Protein AF-A0A956LGZ6-F1 (afdb_monomer_lite)

Sequence (394 aa):
MISTSSHGGLLFPLDMFRPTMLAAALAENLLSKARNIIDATLVLARDPASPVVLARIEGSVIGDDPAAFWKEYADLAMFASQVLPRQVFLYYATGGLDRHEGFIVAQRGQPIAADDSEQDNLPPSSPDKVWPVERLCEQMQITLDDLADGFPEGYRVELSLMEPSGDDQSMLMALAGQGPEDEGADAEEPESHADTDRRRGGRRRRRPPAAGDSAPSGATAQPSKPKKITIEQDTKRRAAEKAAEAAELEQRASEVTKNLPYELDELGVVVAVKAELSETNILRNYLVSALEDRLPDGLPRSLQDPLRGKAIDFAVKVDFLSEVFLDNRPLSRPEFDARATTRALAGVEVQQLEVLAPRLRVGTLFRLERANVFISRRASQPIPEDFVLTLLRA

Secondary structure (DSSP, 8-state):
-----EEEEEEEE--S--HHHHHHHHHHHHHHTT---TT-EEEEEE-SSSSEEEEEEESTTSTT-HHHHHHHTTTHHHHHHHHSSS-EEEEEEE-SSS-EEEEEEEETTEEEEEEEEEGGGS-TT--GGGSHHHHHHHHHT--HHHHHHT-TTSEEEEEESSS--S-HHHHHHHHHT-PPP----------------------------------------PPPPPP---HHHHHHHHHHHHHHHHHHHHHHHHHHTTT--EEE-SSEEEEE-SS-TT-HHHHGGG-BSSB-S-PPTTS-GGGTTTTBTSEEEEEEEES-GGGSEETTEEPPHHHHHHH-EEEEETTEEEEEEEEEETTTEEEEEEEETTEEEEESS-TTS---HHHHHHHHT-

Foldseek 3Di:
DFPQFKAWFKKDFQDDFQQLQLLQLLLVLCVVVVFDQVVKKWKWWQAPVARMITIDIDDPRCPPGVLVSLVVVVLSQLSSQLRDQDKMKIWIFGIDPFTKIKIWIYHNSDTDDIDIDTPVRDDPPDPPCPGHVCVVCVVRVHDPVCVSVRNPVTQMDMARSVDSDDDSLQNSCSNLVHHPDPPDDDDDDDDDDDDDDDYDDDDDDDDDDDDDDDDDDDDDDDPDDPPPCDPVNVVVVVVVVVVVVVVVVVVVLVVQLAQWDWDADPQAIETAGADELVVLVSQQLQFAQAQDDDHRGSDDPVRNVVRGGGHRKYKYWYQDQQQWDDPSGRDDPVNQVVAWDWDDQVNDTWTKDFTARRPRGTFIWIADDNIIMTMSHHPPDDDNRVVVVVNNVD

Structure (mmCIF, N/CA/C/O backbone):
data_AF-A0A956LGZ6-F1
#
_entry.id   AF-A0A956LGZ6-F1
#
loop_
_atom_site.group_PDB
_atom_site.id
_atom_site.type_symbol
_atom_site.label_atom_id
_atom_site.label_alt_id
_atom_site.label_comp_id
_atom_site.label_asym_id
_atom_site.label_entity_id
_atom_site.label_seq_id
_atom_site.pdbx_PDB_ins_code
_atom_site.Cartn_x
_atom_site.Cartn_y
_atom_site.Cartn_z
_atom_site.occupancy
_atom_site.B_iso_or_equiv
_atom_site.auth_seq_id
_atom_site.auth_comp_id
_atom_site.auth_asym_id
_atom_site.auth_atom_id
_atom_site.pdbx_PDB_model_num
ATOM 1 N N . MET A 1 1 ? 12.544 -19.923 -31.646 1.00 34.41 1 MET A N 1
ATOM 2 C CA . MET A 1 1 ? 12.948 -18.616 -32.208 1.00 34.41 1 MET A CA 1
ATOM 3 C C . MET A 1 1 ? 13.554 -17.854 -31.053 1.00 34.41 1 MET A C 1
ATOM 5 O O . MET A 1 1 ? 12.932 -17.848 -30.003 1.00 34.41 1 MET A O 1
ATOM 9 N N . ILE A 1 2 ? 14.772 -17.334 -31.185 1.00 35.88 2 ILE A N 1
ATOM 10 C CA . ILE A 1 2 ? 15.384 -16.556 -30.104 1.00 35.88 2 ILE A CA 1
ATOM 11 C C . ILE A 1 2 ? 14.686 -15.197 -30.126 1.00 35.88 2 ILE A C 1
ATOM 13 O O . ILE A 1 2 ? 14.848 -14.455 -31.094 1.00 35.88 2 ILE A O 1
ATOM 17 N N . SER A 1 3 ? 13.837 -14.930 -29.134 1.00 40.34 3 SER A N 1
ATOM 18 C CA . SER A 1 3 ? 13.246 -13.606 -28.954 1.00 40.34 3 SER A CA 1
ATOM 19 C C . SER A 1 3 ? 14.382 -12.595 -28.792 1.00 40.34 3 SER A C 1
ATOM 21 O O . SER A 1 3 ? 15.255 -12.779 -27.948 1.00 40.34 3 SER A O 1
ATOM 23 N N . THR A 1 4 ? 14.401 -11.551 -29.618 1.00 56.06 4 THR A N 1
ATOM 24 C CA . THR A 1 4 ? 15.327 -10.410 -29.503 1.00 56.06 4 THR A CA 1
ATOM 25 C C . THR A 1 4 ? 14.793 -9.354 -28.531 1.00 56.06 4 THR A C 1
ATOM 27 O O . THR A 1 4 ? 15.105 -8.174 -28.668 1.00 56.06 4 THR A O 1
ATOM 30 N N . SER A 1 5 ? 13.913 -9.737 -27.603 1.00 80.00 5 SER A N 1
ATOM 31 C CA . SER A 1 5 ? 13.295 -8.812 -26.659 1.00 80.00 5 SER A CA 1
ATOM 32 C C . SER A 1 5 ? 14.314 -8.369 -25.609 1.00 80.00 5 SER A C 1
ATOM 34 O O . SER A 1 5 ? 14.841 -9.196 -24.865 1.00 80.00 5 SER A O 1
ATOM 36 N N . SER A 1 6 ? 14.576 -7.062 -25.553 1.00 90.62 6 SER A N 1
ATOM 37 C CA . SER A 1 6 ? 15.223 -6.404 -24.416 1.00 90.62 6 SER A CA 1
ATOM 38 C C . SER A 1 6 ? 14.146 -5.718 -23.585 1.00 90.62 6 SER A C 1
ATOM 40 O O . SER A 1 6 ? 13.384 -4.897 -24.100 1.00 90.62 6 SER A O 1
ATOM 42 N N . HIS A 1 7 ? 14.044 -6.083 -22.312 1.00 94.12 7 HIS A N 1
ATOM 43 C CA . HIS A 1 7 ? 13.053 -5.527 -21.403 1.00 94.12 7 HIS A CA 1
ATOM 44 C C . HIS A 1 7 ? 13.564 -5.502 -19.963 1.00 94.12 7 HIS A C 1
ATOM 46 O O . HIS A 1 7 ? 14.467 -6.234 -19.568 1.00 94.12 7 HIS A O 1
ATOM 52 N N . GLY A 1 8 ? 12.963 -4.637 -19.158 1.00 95.94 8 GLY A N 1
ATOM 53 C CA . GLY A 1 8 ? 13.256 -4.523 -17.739 1.00 95.94 8 GLY A CA 1
ATOM 54 C C . GLY A 1 8 ? 12.215 -3.660 -17.049 1.00 95.94 8 GLY A C 1
ATOM 55 O O . GLY A 1 8 ? 11.362 -3.045 -17.699 1.00 95.94 8 GLY A O 1
ATOM 56 N N . GLY A 1 9 ? 12.270 -3.637 -15.727 1.00 97.38 9 GLY A N 1
ATOM 57 C CA . GLY A 1 9 ? 11.302 -2.914 -14.917 1.00 97.38 9 GLY A CA 1
ATOM 58 C C . GLY A 1 9 ? 11.424 -3.234 -13.440 1.00 97.38 9 GLY A C 1
ATOM 59 O O . GLY A 1 9 ? 12.342 -3.931 -13.001 1.00 97.38 9 GLY A O 1
ATOM 60 N N . LEU A 1 10 ? 10.456 -2.738 -12.675 1.00 97.94 10 LEU A N 1
ATOM 61 C CA . LEU A 1 10 ? 10.255 -3.105 -11.278 1.00 97.94 10 LEU A CA 1
ATOM 62 C C . LEU A 1 10 ? 9.003 -3.970 -11.163 1.00 97.94 10 LEU A C 1
ATOM 64 O O . LEU A 1 10 ? 7.938 -3.573 -11.620 1.00 97.94 10 LEU A O 1
ATOM 68 N N . LEU A 1 11 ? 9.114 -5.108 -10.496 1.00 97.06 11 LEU A N 1
ATOM 69 C CA . LEU A 1 11 ? 7.999 -5.953 -10.099 1.00 97.06 11 LEU A CA 1
ATOM 70 C C . LEU A 1 11 ? 7.780 -5.831 -8.596 1.00 97.06 11 LEU A C 1
ATOM 72 O O . LEU A 1 11 ? 8.727 -5.853 -7.808 1.00 97.06 11 LEU A O 1
ATOM 76 N N . PHE A 1 12 ? 6.530 -5.714 -8.175 1.00 95.31 12 PHE A N 1
ATOM 77 C CA . PHE A 1 12 ? 6.171 -5.731 -6.762 1.00 95.31 12 PHE A CA 1
ATOM 78 C C . PHE A 1 12 ? 4.719 -6.182 -6.576 1.00 95.31 12 PHE A C 1
ATOM 80 O O . PHE A 1 12 ? 3.898 -6.020 -7.478 1.00 95.31 12 PHE A O 1
ATOM 87 N N . PRO A 1 13 ? 4.367 -6.750 -5.411 1.00 91.25 13 PRO A N 1
ATOM 88 C CA . PRO A 1 13 ? 2.980 -7.083 -5.118 1.00 91.25 13 PRO A CA 1
ATOM 89 C C . PRO A 1 13 ? 2.106 -5.824 -5.065 1.00 91.25 13 PRO A C 1
ATOM 91 O O . PRO A 1 13 ? 2.503 -4.832 -4.450 1.00 91.25 13 PRO A O 1
ATOM 94 N N . LEU A 1 14 ? 0.898 -5.895 -5.623 1.00 89.12 14 LEU A N 1
ATOM 95 C CA . LEU A 1 14 ? -0.148 -4.905 -5.401 1.00 89.12 14 LEU A CA 1
ATOM 96 C C . LEU A 1 14 ? -0.485 -4.866 -3.906 1.00 89.12 14 LEU A C 1
ATOM 98 O O . LEU A 1 14 ? -0.852 -5.874 -3.301 1.00 89.12 14 LEU A O 1
ATOM 102 N N . ASP A 1 15 ? -0.328 -3.692 -3.315 1.00 84.62 15 ASP A N 1
ATOM 103 C CA . ASP A 1 15 ? -0.546 -3.388 -1.901 1.00 84.62 15 ASP A CA 1
ATOM 104 C C . ASP A 1 15 ? -0.743 -1.856 -1.805 1.00 84.62 15 ASP A C 1
ATOM 106 O O . ASP A 1 15 ? -0.731 -1.174 -2.831 1.00 84.62 15 ASP A O 1
ATOM 110 N N . MET A 1 16 ? -0.938 -1.282 -0.619 1.00 80.00 16 MET A N 1
ATOM 111 C CA . MET A 1 16 ? -1.087 0.173 -0.485 1.00 80.00 16 MET A CA 1
ATOM 112 C C . MET A 1 16 ? 0.237 0.896 -0.702 1.00 80.00 16 MET A C 1
ATOM 114 O O . MET A 1 16 ? 1.159 0.808 0.114 1.00 80.00 16 MET A O 1
ATOM 118 N N . PHE A 1 17 ? 0.301 1.667 -1.781 1.00 88.44 17 PHE A N 1
ATOM 119 C CA . PHE A 1 17 ? 1.354 2.638 -2.054 1.00 88.44 17 PHE A CA 1
ATOM 120 C C . PHE A 1 17 ? 0.755 3.870 -2.720 1.00 88.44 17 PHE A C 1
ATOM 122 O O . PHE A 1 17 ? -0.356 3.814 -3.222 1.00 88.44 17 PHE A O 1
ATOM 129 N N . ARG A 1 18 ? 1.483 4.983 -2.736 1.00 89.00 18 ARG A N 1
ATOM 130 C CA . ARG A 1 18 ? 1.072 6.177 -3.480 1.00 89.00 18 ARG A CA 1
ATOM 131 C C . ARG A 1 18 ? 1.771 6.166 -4.845 1.00 89.00 18 ARG A C 1
ATOM 133 O O . ARG A 1 18 ? 2.994 6.353 -4.859 1.00 89.00 18 ARG A O 1
ATOM 140 N N . PRO A 1 19 ? 1.075 5.895 -5.971 1.00 94.44 19 PRO A N 1
ATOM 141 C CA . PRO A 1 19 ? 1.678 5.941 -7.304 1.00 94.44 19 PRO A CA 1
ATOM 142 C C . PRO A 1 19 ? 2.445 7.238 -7.583 1.00 94.44 19 PRO A C 1
ATOM 144 O O . PRO A 1 19 ? 3.544 7.186 -8.137 1.00 94.44 19 PRO A O 1
ATOM 147 N N . THR A 1 20 ? 1.935 8.383 -7.118 1.00 93.94 20 THR A N 1
ATOM 148 C CA . THR A 1 20 ? 2.624 9.678 -7.228 1.00 93.94 20 THR A CA 1
ATOM 149 C C . THR A 1 20 ? 3.949 9.709 -6.464 1.00 93.94 20 THR A C 1
ATOM 151 O O . THR A 1 20 ? 4.949 10.181 -7.004 1.00 93.94 20 THR A O 1
ATOM 154 N N . MET A 1 21 ? 4.015 9.152 -5.247 1.00 92.56 21 MET A N 1
ATOM 155 C CA . MET A 1 21 ? 5.268 9.069 -4.481 1.00 92.56 21 MET A CA 1
ATOM 156 C C . MET A 1 21 ? 6.284 8.136 -5.139 1.00 92.56 21 MET A C 1
ATOM 158 O O . MET A 1 21 ? 7.478 8.429 -5.119 1.00 92.56 21 MET A O 1
ATOM 162 N N . LEU A 1 22 ? 5.833 7.022 -5.728 1.00 96.00 22 LEU A N 1
ATOM 163 C CA . LEU A 1 22 ? 6.710 6.142 -6.501 1.00 96.00 22 LEU A CA 1
ATOM 164 C C . LEU A 1 22 ? 7.296 6.885 -7.706 1.00 96.00 22 LEU A C 1
ATOM 166 O O . LEU A 1 22 ? 8.511 6.866 -7.896 1.00 96.00 22 LEU A O 1
ATOM 170 N N . ALA A 1 23 ? 6.456 7.579 -8.476 1.00 95.88 23 ALA A N 1
ATOM 171 C CA . ALA A 1 23 ? 6.899 8.391 -9.605 1.00 95.88 23 ALA A CA 1
ATOM 172 C C . ALA A 1 23 ? 7.889 9.482 -9.171 1.00 95.88 23 ALA A C 1
ATOM 174 O O . ALA A 1 23 ? 8.955 9.606 -9.771 1.00 95.88 23 ALA A O 1
ATOM 175 N N . ALA A 1 24 ? 7.602 10.202 -8.084 1.00 91.81 24 ALA A N 1
ATOM 176 C CA . ALA A 1 24 ? 8.492 11.222 -7.537 1.00 91.81 24 ALA A CA 1
ATOM 177 C C . ALA A 1 24 ? 9.852 10.647 -7.105 1.00 91.81 24 ALA A C 1
ATOM 179 O O . ALA A 1 24 ? 10.889 11.198 -7.470 1.00 91.81 24 ALA A O 1
ATOM 180 N N . ALA A 1 25 ? 9.869 9.511 -6.398 1.00 92.31 25 ALA A N 1
ATOM 181 C CA . ALA A 1 25 ? 11.106 8.866 -5.954 1.00 92.31 25 ALA A CA 1
ATOM 182 C C . ALA A 1 25 ? 11.987 8.409 -7.132 1.00 92.31 25 ALA A C 1
ATOM 184 O O . ALA A 1 25 ? 13.212 8.556 -7.097 1.00 92.31 25 ALA A O 1
ATOM 185 N N . LEU A 1 26 ? 11.374 7.873 -8.194 1.00 95.75 26 LEU A N 1
ATOM 186 C CA . LEU A 1 26 ? 12.087 7.477 -9.411 1.00 95.75 26 LEU A CA 1
ATOM 187 C C . LEU A 1 26 ? 12.596 8.701 -10.187 1.00 95.75 26 LEU A C 1
ATOM 189 O O . LEU A 1 26 ? 13.755 8.725 -10.607 1.00 95.75 26 LEU A O 1
ATOM 193 N N . ALA A 1 27 ? 11.764 9.735 -10.332 1.00 93.19 27 ALA A N 1
ATOM 194 C CA . ALA A 1 27 ? 12.126 10.984 -10.995 1.00 93.19 27 ALA A CA 1
ATOM 195 C C . ALA A 1 27 ? 13.302 11.682 -10.301 1.00 93.19 27 ALA A C 1
ATOM 197 O O . ALA A 1 27 ? 14.254 12.093 -10.964 1.00 93.19 27 ALA A O 1
ATOM 198 N N . GLU A 1 28 ? 13.279 11.766 -8.970 1.00 90.00 28 GLU A N 1
ATOM 199 C CA . GLU A 1 28 ? 14.352 12.369 -8.182 1.00 90.00 28 GLU A CA 1
ATOM 200 C C . GLU A 1 28 ? 15.687 11.646 -8.408 1.00 90.00 28 GLU A C 1
ATOM 202 O O . GLU A 1 28 ? 16.710 12.295 -8.657 1.00 90.00 28 GLU A O 1
ATOM 207 N N . ASN A 1 29 ? 15.687 10.306 -8.400 1.00 91.38 29 ASN A N 1
ATOM 208 C CA . ASN A 1 29 ? 16.898 9.534 -8.675 1.00 91.38 29 ASN A CA 1
ATOM 209 C C . ASN A 1 29 ? 17.440 9.825 -10.083 1.00 91.38 29 ASN A C 1
ATOM 211 O O . ASN A 1 29 ? 18.627 10.131 -10.232 1.00 91.38 29 ASN A O 1
ATOM 215 N N . LEU A 1 30 ? 16.581 9.802 -11.104 1.00 92.06 30 LEU A N 1
ATOM 216 C CA . LEU A 1 30 ? 16.987 10.039 -12.492 1.00 92.06 30 LEU A CA 1
ATOM 217 C C . LEU A 1 30 ? 17.505 11.467 -12.712 1.00 92.06 30 LEU A C 1
ATOM 219 O O . LEU A 1 30 ? 18.555 11.657 -13.337 1.00 92.06 30 LEU A O 1
ATOM 223 N N . LEU A 1 31 ? 16.839 12.469 -12.137 1.00 90.19 31 LEU A N 1
ATOM 224 C CA . LEU A 1 31 ? 17.292 13.861 -12.163 1.00 90.19 31 LEU A CA 1
ATOM 225 C C . LEU A 1 31 ? 18.640 14.031 -11.458 1.00 90.19 31 LEU A C 1
ATOM 227 O O . LEU A 1 31 ? 19.511 14.744 -11.961 1.00 90.19 31 LEU A O 1
ATOM 231 N N . SER A 1 32 ? 18.857 13.340 -10.333 1.00 87.12 32 SER A N 1
ATOM 232 C CA . SER A 1 32 ? 20.133 13.387 -9.605 1.00 87.12 32 SER A CA 1
ATOM 233 C C . SER A 1 32 ? 21.314 12.870 -10.438 1.00 87.12 32 SER A C 1
ATOM 235 O O . SER A 1 32 ? 22.455 13.285 -10.224 1.00 87.12 32 SER A O 1
ATOM 237 N N . LYS A 1 33 ? 21.029 12.025 -11.435 1.00 87.25 33 LYS A N 1
ATOM 238 C CA . LYS A 1 33 ? 21.984 11.486 -12.411 1.00 87.25 33 LYS A CA 1
ATOM 239 C C . LYS A 1 33 ? 22.017 12.272 -13.726 1.00 87.25 33 LYS A C 1
ATOM 241 O O . LYS A 1 33 ? 22.579 11.804 -14.713 1.00 87.25 33 LYS A O 1
ATOM 246 N N . ALA A 1 34 ? 21.445 13.478 -13.734 1.00 80.12 34 ALA A N 1
ATOM 247 C CA . ALA A 1 34 ? 21.388 14.388 -14.876 1.00 80.12 34 ALA A CA 1
ATOM 248 C C . ALA A 1 34 ? 20.733 13.778 -16.130 1.00 80.12 34 ALA A C 1
ATOM 250 O O . ALA A 1 34 ? 21.114 14.103 -17.259 1.00 80.12 34 ALA A O 1
ATOM 251 N N . ARG A 1 35 ? 19.747 12.892 -15.946 1.00 84.00 35 ARG A N 1
ATOM 252 C CA . ARG A 1 35 ? 18.966 12.345 -17.056 1.00 84.00 35 ARG A CA 1
ATOM 253 C C . ARG A 1 35 ? 17.865 13.310 -17.480 1.00 84.00 35 ARG A C 1
ATOM 255 O O . ARG A 1 35 ? 17.265 14.002 -16.662 1.00 84.00 35 ARG A O 1
ATOM 262 N N . ASN A 1 36 ? 17.625 13.356 -18.788 1.00 88.56 36 ASN A N 1
ATOM 263 C CA . ASN A 1 36 ? 16.510 14.097 -19.351 1.00 88.56 36 ASN A CA 1
ATOM 264 C C . ASN A 1 36 ? 15.237 13.260 -19.194 1.00 88.56 36 ASN A C 1
ATOM 266 O O . ASN A 1 36 ? 15.120 12.228 -19.843 1.00 88.56 36 ASN A O 1
ATOM 270 N N . ILE A 1 37 ? 14.320 13.702 -18.334 1.00 91.88 37 ILE A N 1
ATOM 271 C CA . ILE A 1 37 ? 13.048 13.016 -18.059 1.00 91.88 37 ILE A CA 1
ATOM 272 C C . ILE A 1 37 ? 11.830 13.787 -18.591 1.00 91.88 37 ILE A C 1
ATOM 274 O O . ILE A 1 37 ? 10.710 13.517 -18.175 1.00 91.88 37 ILE A O 1
ATOM 278 N N . ILE A 1 38 ? 12.038 14.769 -19.479 1.00 92.56 38 ILE A N 1
ATOM 279 C CA . ILE A 1 38 ? 10.977 15.679 -19.955 1.00 92.56 38 ILE A CA 1
ATOM 280 C C . ILE A 1 38 ? 9.794 14.922 -20.573 1.00 92.56 38 ILE A C 1
ATOM 282 O O . ILE A 1 38 ? 8.652 15.331 -20.394 1.00 92.56 38 ILE A O 1
ATOM 286 N N . ASP A 1 39 ? 10.065 13.839 -21.298 1.00 92.62 39 ASP A N 1
ATOM 287 C CA . ASP A 1 39 ? 9.067 12.972 -21.927 1.00 92.62 39 ASP A CA 1
ATOM 288 C C . ASP A 1 39 ? 8.894 11.632 -21.194 1.00 92.62 39 ASP A C 1
ATOM 290 O O . ASP A 1 39 ? 8.257 10.722 -21.721 1.00 92.62 39 ASP A O 1
ATOM 294 N N . ALA A 1 40 ? 9.474 11.486 -19.998 1.00 95.38 40 ALA A N 1
ATOM 295 C CA . ALA A 1 40 ? 9.476 10.217 -19.293 1.00 95.38 40 ALA A CA 1
ATOM 296 C C . ALA A 1 40 ? 8.166 9.991 -18.526 1.00 95.38 40 ALA A C 1
ATOM 298 O O . ALA A 1 40 ? 7.729 10.829 -17.732 1.00 95.38 40 ALA A O 1
ATOM 299 N N . THR A 1 41 ? 7.575 8.819 -18.735 1.00 97.12 41 THR A N 1
ATOM 300 C CA . THR A 1 41 ? 6.307 8.395 -18.138 1.00 97.12 41 THR A CA 1
ATOM 301 C C . THR A 1 41 ? 6.521 7.107 -17.357 1.00 97.12 41 THR A C 1
ATOM 303 O O . THR A 1 41 ? 7.073 6.145 -17.883 1.00 97.12 41 THR A O 1
ATOM 306 N N . LEU A 1 42 ? 6.086 7.072 -16.100 1.00 97.81 42 LEU A N 1
ATOM 307 C CA . LEU A 1 42 ? 5.953 5.842 -15.333 1.00 97.81 42 LEU A CA 1
ATOM 308 C C . LEU A 1 42 ? 4.650 5.154 -15.730 1.00 97.81 42 LEU A C 1
ATOM 310 O O . LEU A 1 42 ? 3.566 5.691 -15.514 1.00 97.81 42 LEU A O 1
ATOM 314 N N . VAL A 1 43 ? 4.768 3.949 -16.263 1.00 97.31 43 VAL A N 1
ATOM 315 C CA . VAL A 1 43 ? 3.654 3.066 -16.588 1.00 97.31 43 VAL A CA 1
ATOM 316 C C . VAL A 1 43 ? 3.596 1.975 -15.538 1.00 97.31 43 VAL A C 1
ATOM 318 O O . VAL A 1 43 ? 4.557 1.226 -15.361 1.00 97.31 43 VAL A O 1
ATOM 321 N N . LEU A 1 44 ? 2.472 1.884 -14.838 1.00 97.62 44 LEU A N 1
ATOM 322 C CA . LEU A 1 44 ? 2.179 0.788 -13.925 1.00 97.62 44 LEU A CA 1
ATOM 323 C C . LEU A 1 44 ? 1.137 -0.102 -14.593 1.00 97.62 44 LEU A C 1
ATOM 325 O O . LEU A 1 44 ? 0.060 0.377 -14.938 1.00 97.62 44 LEU A O 1
ATOM 329 N N . ALA A 1 45 ? 1.449 -1.380 -14.756 1.00 96.69 45 ALA A N 1
ATOM 330 C CA . ALA A 1 45 ? 0.533 -2.386 -15.269 1.00 96.69 45 ALA A CA 1
ATOM 331 C C . ALA A 1 45 ? 0.411 -3.515 -14.248 1.00 96.69 45 ALA A C 1
ATOM 333 O O . ALA A 1 45 ? 1.417 -3.981 -13.715 1.00 96.69 45 ALA A O 1
ATOM 334 N N . ARG A 1 46 ? -0.806 -3.961 -13.951 1.00 93.94 46 ARG A N 1
ATOM 335 C CA . ARG A 1 46 ? -1.043 -5.112 -13.080 1.00 93.94 46 ARG A CA 1
ATOM 336 C C . ARG A 1 46 ? -1.472 -6.309 -13.910 1.00 93.94 46 ARG A C 1
ATOM 338 O O . ARG A 1 46 ? -2.430 -6.207 -14.670 1.00 93.94 46 ARG A O 1
ATOM 345 N N . ASP A 1 47 ? -0.817 -7.439 -13.688 1.00 88.69 47 ASP A N 1
ATOM 346 C CA . ASP A 1 47 ? -1.232 -8.720 -14.246 1.00 88.69 47 ASP A CA 1
ATOM 347 C C . ASP A 1 47 ? -2.682 -9.063 -13.816 1.00 88.69 47 ASP A C 1
ATOM 349 O O . ASP A 1 47 ? -3.043 -8.888 -12.645 1.00 88.69 47 ASP A O 1
ATOM 353 N N . PRO A 1 48 ? -3.558 -9.512 -14.732 1.00 83.38 48 PRO A N 1
ATOM 354 C CA . PRO A 1 48 ? -4.953 -9.800 -14.398 1.00 83.38 48 PRO A CA 1
ATOM 355 C C . PRO A 1 48 ? -5.116 -11.059 -13.531 1.00 83.38 48 PRO A C 1
ATOM 357 O O . PRO A 1 48 ? -6.077 -11.154 -12.762 1.00 83.38 48 PRO A O 1
ATOM 360 N N . ALA A 1 49 ? -4.192 -12.020 -13.630 1.00 82.88 49 ALA A N 1
ATOM 361 C CA . ALA A 1 49 ? -4.275 -13.311 -12.947 1.00 82.88 49 ALA A CA 1
ATOM 362 C C . ALA A 1 49 ? -3.589 -13.321 -11.568 1.00 82.88 49 ALA A C 1
ATOM 364 O O . ALA A 1 49 ? -3.901 -14.165 -10.725 1.00 82.88 49 ALA A O 1
ATOM 365 N N . SER A 1 50 ? -2.693 -12.372 -11.307 1.00 83.88 50 SER A N 1
ATOM 366 C CA . SER A 1 50 ? -1.884 -12.285 -10.095 1.00 83.88 50 SER A CA 1
ATOM 367 C C . SER A 1 50 ? -1.924 -10.875 -9.483 1.00 83.88 50 SER A C 1
ATOM 369 O O . SER A 1 50 ? -2.231 -9.878 -10.137 1.00 83.88 50 SER A O 1
ATOM 371 N N . PRO A 1 51 ? -1.655 -10.723 -8.178 1.00 87.38 51 PRO A N 1
ATOM 372 C CA . PRO A 1 51 ? -1.547 -9.410 -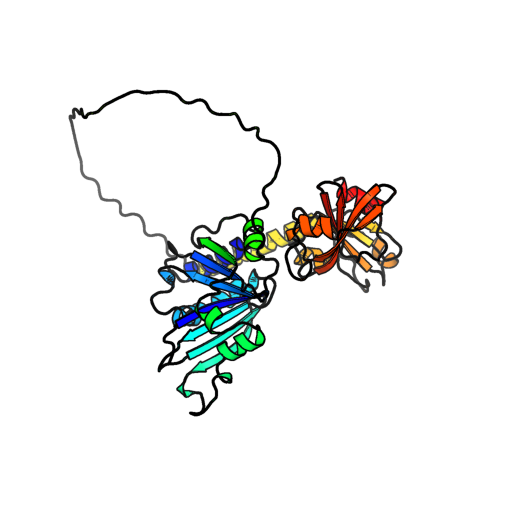7.553 1.00 87.38 51 PRO A CA 1
ATOM 373 C C . PRO A 1 51 ? -0.146 -8.819 -7.784 1.00 87.38 51 PRO A C 1
ATOM 375 O O . PRO A 1 51 ? 0.461 -8.328 -6.838 1.00 87.38 51 PRO A O 1
ATOM 378 N N . VAL A 1 52 ? 0.407 -8.910 -8.996 1.00 92.38 52 VAL A N 1
ATOM 379 C CA . VAL A 1 52 ? 1.743 -8.397 -9.336 1.00 92.38 52 VAL A CA 1
ATOM 380 C C . VAL A 1 52 ? 1.600 -7.150 -10.198 1.00 92.38 52 VAL A C 1
ATOM 382 O O . VAL A 1 52 ? 0.878 -7.144 -11.192 1.00 92.38 52 VAL A O 1
ATOM 385 N N . VAL A 1 53 ? 2.296 -6.088 -9.803 1.00 96.06 53 VAL A N 1
ATOM 386 C CA . VAL A 1 53 ? 2.414 -4.841 -10.557 1.00 96.06 53 VAL A CA 1
ATOM 387 C C . VAL A 1 53 ? 3.800 -4.779 -11.177 1.00 96.06 53 VAL A C 1
ATOM 389 O O . VAL A 1 53 ? 4.807 -4.983 -10.499 1.00 96.06 53 VAL A O 1
ATOM 392 N N . LEU A 1 54 ? 3.830 -4.466 -12.464 1.00 97.56 54 LEU A N 1
ATOM 393 C CA . LEU A 1 54 ? 5.004 -4.107 -13.231 1.00 97.56 54 LEU A CA 1
ATOM 394 C C . LEU A 1 54 ? 5.032 -2.591 -13.410 1.00 97.56 54 LEU A C 1
ATOM 396 O O . LEU A 1 54 ? 4.120 -2.009 -13.991 1.00 97.56 54 LEU A O 1
ATOM 400 N N . ALA A 1 55 ? 6.099 -1.959 -12.940 1.00 97.75 55 ALA A N 1
ATOM 401 C CA . ALA A 1 55 ? 6.411 -0.577 -13.249 1.00 97.75 55 ALA A CA 1
ATOM 402 C C . ALA A 1 55 ? 7.496 -0.506 -14.325 1.00 97.75 55 ALA A C 1
ATOM 404 O O . ALA A 1 55 ? 8.584 -1.069 -14.169 1.00 97.75 55 ALA A O 1
ATOM 405 N N . ARG A 1 56 ? 7.208 0.231 -15.394 1.00 96.25 56 ARG A N 1
ATOM 406 C CA . ARG A 1 56 ? 8.137 0.560 -16.474 1.00 96.25 56 ARG A CA 1
ATOM 407 C C . ARG A 1 56 ? 8.222 2.062 -16.643 1.00 96.25 56 ARG A C 1
ATOM 409 O O . ARG A 1 56 ? 7.289 2.788 -16.330 1.00 96.25 56 ARG A O 1
ATOM 416 N N . ILE A 1 57 ? 9.354 2.519 -17.146 1.00 96.62 57 ILE A N 1
ATOM 417 C CA . ILE A 1 57 ? 9.527 3.906 -17.549 1.00 96.62 57 ILE A CA 1
ATOM 418 C C . ILE A 1 57 ? 9.550 3.895 -19.072 1.00 96.62 57 ILE A C 1
ATOM 420 O O . ILE A 1 57 ? 10.313 3.142 -19.669 1.00 96.62 57 ILE A O 1
ATOM 424 N N . GLU A 1 58 ? 8.686 4.690 -19.682 1.00 94.75 58 GLU A N 1
ATOM 425 C CA . GLU A 1 58 ? 8.639 4.937 -21.120 1.00 94.75 58 GLU A CA 1
ATOM 426 C C . GLU A 1 58 ? 9.169 6.350 -21.402 1.00 94.75 58 GLU A C 1
ATOM 428 O O . GLU A 1 58 ? 9.066 7.234 -20.553 1.00 94.75 58 GLU A O 1
ATOM 433 N N . GLY A 1 59 ? 9.751 6.568 -22.583 1.00 93.12 59 GLY A N 1
ATOM 434 C CA . GLY A 1 59 ? 10.299 7.862 -23.011 1.00 93.12 59 GLY A CA 1
ATOM 435 C C . GLY A 1 59 ? 11.787 7.810 -23.363 1.00 93.12 59 GLY A C 1
ATOM 436 O O . GLY A 1 59 ? 12.456 6.786 -23.202 1.00 93.12 59 GLY A O 1
ATOM 437 N N . SER A 1 60 ? 12.324 8.934 -23.843 1.00 92.56 60 SER A N 1
ATOM 438 C CA . SER A 1 60 ? 13.693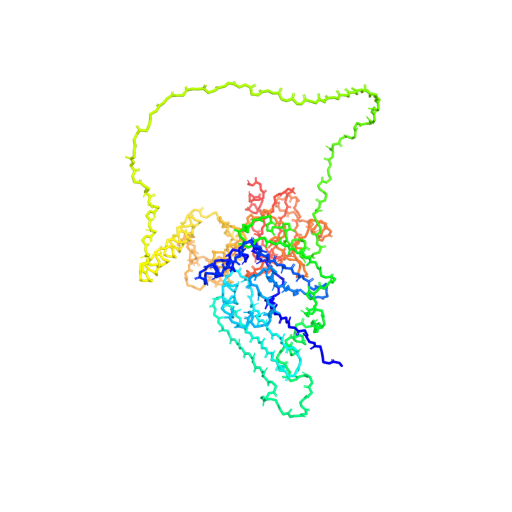 9.020 -24.376 1.00 92.56 60 SER A CA 1
ATOM 439 C C . SER A 1 60 ? 14.801 8.680 -23.371 1.00 92.56 60 SER A C 1
ATOM 441 O O . SER A 1 60 ? 15.916 8.351 -23.775 1.00 92.56 60 SER A O 1
ATOM 443 N N . VAL A 1 61 ? 14.502 8.713 -22.068 1.00 92.75 61 VAL A N 1
ATOM 444 C CA . VAL A 1 61 ? 15.446 8.397 -20.985 1.00 92.75 61 VAL A CA 1
ATOM 445 C C . VAL A 1 61 ? 15.965 6.954 -21.016 1.00 92.75 61 VAL A C 1
ATOM 447 O O . VAL A 1 61 ? 17.078 6.710 -20.552 1.00 92.75 61 VAL A O 1
ATOM 450 N N . ILE A 1 62 ? 15.185 6.020 -21.571 1.00 92.31 62 ILE A N 1
ATOM 451 C CA . ILE A 1 62 ? 15.533 4.594 -21.648 1.00 92.31 62 ILE A CA 1
ATOM 452 C C . ILE A 1 62 ? 16.572 4.314 -22.737 1.00 92.31 62 ILE A C 1
ATOM 454 O O . ILE A 1 62 ? 17.423 3.442 -22.575 1.00 92.31 62 ILE A O 1
ATOM 458 N N . GLY A 1 63 ? 16.529 5.072 -23.835 1.00 89.44 63 GLY A N 1
ATOM 459 C CA . GLY A 1 63 ? 17.287 4.760 -25.044 1.00 89.44 63 GLY A CA 1
ATOM 460 C C . GLY A 1 63 ? 16.761 3.514 -25.766 1.00 89.44 63 GLY A C 1
ATOM 461 O O . GLY A 1 63 ? 15.599 3.141 -25.618 1.00 89.44 63 GLY A O 1
ATOM 462 N N . ASP A 1 64 ? 17.628 2.888 -26.562 1.00 88.25 64 ASP A N 1
ATOM 463 C CA . ASP A 1 64 ? 17.261 1.776 -27.452 1.00 88.25 64 ASP A CA 1
ATOM 464 C C . ASP A 1 64 ? 17.321 0.393 -26.772 1.00 88.25 64 ASP A C 1
ATOM 466 O O . ASP A 1 64 ? 16.861 -0.593 -27.346 1.00 88.25 64 ASP A O 1
ATOM 470 N N . ASP A 1 65 ? 17.888 0.309 -25.563 1.00 91.00 65 ASP A N 1
ATOM 471 C CA . ASP A 1 65 ? 18.079 -0.943 -24.821 1.00 91.00 65 ASP A CA 1
ATOM 472 C C . ASP A 1 65 ? 17.518 -0.834 -23.388 1.00 91.00 65 ASP A C 1
ATOM 474 O O . ASP A 1 65 ? 18.222 -0.410 -22.460 1.00 91.00 65 ASP A O 1
ATOM 478 N N . PRO A 1 66 ? 16.243 -1.219 -23.187 1.00 92.75 66 PRO A N 1
ATOM 479 C CA . PRO A 1 66 ? 15.606 -1.177 -21.878 1.00 92.75 66 PRO A CA 1
ATOM 480 C C . PRO A 1 66 ? 16.329 -1.997 -20.807 1.00 92.75 66 PRO A C 1
ATOM 482 O O . PRO A 1 66 ? 16.472 -1.529 -19.677 1.00 92.75 66 PRO A O 1
ATOM 485 N N . ALA A 1 67 ? 16.800 -3.203 -21.126 1.00 94.25 67 ALA A N 1
ATOM 486 C CA . ALA A 1 67 ? 17.502 -4.049 -20.166 1.00 94.25 67 ALA A CA 1
ATOM 487 C C . ALA A 1 67 ? 18.811 -3.399 -19.691 1.00 94.25 67 ALA A C 1
ATOM 489 O O . ALA A 1 67 ? 19.075 -3.363 -18.486 1.00 94.25 67 ALA A O 1
ATOM 490 N N . ALA A 1 68 ? 19.592 -2.815 -20.609 1.00 93.62 68 ALA A N 1
ATOM 491 C CA . ALA A 1 68 ? 20.811 -2.090 -20.252 1.00 93.62 68 ALA A CA 1
ATOM 492 C C . ALA A 1 68 ? 20.524 -0.886 -19.345 1.00 93.62 68 ALA A C 1
ATOM 494 O O . ALA A 1 68 ? 21.248 -0.678 -18.369 1.00 93.62 68 ALA A O 1
ATOM 495 N N . PHE A 1 69 ? 19.445 -0.139 -19.610 1.00 95.19 69 PHE A N 1
ATOM 496 C CA . PHE A 1 69 ? 18.996 0.931 -18.722 1.00 95.19 69 PHE A CA 1
ATOM 497 C C . PHE A 1 69 ? 18.711 0.390 -17.315 1.00 95.19 69 PHE A C 1
ATOM 499 O O . PHE A 1 69 ? 19.334 0.817 -16.346 1.00 95.19 69 PHE A O 1
ATOM 506 N N . TRP A 1 70 ? 17.826 -0.594 -17.164 1.00 95.81 70 TRP A N 1
ATOM 507 C CA . TRP A 1 70 ? 17.459 -1.087 -15.831 1.00 95.81 70 TRP A CA 1
ATOM 508 C C . TRP A 1 70 ? 18.646 -1.687 -15.066 1.00 95.81 70 TRP A C 1
ATOM 510 O O . TRP A 1 70 ? 18.740 -1.508 -13.851 1.00 95.81 70 TRP A O 1
ATOM 520 N N . LYS A 1 71 ? 19.598 -2.305 -15.772 1.00 94.94 71 LYS A N 1
ATOM 521 C CA . LYS A 1 71 ? 20.868 -2.776 -15.208 1.00 94.94 71 LYS A CA 1
ATOM 522 C C . LYS A 1 71 ? 21.772 -1.627 -14.735 1.00 94.94 71 LYS A C 1
ATOM 524 O O . LYS A 1 71 ? 22.315 -1.693 -13.635 1.00 94.94 71 LYS A O 1
ATOM 529 N N . GLU A 1 72 ? 21.942 -0.567 -15.530 1.00 94.44 72 GLU A N 1
ATOM 530 C CA . GLU A 1 72 ? 22.752 0.610 -15.160 1.00 94.44 72 GLU A CA 1
ATOM 531 C C . GLU A 1 72 ? 22.137 1.378 -13.974 1.00 94.44 72 GLU A C 1
ATOM 533 O O . GLU A 1 72 ? 22.852 1.874 -13.099 1.00 94.44 72 GLU A O 1
ATOM 538 N N . TYR A 1 73 ? 20.805 1.443 -13.919 1.00 94.44 73 TYR A N 1
ATOM 539 C CA . TYR A 1 73 ? 20.027 2.163 -12.905 1.00 94.44 73 TYR A CA 1
ATOM 540 C C . TYR A 1 73 ? 19.444 1.229 -11.837 1.00 94.44 73 TYR A C 1
ATOM 542 O O . TYR A 1 73 ? 18.349 1.453 -11.321 1.00 94.44 73 TYR A O 1
ATOM 550 N N . ALA A 1 74 ? 20.196 0.194 -11.462 1.00 93.06 74 ALA A N 1
ATOM 551 C CA . ALA A 1 74 ? 19.760 -0.824 -10.511 1.00 93.06 74 ALA A CA 1
ATOM 552 C C . ALA A 1 74 ? 19.416 -0.278 -9.104 1.00 93.06 74 ALA A C 1
ATOM 554 O O . ALA A 1 74 ? 18.645 -0.874 -8.351 1.00 93.06 74 ALA A O 1
ATOM 555 N N . ASP A 1 75 ? 19.945 0.892 -8.743 1.00 93.31 75 ASP A N 1
ATOM 556 C CA . ASP A 1 75 ? 19.601 1.616 -7.519 1.00 93.31 75 ASP A CA 1
ATOM 557 C C . ASP A 1 75 ? 18.180 2.174 -7.488 1.00 93.31 75 ASP A C 1
ATOM 559 O O . ASP A 1 75 ? 17.673 2.405 -6.390 1.00 93.31 75 ASP A O 1
ATOM 563 N N . LEU A 1 76 ? 17.492 2.299 -8.628 1.00 95.38 76 LEU A N 1
ATOM 564 C CA . LEU A 1 76 ? 16.062 2.623 -8.654 1.00 95.38 76 LEU A CA 1
ATOM 565 C C . LEU A 1 76 ? 15.244 1.648 -7.797 1.00 95.38 76 LEU A C 1
ATOM 567 O O . LEU A 1 76 ? 14.285 2.071 -7.153 1.00 95.38 76 LEU A O 1
ATOM 571 N N . ALA A 1 77 ? 15.666 0.381 -7.697 1.00 95.75 77 ALA A N 1
ATOM 572 C CA . ALA A 1 77 ? 15.054 -0.602 -6.803 1.00 95.75 77 ALA A CA 1
ATOM 573 C C . ALA A 1 77 ? 15.088 -0.145 -5.336 1.00 95.75 77 ALA A C 1
ATOM 575 O O . ALA A 1 77 ? 14.100 -0.260 -4.610 1.00 95.75 77 ALA A O 1
ATOM 576 N N . MET A 1 78 ? 16.215 0.419 -4.892 1.00 94.56 78 MET A N 1
ATOM 577 C CA . MET A 1 78 ? 16.394 0.884 -3.520 1.00 94.56 78 MET A CA 1
ATOM 578 C C . MET A 1 78 ? 15.503 2.093 -3.250 1.00 94.56 78 MET A C 1
ATOM 580 O O . MET A 1 78 ? 14.822 2.101 -2.228 1.00 94.56 78 MET A O 1
ATOM 584 N N . PHE A 1 79 ? 15.436 3.063 -4.163 1.00 93.38 79 PHE A N 1
ATOM 585 C CA . PHE A 1 79 ? 14.553 4.227 -4.020 1.00 93.38 79 PHE A CA 1
ATOM 586 C C . PHE A 1 79 ? 13.075 3.822 -4.018 1.00 93.38 79 PHE A C 1
ATOM 588 O O . PHE A 1 79 ? 12.349 4.159 -3.084 1.00 93.38 79 PHE A O 1
ATOM 595 N N . ALA A 1 80 ? 12.651 3.000 -4.979 1.00 95.50 80 ALA A N 1
ATOM 596 C CA . ALA A 1 80 ? 11.290 2.472 -5.027 1.00 95.50 80 ALA A CA 1
ATOM 597 C C . ALA A 1 80 ? 10.928 1.704 -3.743 1.00 95.50 80 ALA A C 1
ATOM 599 O O . ALA A 1 80 ? 9.852 1.887 -3.178 1.00 95.50 80 ALA A O 1
ATOM 600 N N . SER A 1 81 ? 11.851 0.897 -3.211 1.00 95.44 81 SER A N 1
ATOM 601 C CA . SER A 1 81 ? 11.616 0.101 -1.999 1.00 95.44 81 SER A CA 1
ATOM 602 C C . SER A 1 81 ? 11.501 0.909 -0.698 1.00 95.44 81 SER A C 1
ATOM 604 O O . SER A 1 81 ? 11.162 0.334 0.341 1.00 95.44 81 SER A O 1
ATOM 606 N N . GLN A 1 82 ? 11.808 2.212 -0.712 1.00 90.31 82 GLN A N 1
ATOM 607 C CA . GLN A 1 82 ? 11.579 3.101 0.436 1.00 90.31 82 GLN A CA 1
ATOM 608 C C . GLN A 1 82 ? 10.111 3.517 0.536 1.00 90.31 82 GLN A C 1
ATOM 610 O O . GLN A 1 82 ? 9.577 3.607 1.641 1.00 90.31 82 GLN A O 1
ATOM 615 N N . VAL A 1 83 ? 9.464 3.727 -0.611 1.00 89.94 83 VAL A N 1
ATOM 616 C CA . VAL A 1 83 ? 8.069 4.179 -0.697 1.00 89.94 83 VAL A CA 1
ATOM 617 C C . VAL A 1 83 ? 7.088 3.022 -0.883 1.00 89.94 83 VAL A C 1
ATOM 619 O O . VAL A 1 83 ? 5.921 3.144 -0.517 1.00 89.94 83 VAL A O 1
ATOM 622 N N . LEU A 1 84 ? 7.550 1.874 -1.388 1.00 92.00 84 LEU A N 1
ATOM 623 C CA . LEU A 1 84 ? 6.711 0.696 -1.582 1.00 92.00 84 LEU A CA 1
ATOM 624 C C . LEU A 1 84 ? 6.535 -0.144 -0.302 1.00 92.00 84 LEU A C 1
ATOM 626 O O . LEU A 1 84 ? 7.427 -0.230 0.554 1.00 92.00 84 LEU A O 1
ATOM 630 N N . PRO A 1 85 ? 5.363 -0.793 -0.146 1.00 79.50 85 PRO A N 1
ATOM 631 C CA . PRO A 1 85 ? 4.990 -1.506 1.062 1.00 79.50 85 PRO A CA 1
ATOM 632 C C . PRO A 1 85 ? 5.842 -2.749 1.335 1.00 79.50 85 PRO A C 1
ATOM 634 O O . PRO A 1 85 ? 6.173 -3.041 2.496 1.00 79.50 85 PRO A O 1
ATOM 637 N N . ARG A 1 86 ? 6.191 -3.456 0.259 1.00 88.50 86 ARG A N 1
ATOM 638 C CA . ARG A 1 86 ? 6.822 -4.776 0.235 1.00 88.50 86 ARG A CA 1
ATOM 639 C C . ARG A 1 86 ? 8.140 -4.751 -0.539 1.00 88.50 86 ARG A C 1
ATOM 641 O O . ARG A 1 86 ? 8.677 -3.691 -0.842 1.00 88.50 86 ARG A O 1
ATOM 648 N N . GLN A 1 87 ? 8.701 -5.938 -0.745 1.00 92.75 87 GLN A N 1
ATOM 649 C CA . GLN A 1 87 ? 9.894 -6.128 -1.557 1.00 92.75 87 GLN A CA 1
ATOM 650 C C . GLN A 1 87 ? 9.625 -5.690 -2.999 1.00 92.75 87 GLN A C 1
ATOM 652 O O . GLN A 1 87 ? 8.529 -5.902 -3.520 1.00 92.75 87 GLN A O 1
ATOM 657 N N . VAL A 1 88 ? 10.641 -5.095 -3.608 1.00 96.38 88 VAL A N 1
ATOM 658 C CA . VAL A 1 88 ? 10.658 -4.653 -5.001 1.00 96.38 88 VAL A CA 1
ATOM 659 C C . VAL A 1 88 ? 11.714 -5.467 -5.725 1.00 96.38 88 VAL A C 1
ATOM 661 O O . VAL A 1 88 ? 12.828 -5.612 -5.225 1.00 96.38 88 VAL A O 1
ATOM 664 N N . PHE A 1 89 ? 11.361 -5.984 -6.890 1.00 97.50 89 PHE A N 1
ATOM 665 C CA . PHE A 1 89 ? 12.217 -6.799 -7.732 1.00 97.50 89 PHE A CA 1
ATOM 666 C C . PHE A 1 89 ? 12.534 -5.988 -8.980 1.00 97.50 89 PHE A C 1
ATOM 668 O O . PHE A 1 89 ? 11.690 -5.848 -9.857 1.00 97.50 89 PHE A O 1
ATOM 675 N N . LEU A 1 90 ? 13.727 -5.411 -9.058 1.00 97.94 90 LEU A N 1
ATOM 676 C CA . LEU A 1 90 ? 14.206 -4.867 -10.323 1.00 97.94 90 LEU A CA 1
ATOM 677 C C . LEU A 1 90 ? 14.701 -6.021 -11.173 1.00 97.94 90 LEU A C 1
ATOM 679 O O . LEU A 1 90 ? 15.450 -6.849 -10.666 1.00 97.94 90 LEU A O 1
ATOM 683 N N . TYR A 1 91 ? 14.313 -6.066 -12.440 1.00 97.50 91 TYR A N 1
ATOM 684 C CA . TYR A 1 91 ? 14.770 -7.093 -13.365 1.00 97.50 91 TYR A CA 1
ATOM 685 C C . TYR A 1 91 ? 15.176 -6.486 -14.706 1.00 97.50 91 TYR A C 1
ATOM 687 O O . TYR A 1 91 ? 14.699 -5.417 -15.099 1.00 97.50 91 TYR A O 1
ATOM 695 N N . TYR A 1 92 ? 16.050 -7.197 -15.406 1.00 96.12 92 TYR A N 1
ATOM 696 C CA . TYR A 1 92 ? 16.446 -6.919 -16.779 1.00 96.12 92 TYR A CA 1
ATOM 697 C C . TYR A 1 92 ? 16.677 -8.238 -17.509 1.00 96.12 92 TYR A C 1
ATOM 699 O O . TYR A 1 92 ? 17.195 -9.199 -16.937 1.00 96.12 92 TYR A O 1
ATOM 707 N N . ALA A 1 93 ? 16.272 -8.278 -18.771 1.00 93.88 93 ALA A N 1
ATOM 708 C CA . ALA A 1 93 ? 16.413 -9.429 -19.638 1.00 93.88 93 ALA A CA 1
ATOM 709 C C . ALA A 1 93 ? 16.705 -8.966 -21.063 1.00 93.88 93 ALA A C 1
ATOM 711 O O . ALA A 1 93 ? 15.908 -8.251 -21.672 1.00 93.88 93 ALA A O 1
ATOM 712 N N . THR A 1 94 ? 17.835 -9.415 -21.590 1.00 91.44 94 THR A N 1
ATOM 713 C CA . THR A 1 94 ? 18.214 -9.285 -22.992 1.00 91.44 94 THR A CA 1
ATOM 714 C C . THR A 1 94 ? 18.184 -10.675 -23.603 1.00 91.44 94 THR A C 1
ATOM 716 O O . THR A 1 94 ? 18.952 -11.541 -23.192 1.00 91.44 94 THR A O 1
ATOM 719 N N . GLY A 1 95 ? 17.297 -10.910 -24.569 1.00 83.88 95 GLY A N 1
ATOM 720 C CA . GLY A 1 95 ? 17.320 -12.117 -25.397 1.00 83.88 95 GLY A CA 1
ATOM 721 C C . GLY A 1 95 ? 18.317 -12.005 -26.559 1.00 83.88 95 GLY A C 1
ATOM 722 O O . GLY A 1 95 ? 18.783 -10.918 -26.890 1.00 83.88 95 GLY A O 1
ATOM 723 N N . GLY A 1 96 ? 18.642 -13.118 -27.220 1.00 80.06 96 GLY A N 1
ATOM 724 C CA . GLY A 1 96 ? 19.553 -13.114 -28.373 1.00 80.06 96 GLY A CA 1
ATOM 725 C C . GLY A 1 96 ? 20.774 -14.013 -28.205 1.00 80.06 96 GLY A C 1
ATOM 726 O O . GLY A 1 96 ? 20.751 -14.979 -27.449 1.00 80.06 96 GLY A O 1
ATOM 727 N N . LEU A 1 97 ? 21.821 -13.699 -28.975 1.00 72.31 97 LEU A N 1
ATOM 728 C CA . LEU A 1 97 ? 23.137 -14.350 -28.908 1.00 72.31 97 LEU A CA 1
ATOM 729 C C . LEU A 1 97 ? 23.997 -13.854 -27.737 1.00 72.31 97 LEU A C 1
ATOM 731 O O . LEU A 1 97 ? 24.963 -14.525 -27.395 1.00 72.31 97 LEU A O 1
ATOM 735 N N . ASP A 1 98 ? 23.625 -12.712 -27.157 1.00 80.50 98 ASP A N 1
ATOM 736 C CA . ASP A 1 98 ? 24.246 -12.103 -25.982 1.00 80.50 98 ASP A CA 1
ATOM 737 C C . ASP A 1 98 ? 23.235 -12.123 -24.821 1.00 80.50 98 ASP A C 1
ATOM 739 O O . ASP A 1 98 ? 22.918 -11.085 -24.236 1.00 80.50 98 ASP A O 1
ATOM 743 N N . ARG A 1 99 ? 22.632 -13.294 -24.546 1.00 86.62 99 ARG A N 1
ATOM 744 C CA . ARG A 1 99 ? 21.564 -13.391 -23.540 1.00 86.62 99 ARG A CA 1
ATOM 745 C C . ARG A 1 99 ? 22.105 -13.028 -22.155 1.00 86.62 99 ARG A C 1
ATOM 747 O O . ARG A 1 99 ? 23.039 -13.665 -21.661 1.00 86.62 99 ARG A O 1
ATOM 754 N N . HIS A 1 100 ? 21.487 -12.029 -21.526 1.00 90.25 100 HIS A N 1
ATOM 755 C CA . HIS A 1 100 ? 21.801 -11.569 -20.171 1.00 90.25 100 HIS A CA 1
ATOM 756 C C . HIS A 1 100 ? 20.507 -11.351 -19.401 1.00 90.25 100 HIS A C 1
ATOM 758 O O . HIS A 1 100 ? 19.671 -10.543 -19.795 1.00 90.25 100 HIS A O 1
ATOM 764 N N . GLU A 1 101 ? 20.354 -12.051 -18.286 1.00 92.62 101 GLU A N 1
ATOM 765 C CA . GLU A 1 101 ? 19.252 -11.861 -17.357 1.00 92.62 101 GLU A CA 1
ATOM 766 C C . GLU A 1 101 ? 19.742 -11.638 -15.935 1.00 92.62 101 GLU A C 1
ATOM 768 O O . GLU A 1 101 ? 20.691 -12.278 -15.482 1.00 92.62 101 GLU A O 1
ATOM 773 N N . GLY A 1 102 ? 19.042 -10.782 -15.202 1.00 94.00 102 GLY A N 1
ATOM 774 C CA . GLY A 1 102 ? 19.296 -10.595 -13.786 1.00 94.00 102 GLY A CA 1
ATOM 775 C C . GLY A 1 102 ? 18.140 -9.927 -13.064 1.00 94.00 102 GLY A C 1
ATOM 776 O O . GLY A 1 102 ? 17.252 -9.320 -13.672 1.00 94.00 102 GLY A O 1
ATOM 777 N N . PHE A 1 103 ? 18.150 -10.053 -11.742 1.00 95.94 103 PHE A N 1
ATOM 778 C CA . PHE A 1 103 ? 17.251 -9.322 -10.866 1.00 95.94 103 PHE A CA 1
ATOM 779 C C . PHE A 1 103 ? 17.919 -8.927 -9.548 1.00 95.94 103 PHE A C 1
ATOM 781 O O . PHE A 1 103 ? 18.851 -9.572 -9.065 1.00 95.94 103 PHE A O 1
ATOM 788 N N . ILE A 1 104 ? 17.386 -7.879 -8.926 1.00 96.50 104 ILE A N 1
ATOM 789 C CA . ILE A 1 104 ? 17.745 -7.416 -7.587 1.00 96.50 104 ILE A CA 1
ATOM 790 C C . ILE A 1 104 ? 16.476 -7.287 -6.759 1.00 96.50 104 ILE A C 1
ATOM 792 O O . ILE A 1 104 ? 15.509 -6.652 -7.174 1.00 96.50 104 ILE A O 1
ATOM 796 N N . VAL A 1 105 ? 16.504 -7.847 -5.554 1.00 96.06 105 VAL A N 1
ATOM 797 C CA . VAL A 1 105 ? 15.440 -7.715 -4.561 1.00 96.06 105 VAL A CA 1
ATOM 798 C C . VAL A 1 105 ? 15.835 -6.644 -3.556 1.00 96.06 105 VAL A C 1
ATOM 800 O O . VAL A 1 105 ? 16.859 -6.772 -2.883 1.00 96.06 105 VAL A O 1
ATOM 803 N N . ALA A 1 106 ? 15.010 -5.612 -3.412 1.00 95.88 106 ALA A N 1
ATOM 804 C CA . ALA A 1 106 ? 15.210 -4.526 -2.463 1.00 95.88 106 ALA A CA 1
ATOM 805 C C . ALA A 1 106 ? 14.016 -4.375 -1.509 1.00 95.88 106 ALA A C 1
ATOM 807 O O . ALA A 1 106 ? 12.861 -4.579 -1.881 1.00 95.88 106 ALA A O 1
ATOM 808 N N . GLN A 1 107 ? 14.281 -3.985 -0.263 1.00 92.88 107 GLN A N 1
ATOM 809 C CA . GLN A 1 107 ? 13.254 -3.650 0.725 1.00 92.88 107 GLN A CA 1
ATOM 810 C C . GLN A 1 107 ? 13.772 -2.562 1.661 1.00 92.88 107 GLN A C 1
ATOM 812 O O . GLN A 1 107 ? 14.885 -2.665 2.175 1.00 92.88 107 GLN A O 1
ATOM 817 N N . ARG A 1 108 ? 12.952 -1.538 1.934 1.00 89.88 108 ARG A N 1
ATOM 818 C CA . ARG A 1 108 ? 13.299 -0.435 2.853 1.00 89.88 108 ARG A CA 1
ATOM 819 C C . ARG A 1 108 ? 14.637 0.235 2.502 1.00 89.88 108 ARG A C 1
ATOM 821 O O . ARG A 1 108 ? 15.426 0.569 3.383 1.00 89.88 108 ARG A O 1
ATOM 828 N N . GLY A 1 109 ? 14.906 0.409 1.210 1.00 90.50 109 GLY A N 1
ATOM 829 C CA . GLY A 1 109 ? 16.122 1.049 0.712 1.00 90.50 109 GLY A CA 1
ATOM 830 C C . GLY A 1 109 ? 17.382 0.188 0.757 1.00 90.50 109 GLY A C 1
ATOM 831 O O . GLY A 1 109 ? 18.461 0.727 0.530 1.00 90.50 109 GLY A O 1
ATOM 832 N N . GLN A 1 110 ? 17.275 -1.108 1.058 1.00 90.94 110 GLN A N 1
ATOM 833 C CA . GLN A 1 110 ? 18.415 -2.023 1.138 1.00 90.94 110 GLN A CA 1
ATOM 834 C C . GLN A 1 110 ? 18.266 -3.177 0.139 1.00 90.94 110 GLN A C 1
ATOM 836 O O . GLN A 1 110 ? 17.161 -3.716 0.016 1.00 90.94 110 GLN A O 1
ATOM 841 N N . PRO A 1 111 ? 19.349 -3.593 -0.543 1.00 94.19 111 PRO A N 1
ATOM 842 C CA . PRO A 1 111 ? 19.355 -4.830 -1.314 1.00 94.19 111 PRO A CA 1
ATOM 843 C C . PRO A 1 111 ? 19.349 -6.036 -0.362 1.00 94.19 111 PRO A C 1
ATOM 845 O O . PRO A 1 111 ? 20.088 -6.065 0.622 1.00 94.19 111 PRO A O 1
ATOM 848 N N . ILE A 1 112 ? 18.512 -7.031 -0.650 1.00 93.62 112 ILE A N 1
ATOM 849 C CA . ILE A 1 112 ? 18.388 -8.271 0.136 1.00 93.62 112 ILE A CA 1
ATOM 850 C C . ILE A 1 112 ? 18.981 -9.459 -0.617 1.00 93.62 112 ILE A C 1
ATOM 852 O O . ILE A 1 112 ? 19.612 -10.324 -0.015 1.00 93.62 112 ILE A O 1
ATOM 856 N N . ALA A 1 113 ? 18.752 -9.514 -1.926 1.00 91.25 113 ALA A N 1
ATOM 857 C CA . ALA A 1 113 ? 19.200 -10.595 -2.786 1.00 91.25 113 ALA A CA 1
ATOM 858 C C . ALA A 1 113 ? 19.426 -10.069 -4.203 1.00 91.25 113 ALA A C 1
ATOM 860 O O . ALA A 1 113 ? 18.855 -9.049 -4.590 1.00 91.25 113 ALA A O 1
ATOM 861 N N . ALA A 1 114 ? 20.248 -10.774 -4.966 1.00 92.81 114 ALA A N 1
ATOM 862 C CA . ALA A 1 114 ? 20.440 -10.540 -6.386 1.00 92.81 114 ALA A CA 1
ATOM 863 C C . ALA A 1 114 ? 20.829 -11.856 -7.058 1.00 92.81 114 ALA A C 1
ATOM 865 O O . ALA A 1 114 ? 21.431 -12.723 -6.420 1.00 92.81 114 ALA A O 1
ATOM 866 N N . ASP A 1 115 ? 20.485 -11.980 -8.330 1.00 90.44 115 ASP A N 1
ATOM 867 C CA . ASP A 1 115 ? 20.884 -13.084 -9.193 1.00 90.44 115 ASP A CA 1
ATOM 868 C C . ASP A 1 115 ? 21.136 -12.517 -10.591 1.00 90.44 115 ASP A C 1
ATOM 870 O O . ASP A 1 115 ? 20.391 -11.654 -11.051 1.00 90.44 115 ASP A O 1
ATOM 874 N N . ASP A 1 116 ? 22.208 -12.955 -11.237 1.00 90.94 116 ASP A N 1
ATOM 875 C CA . ASP A 1 116 ? 22.671 -12.427 -12.518 1.00 90.94 116 ASP A CA 1
ATOM 876 C C . ASP A 1 116 ? 23.322 -13.557 -13.314 1.00 90.94 116 ASP A C 1
ATOM 878 O O . ASP A 1 116 ? 24.086 -14.363 -12.775 1.00 90.94 116 ASP A O 1
ATOM 882 N N . SER A 1 117 ? 22.971 -13.678 -14.588 1.00 87.62 117 SER A N 1
ATOM 883 C CA . SER A 1 117 ? 23.479 -14.725 -15.466 1.00 87.62 117 SER A CA 1
ATOM 884 C C . SER A 1 117 ? 23.663 -14.204 -16.882 1.00 87.62 117 SER A C 1
ATOM 886 O O . SER A 1 117 ? 22.742 -13.672 -17.497 1.00 87.62 117 SER A O 1
ATOM 888 N N . GLU A 1 118 ? 24.854 -14.442 -17.415 1.00 85.56 118 GLU A N 1
ATOM 889 C CA . GLU A 1 118 ? 25.225 -14.195 -18.807 1.00 85.56 118 GLU A CA 1
ATOM 890 C C . GLU A 1 118 ? 25.398 -15.540 -19.522 1.00 85.56 118 GLU A C 1
ATOM 892 O O . GLU A 1 118 ? 25.700 -16.559 -18.893 1.00 85.56 118 GLU A O 1
ATOM 897 N N . GLN A 1 119 ? 25.233 -15.549 -20.842 1.00 74.69 119 GLN A N 1
ATOM 898 C CA . GLN A 1 119 ? 25.297 -16.756 -21.669 1.00 74.69 119 GLN A CA 1
ATOM 899 C C . GLN A 1 119 ? 26.586 -17.575 -21.504 1.00 74.69 119 GLN A C 1
ATOM 901 O O . GLN A 1 119 ? 26.522 -18.805 -21.503 1.00 74.69 119 GLN A O 1
ATOM 906 N N . ASP A 1 120 ? 27.724 -16.921 -21.278 1.00 69.12 120 ASP A N 1
ATOM 907 C CA . ASP A 1 120 ? 29.017 -17.584 -21.066 1.00 69.12 120 ASP A CA 1
ATOM 908 C C . ASP A 1 120 ? 29.140 -18.270 -19.692 1.00 69.12 120 ASP A C 1
ATOM 910 O O . ASP A 1 120 ? 29.988 -19.146 -19.503 1.00 69.12 120 ASP A O 1
ATOM 914 N N . ASN A 1 121 ? 28.280 -17.910 -18.733 1.00 68.81 121 ASN A N 1
ATOM 915 C CA . ASN A 1 121 ? 28.303 -18.440 -17.368 1.00 68.81 121 ASN A CA 1
ATOM 916 C C . ASN A 1 121 ? 27.430 -19.693 -17.194 1.00 68.81 121 ASN A C 1
ATOM 918 O O . ASN A 1 121 ? 27.454 -20.313 -16.126 1.00 68.81 121 ASN A O 1
ATOM 922 N N . LEU A 1 122 ? 26.678 -20.098 -18.226 1.00 65.00 122 LEU A N 1
ATOM 923 C CA . LEU A 1 122 ? 25.788 -21.254 -18.170 1.00 65.00 122 LEU A CA 1
ATOM 924 C C . LEU A 1 122 ? 26.356 -22.466 -18.927 1.00 65.00 122 LEU A C 1
ATOM 926 O O . LEU A 1 122 ? 26.857 -22.332 -20.044 1.00 65.00 122 LEU A O 1
ATOM 930 N N . PRO A 1 123 ? 26.248 -23.690 -18.369 1.00 61.03 123 PRO A N 1
ATOM 931 C CA . PRO A 1 123 ? 26.615 -24.905 -19.088 1.00 61.03 123 PRO A CA 1
ATOM 932 C C . PRO A 1 123 ? 25.884 -24.989 -20.444 1.00 61.03 123 PRO A C 1
ATOM 934 O O . PRO A 1 123 ? 24.672 -24.750 -20.466 1.00 61.03 123 PRO A O 1
ATOM 937 N N . PRO A 1 124 ? 26.546 -25.411 -21.544 1.00 56.41 124 PRO A N 1
ATOM 938 C CA . PRO A 1 124 ? 26.023 -25.376 -22.926 1.00 56.41 124 PRO A CA 1
ATOM 939 C C . PRO A 1 124 ? 24.829 -26.312 -23.237 1.00 56.41 124 PRO A C 1
ATOM 941 O O . PRO A 1 124 ? 24.564 -26.644 -24.387 1.00 56.41 124 PRO A O 1
ATOM 944 N N . SER A 1 125 ? 24.097 -26.764 -22.220 1.00 56.94 125 SER A N 1
ATOM 945 C CA . SER A 1 125 ? 22.881 -27.588 -22.323 1.00 56.94 125 SER A CA 1
ATOM 946 C C . SER A 1 125 ? 21.873 -27.299 -21.201 1.00 56.94 125 SER A C 1
ATOM 948 O O . SER A 1 125 ? 20.995 -28.114 -20.921 1.00 56.94 125 SER A O 1
ATOM 950 N N . SER A 1 126 ? 22.020 -26.156 -20.527 1.00 58.28 126 SER A N 1
ATOM 951 C CA . SER A 1 126 ? 21.149 -25.769 -19.420 1.00 58.28 126 SER A CA 1
ATOM 952 C C . SER A 1 126 ? 19.728 -25.522 -19.935 1.00 58.28 126 SER A C 1
ATOM 954 O O . SER A 1 126 ? 19.571 -24.742 -20.873 1.00 58.28 126 SER A O 1
ATOM 956 N N . PRO A 1 127 ? 18.699 -26.187 -19.378 1.00 58.84 127 PRO A N 1
ATOM 957 C CA . PRO A 1 127 ? 17.315 -25.905 -19.743 1.00 58.84 127 PRO A CA 1
ATOM 958 C C . PRO A 1 127 ? 16.954 -24.456 -19.393 1.00 58.84 127 PRO A C 1
ATOM 960 O O . PRO A 1 127 ? 17.547 -23.875 -18.486 1.00 58.84 127 PRO A O 1
ATOM 963 N N . ASP A 1 128 ? 15.941 -23.907 -20.062 1.00 55.41 128 ASP A N 1
ATOM 964 C CA . ASP A 1 128 ? 15.478 -22.519 -19.896 1.00 55.41 128 ASP A CA 1
ATOM 965 C C . ASP A 1 128 ? 15.207 -22.141 -18.410 1.00 55.41 128 ASP A C 1
ATOM 967 O O . ASP A 1 128 ? 15.567 -21.055 -17.960 1.00 55.41 128 ASP A O 1
ATOM 971 N N . LYS A 1 129 ? 14.836 -23.122 -17.565 1.00 56.22 129 LYS A N 1
ATOM 972 C CA . LYS A 1 129 ? 14.709 -23.017 -16.087 1.00 56.22 129 LYS A CA 1
ATOM 973 C C . LYS A 1 129 ? 15.976 -22.583 -15.313 1.00 56.22 129 LYS A C 1
ATOM 975 O O . LYS A 1 129 ? 15.971 -22.536 -14.079 1.00 56.22 129 LYS A O 1
ATOM 980 N N . VAL A 1 130 ? 17.084 -22.309 -15.995 1.00 71.31 130 VAL A N 1
ATOM 981 C CA . VAL A 1 130 ? 18.345 -21.832 -15.409 1.00 71.31 130 VAL A CA 1
ATOM 982 C C . VAL A 1 130 ? 18.492 -20.309 -15.508 1.00 71.31 130 VAL A C 1
ATOM 984 O O . VAL A 1 130 ? 19.384 -19.749 -14.870 1.00 71.31 130 VAL A O 1
ATOM 987 N N . TRP A 1 131 ? 17.588 -19.602 -16.178 1.00 85.81 131 TRP A N 1
ATOM 988 C CA . TRP A 1 131 ? 17.700 -18.151 -16.270 1.00 85.81 131 TRP A CA 1
ATOM 989 C C . TRP A 1 131 ? 17.022 -17.411 -15.099 1.00 85.81 131 TRP A C 1
ATOM 991 O O . TRP A 1 131 ? 15.939 -17.816 -14.660 1.00 85.81 131 TRP A O 1
ATOM 1001 N N . PRO A 1 132 ? 17.657 -16.360 -14.533 1.00 89.94 132 PRO A N 1
ATOM 1002 C CA . PRO A 1 132 ? 17.127 -15.638 -13.378 1.00 89.94 132 PRO A CA 1
ATOM 1003 C C . PRO A 1 132 ? 15.708 -15.092 -13.556 1.00 89.94 132 PRO A C 1
ATOM 1005 O O . PRO A 1 132 ? 14.904 -15.225 -12.631 1.00 89.94 132 PRO A O 1
ATOM 1008 N N . VAL A 1 133 ? 15.371 -14.509 -14.714 1.00 91.44 133 VAL A N 1
ATOM 1009 C CA . VAL A 1 133 ? 14.050 -13.887 -14.912 1.00 91.44 133 VAL A CA 1
ATOM 1010 C C . VAL A 1 133 ? 12.979 -14.948 -15.137 1.00 91.44 133 VAL A C 1
ATOM 1012 O O . VAL A 1 133 ? 11.878 -14.812 -14.610 1.00 91.44 133 VAL A O 1
ATOM 1015 N N . GLU A 1 134 ? 13.302 -16.060 -15.798 1.00 88.25 134 GLU A N 1
ATOM 1016 C CA . GLU A 1 134 ? 12.388 -17.207 -15.885 1.00 88.25 134 GLU A CA 1
ATOM 1017 C C . GLU A 1 134 ? 12.055 -17.797 -14.509 1.00 88.25 134 GLU A C 1
ATOM 1019 O O . GLU A 1 134 ? 10.883 -18.015 -14.193 1.00 88.25 134 GLU A O 1
ATOM 1024 N N . ARG A 1 135 ? 13.061 -17.987 -13.641 1.00 87.75 135 ARG A N 1
ATOM 1025 C CA . ARG A 1 135 ? 12.825 -18.424 -12.253 1.00 87.75 135 ARG A CA 1
ATOM 1026 C C . ARG A 1 135 ? 11.965 -17.431 -11.477 1.00 87.75 135 ARG A C 1
ATOM 1028 O O . ARG A 1 135 ? 11.104 -17.850 -10.704 1.00 87.75 135 ARG A O 1
ATOM 1035 N N . LEU A 1 136 ? 12.203 -16.132 -11.664 1.00 89.94 136 LEU A N 1
ATOM 1036 C CA . LEU A 1 136 ? 11.408 -15.081 -11.033 1.00 89.94 136 LEU A CA 1
ATOM 1037 C C . LEU A 1 136 ? 9.942 -15.156 -11.486 1.00 89.94 136 LEU A C 1
ATOM 1039 O O . LEU A 1 136 ? 9.045 -15.100 -10.645 1.00 89.94 136 LEU A O 1
ATOM 1043 N N . CYS A 1 137 ? 9.698 -15.358 -12.784 1.00 89.75 137 CYS A N 1
ATOM 1044 C CA . CYS A 1 137 ? 8.357 -15.536 -13.342 1.00 89.75 137 CYS A CA 1
ATOM 1045 C C . CYS A 1 137 ? 7.646 -16.755 -12.737 1.00 89.75 137 CYS A C 1
ATOM 1047 O O . CYS A 1 137 ? 6.505 -16.638 -12.288 1.00 89.75 137 CYS A O 1
ATOM 1049 N N . GLU A 1 138 ? 8.334 -17.901 -12.632 1.00 87.25 138 GLU A N 1
ATOM 1050 C CA . GLU A 1 138 ? 7.785 -19.108 -11.996 1.00 87.25 138 GLU A CA 1
ATOM 1051 C C . GLU A 1 138 ? 7.406 -18.864 -10.522 1.00 87.25 138 GLU A C 1
ATOM 1053 O O . GLU A 1 138 ? 6.341 -19.296 -10.076 1.00 87.25 138 GLU A O 1
ATOM 1058 N N . GLN A 1 139 ? 8.246 -18.149 -9.763 1.00 86.75 139 GLN A N 1
ATOM 1059 C CA . GLN A 1 139 ? 7.973 -17.802 -8.361 1.00 86.75 139 GLN A CA 1
ATOM 1060 C C . GLN A 1 139 ? 6.791 -16.840 -8.204 1.00 86.75 139 GLN A C 1
ATOM 1062 O O . GLN A 1 139 ? 6.024 -16.963 -7.249 1.00 86.75 139 GLN A O 1
ATOM 1067 N N . MET A 1 140 ? 6.651 -15.887 -9.127 1.00 87.00 140 MET A N 1
ATOM 1068 C CA . MET A 1 140 ? 5.577 -14.892 -9.130 1.00 87.00 140 MET A CA 1
ATOM 1069 C C . MET A 1 140 ? 4.288 -15.378 -9.799 1.00 87.00 140 MET A C 1
ATOM 1071 O O . MET A 1 140 ? 3.280 -14.683 -9.718 1.00 87.00 140 MET A O 1
ATOM 1075 N N . GLN A 1 141 ? 4.303 -16.574 -10.396 1.00 87.81 141 GLN A N 1
ATOM 1076 C CA . GLN A 1 141 ? 3.179 -17.158 -11.133 1.00 87.81 141 GLN A CA 1
ATOM 1077 C C . GLN A 1 141 ? 2.718 -16.292 -12.319 1.00 87.81 141 GLN A C 1
ATOM 1079 O O . GLN A 1 141 ? 1.527 -16.226 -12.609 1.00 87.81 141 GLN A O 1
ATOM 1084 N N . ILE A 1 142 ? 3.669 -15.660 -13.011 1.00 90.00 142 ILE A N 1
ATOM 1085 C CA . ILE A 1 142 ? 3.449 -14.878 -14.239 1.00 90.00 142 ILE A CA 1
ATOM 1086 C C . ILE A 1 142 ? 4.160 -15.547 -15.420 1.00 90.00 142 ILE A C 1
ATOM 1088 O O . ILE A 1 142 ? 5.098 -16.324 -15.221 1.00 90.00 142 ILE A O 1
ATOM 1092 N N . THR A 1 143 ? 3.732 -15.265 -16.651 1.00 88.75 143 THR A N 1
ATOM 1093 C CA . THR A 1 143 ? 4.416 -15.781 -17.846 1.00 88.75 143 THR A CA 1
ATOM 1094 C C . THR A 1 143 ? 5.532 -14.834 -18.293 1.00 88.75 143 THR A C 1
ATOM 1096 O O . THR A 1 143 ? 5.469 -13.625 -18.061 1.00 88.75 143 THR A O 1
ATOM 1099 N N . LEU A 1 144 ? 6.574 -15.382 -18.928 1.00 88.69 144 LEU A N 1
ATOM 1100 C CA . LEU A 1 144 ? 7.673 -14.570 -19.459 1.00 88.69 144 LEU A CA 1
ATOM 1101 C C . LEU A 1 144 ? 7.199 -13.659 -20.600 1.00 88.69 144 LEU A C 1
ATOM 1103 O O . LEU A 1 144 ? 7.633 -12.513 -20.666 1.00 88.69 144 LEU A O 1
ATOM 1107 N N . ASP A 1 145 ? 6.301 -14.153 -21.457 1.00 89.25 145 ASP A N 1
ATOM 1108 C CA . ASP A 1 145 ? 5.749 -13.389 -22.580 1.00 89.25 145 ASP A CA 1
ATOM 1109 C C . ASP A 1 145 ? 4.925 -12.196 -22.070 1.00 89.25 145 ASP A C 1
ATOM 1111 O O . ASP A 1 145 ? 5.181 -11.061 -22.470 1.00 89.25 145 ASP A O 1
ATOM 1115 N N . ASP A 1 146 ? 4.037 -12.410 -21.089 1.00 90.00 146 ASP A N 1
ATOM 1116 C CA . ASP A 1 146 ? 3.280 -11.316 -20.467 1.00 90.00 146 ASP A CA 1
ATOM 1117 C C . ASP A 1 146 ? 4.221 -10.313 -19.788 1.00 90.00 146 ASP A C 1
ATOM 1119 O O . ASP A 1 146 ? 4.036 -9.098 -19.901 1.00 90.00 146 ASP A O 1
ATOM 1123 N N . LEU A 1 147 ? 5.268 -10.796 -19.108 1.00 92.00 147 LEU A N 1
ATOM 1124 C CA . LEU A 1 147 ? 6.263 -9.926 -18.487 1.00 92.00 147 LEU A CA 1
ATOM 1125 C C . LEU A 1 147 ? 7.063 -9.122 -19.519 1.00 92.00 147 LEU A C 1
ATOM 1127 O O . LEU A 1 147 ? 7.436 -7.985 -19.222 1.00 92.00 147 LEU A O 1
ATOM 1131 N N . ALA A 1 148 ? 7.363 -9.687 -20.690 1.00 91.75 148 ALA A N 1
ATOM 1132 C CA . ALA A 1 148 ? 8.083 -9.024 -21.774 1.00 91.75 148 ALA A CA 1
ATOM 1133 C C . ALA A 1 148 ? 7.203 -7.962 -22.452 1.00 91.75 148 ALA A C 1
ATOM 1135 O O . ALA A 1 148 ? 7.630 -6.809 -22.585 1.00 91.75 148 ALA A O 1
ATOM 1136 N N . ASP A 1 149 ? 5.947 -8.295 -22.738 1.00 90.94 149 ASP A N 1
ATOM 1137 C CA . ASP A 1 149 ? 4.974 -7.400 -23.375 1.00 90.94 149 ASP A CA 1
ATOM 1138 C C . ASP A 1 149 ? 4.407 -6.342 -22.416 1.00 90.94 149 ASP A C 1
ATOM 1140 O O . ASP A 1 149 ? 3.838 -5.339 -22.845 1.00 90.94 149 ASP A O 1
ATOM 1144 N N . GLY A 1 150 ? 4.643 -6.500 -21.113 1.00 90.44 150 GLY A N 1
ATOM 1145 C CA . GLY A 1 150 ? 4.289 -5.513 -20.099 1.00 90.44 150 GLY A CA 1
ATOM 1146 C C . GLY A 1 150 ? 2.863 -5.651 -19.571 1.00 90.44 150 GLY A C 1
ATOM 1147 O O . GLY A 1 150 ? 2.231 -4.639 -19.281 1.00 90.44 150 GLY A O 1
ATOM 1148 N N . PHE A 1 151 ? 2.376 -6.887 -19.447 1.00 92.00 151 PHE A N 1
ATOM 1149 C CA . PHE A 1 151 ? 1.015 -7.251 -19.048 1.00 92.00 151 PHE A CA 1
ATOM 1150 C C . PHE A 1 151 ? -0.040 -6.619 -19.973 1.00 92.00 151 PHE A C 1
ATOM 1152 O O . PHE A 1 151 ? -0.771 -5.720 -19.557 1.00 92.00 151 PHE A O 1
ATOM 1159 N N . PRO A 1 152 ? -0.136 -7.070 -21.240 1.00 84.81 152 PRO A N 1
ATOM 1160 C CA . PRO A 1 152 ? -0.957 -6.423 -22.270 1.00 84.81 152 PRO A CA 1
ATOM 1161 C C . PRO A 1 152 ? -2.464 -6.417 -21.963 1.00 84.81 152 PRO A C 1
ATOM 1163 O O . PRO A 1 152 ? -3.164 -5.490 -22.364 1.00 84.81 152 PRO A O 1
ATOM 1166 N N . GLU A 1 153 ? -2.964 -7.419 -21.234 1.00 82.31 153 GLU A N 1
ATOM 1167 C CA . GLU A 1 153 ? -4.356 -7.485 -20.751 1.00 82.31 153 GLU A CA 1
ATOM 1168 C C . GLU A 1 153 ? -4.528 -6.904 -19.334 1.00 82.31 153 GLU A C 1
ATOM 1170 O O . GLU A 1 153 ? -5.600 -6.991 -18.732 1.00 82.31 153 GLU A O 1
ATOM 1175 N N . GLY A 1 154 ? -3.457 -6.339 -18.778 1.00 82.19 154 GLY A N 1
ATOM 1176 C CA . GLY A 1 154 ? -3.408 -5.823 -17.425 1.00 82.19 154 GLY A CA 1
ATOM 1177 C C . GLY A 1 154 ? -4.080 -4.465 -17.260 1.00 82.19 154 GLY A C 1
ATOM 1178 O O . GLY A 1 154 ? -4.189 -3.660 -18.186 1.00 82.19 154 GLY A O 1
ATOM 1179 N N . TYR A 1 155 ? -4.494 -4.178 -16.029 1.00 90.12 155 TYR A N 1
ATOM 1180 C CA . TYR A 1 155 ? -4.965 -2.844 -15.674 1.00 90.12 155 TYR A CA 1
ATOM 1181 C C . TYR A 1 155 ? -3.786 -1.880 -15.605 1.00 90.12 155 TYR A C 1
ATOM 1183 O O . TYR A 1 155 ? -2.776 -2.191 -14.973 1.00 90.12 155 TYR A O 1
ATOM 1191 N N . ARG A 1 156 ? -3.915 -0.713 -16.241 1.00 93.88 156 ARG A N 1
ATOM 1192 C CA . ARG A 1 156 ? -2.802 0.205 -16.500 1.00 93.88 156 ARG A CA 1
ATOM 1193 C C . ARG A 1 156 ? -3.097 1.611 -15.990 1.00 93.88 156 ARG A C 1
ATOM 1195 O O . ARG A 1 156 ? -4.199 2.120 -16.179 1.00 93.88 156 ARG A O 1
ATOM 1202 N N . VAL A 1 157 ? -2.093 2.249 -15.393 1.00 95.25 157 VAL A N 1
ATOM 1203 C CA . VAL A 1 157 ? -2.082 3.688 -15.091 1.00 95.25 157 VAL A CA 1
ATOM 1204 C C . VAL A 1 157 ? -0.761 4.305 -15.535 1.00 95.25 157 VAL A C 1
ATOM 1206 O O . VAL A 1 157 ? 0.277 3.641 -15.542 1.00 95.25 157 VAL A O 1
ATOM 1209 N N . GLU A 1 158 ? -0.805 5.580 -15.907 1.00 96.06 158 GLU A N 1
ATOM 1210 C CA . GLU A 1 158 ? 0.332 6.311 -16.462 1.00 96.06 158 GLU A CA 1
ATOM 1211 C C . GLU A 1 158 ? 0.529 7.630 -15.721 1.00 96.06 158 GLU A C 1
ATOM 1213 O O . GLU A 1 158 ? -0.431 8.347 -15.439 1.00 96.06 158 GLU A O 1
ATOM 1218 N N . LEU A 1 159 ? 1.781 7.946 -15.406 1.00 96.38 159 LEU A N 1
ATOM 1219 C CA . LEU A 1 159 ? 2.166 9.109 -14.616 1.00 96.38 159 LEU A CA 1
ATOM 1220 C C . LEU A 1 159 ? 3.379 9.794 -15.233 1.00 96.38 159 LEU A C 1
ATOM 1222 O O . LEU A 1 159 ? 4.400 9.157 -15.473 1.00 96.38 159 LEU A O 1
ATOM 1226 N N . SER A 1 160 ? 3.308 11.110 -15.424 1.00 94.31 160 SER A N 1
ATOM 1227 C CA . SER A 1 160 ? 4.487 11.896 -15.800 1.00 94.31 160 SER A CA 1
ATOM 1228 C C . SER A 1 160 ? 5.537 11.835 -14.689 1.00 94.31 160 SER A C 1
ATOM 1230 O O . SER A 1 160 ? 5.223 12.095 -13.527 1.00 94.31 160 SER A O 1
ATOM 1232 N N . LEU A 1 161 ? 6.794 11.534 -15.031 1.00 93.38 161 LEU A N 1
ATOM 1233 C CA . LEU A 1 161 ? 7.902 11.643 -14.076 1.00 93.38 161 LEU A CA 1
ATOM 1234 C C . LEU A 1 161 ? 8.317 13.099 -13.836 1.00 93.38 161 LEU A C 1
ATOM 1236 O O . LEU A 1 161 ? 8.908 13.402 -12.804 1.00 93.38 161 LEU A O 1
ATOM 1240 N N . MET A 1 162 ? 8.021 14.009 -14.767 1.00 92.19 162 MET A N 1
ATOM 1241 C CA . MET A 1 162 ? 8.366 15.425 -14.620 1.00 92.19 162 MET A CA 1
ATOM 1242 C C . MET A 1 162 ? 7.423 16.142 -13.646 1.00 92.19 162 MET A C 1
ATOM 1244 O O . MET A 1 162 ? 7.858 16.977 -12.855 1.00 92.19 162 MET A O 1
ATOM 1248 N N . GLU A 1 163 ? 6.135 15.802 -13.700 1.00 89.81 163 GLU A N 1
ATOM 1249 C CA . GLU A 1 163 ? 5.083 16.372 -12.853 1.00 89.81 163 GLU A CA 1
ATOM 1250 C C . GLU A 1 163 ? 4.210 15.239 -12.288 1.00 89.81 163 GLU A C 1
ATOM 1252 O O . GLU A 1 163 ? 3.072 15.052 -12.732 1.00 89.81 163 GLU A O 1
ATOM 1257 N N . PRO A 1 164 ? 4.742 14.449 -11.334 1.00 85.38 164 PRO A N 1
ATOM 1258 C CA . PRO A 1 164 ? 4.032 13.313 -10.759 1.00 85.38 164 PRO A CA 1
ATOM 1259 C C . PRO A 1 164 ? 2.863 13.819 -9.911 1.00 85.38 164 PRO A C 1
ATOM 1261 O O . PRO A 1 164 ? 3.011 14.164 -8.741 1.00 85.38 164 PRO A O 1
ATOM 1264 N N . SER A 1 165 ? 1.692 13.901 -10.532 1.00 86.81 165 SER A N 1
ATOM 1265 C CA . SER A 1 165 ? 0.455 14.379 -9.927 1.00 86.81 165 SER A CA 1
ATOM 1266 C C . SER A 1 165 ? -0.716 13.525 -10.391 1.00 86.81 165 SER A C 1
ATOM 1268 O O . SER A 1 165 ? -0.704 12.963 -11.485 1.00 86.81 165 SER A O 1
ATOM 1270 N N . GLY A 1 166 ? -1.718 13.401 -9.531 1.00 87.56 166 GLY A N 1
ATOM 1271 C CA . GLY A 1 166 ? -2.896 12.584 -9.774 1.00 87.56 166 GLY A CA 1
ATOM 1272 C C . GLY A 1 166 ? -3.535 12.164 -8.461 1.00 87.56 166 GLY A C 1
ATOM 1273 O O . GLY A 1 166 ? -2.948 12.336 -7.392 1.00 87.56 166 GLY A O 1
ATOM 1274 N N . ASP A 1 167 ? -4.742 11.619 -8.549 1.00 88.69 167 ASP A N 1
ATOM 1275 C CA . ASP A 1 167 ? -5.396 11.012 -7.398 1.00 88.69 167 ASP A CA 1
ATOM 1276 C C . ASP A 1 167 ? -4.871 9.582 -7.192 1.00 88.69 167 ASP A C 1
ATOM 1278 O O . ASP A 1 167 ? -5.190 8.669 -7.960 1.00 88.69 167 ASP A O 1
ATOM 1282 N N . ASP A 1 168 ? -4.034 9.398 -6.166 1.00 88.31 168 ASP A N 1
ATOM 12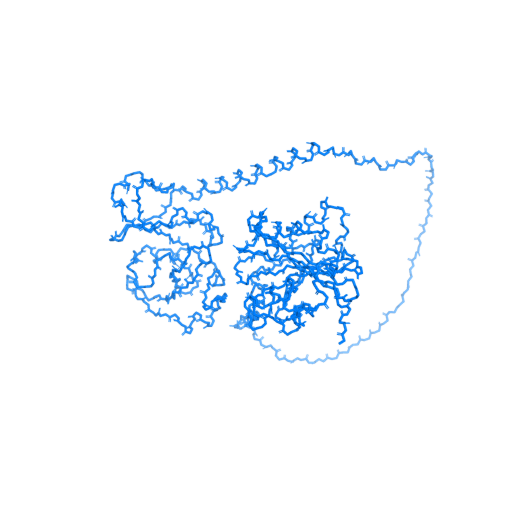83 C CA . ASP A 1 168 ? -3.445 8.102 -5.805 1.00 88.31 168 ASP A CA 1
ATOM 1284 C C . ASP A 1 168 ? -4.512 7.029 -5.593 1.00 88.31 168 ASP A C 1
ATOM 1286 O O . ASP A 1 168 ? -4.303 5.870 -5.959 1.00 88.31 168 ASP A O 1
ATOM 1290 N N . GLN A 1 169 ? -5.664 7.416 -5.043 1.00 82.88 169 GLN A N 1
ATOM 1291 C CA . GLN A 1 169 ? -6.766 6.501 -4.809 1.00 82.88 169 GLN A CA 1
ATOM 1292 C C . GLN A 1 169 ? -7.333 5.986 -6.132 1.00 82.88 169 GLN A C 1
ATOM 1294 O O . GLN A 1 169 ? -7.332 4.776 -6.358 1.00 82.88 169 GLN A O 1
ATOM 1299 N N . SER A 1 170 ? -7.772 6.880 -7.021 1.00 87.25 170 SER A N 1
ATOM 1300 C CA . SER A 1 170 ? -8.304 6.505 -8.336 1.00 87.25 170 SER A CA 1
ATOM 1301 C C . SER A 1 170 ? -7.326 5.635 -9.125 1.00 87.25 170 SER A C 1
ATOM 1303 O O . SER A 1 170 ? -7.737 4.674 -9.772 1.00 87.25 170 SER A O 1
ATOM 1305 N N . MET A 1 171 ? -6.022 5.912 -9.037 1.00 92.12 171 MET A N 1
ATOM 1306 C CA . MET A 1 171 ? -5.003 5.111 -9.720 1.00 92.12 171 MET A CA 1
ATOM 1307 C C . MET A 1 171 ? -4.827 3.712 -9.120 1.00 92.12 171 MET A C 1
ATOM 1309 O O . MET A 1 171 ? -4.699 2.741 -9.866 1.00 92.12 171 MET A O 1
ATOM 1313 N N . LEU A 1 172 ? -4.842 3.578 -7.791 1.00 90.69 172 LEU A N 1
ATOM 1314 C CA . LEU A 1 172 ? -4.814 2.264 -7.144 1.00 90.69 172 LEU A CA 1
ATOM 1315 C C . LEU A 1 172 ? -6.066 1.444 -7.466 1.00 90.69 172 LEU A C 1
ATOM 1317 O O . LEU A 1 172 ? -5.954 0.244 -7.710 1.00 90.69 172 LEU A O 1
ATOM 1321 N N . MET A 1 173 ? -7.237 2.082 -7.491 1.00 88.06 173 MET A N 1
ATOM 1322 C CA . MET A 1 173 ? -8.498 1.437 -7.868 1.00 88.06 173 MET A CA 1
ATOM 1323 C C . MET A 1 173 ? -8.440 0.965 -9.322 1.00 88.06 173 MET A C 1
ATOM 1325 O O . MET A 1 173 ? -8.708 -0.206 -9.596 1.00 88.06 173 MET A O 1
ATOM 1329 N N . ALA A 1 174 ? -7.966 1.822 -10.234 1.00 90.31 174 ALA A N 1
ATOM 1330 C CA . ALA A 1 174 ? -7.769 1.464 -11.633 1.00 90.31 174 ALA A CA 1
ATOM 1331 C C . ALA A 1 174 ? -6.835 0.251 -11.775 1.00 90.31 174 ALA A C 1
ATOM 1333 O O . ALA A 1 174 ? -7.214 -0.722 -12.420 1.00 90.31 174 ALA A O 1
ATOM 1334 N N . LEU A 1 175 ? -5.677 0.241 -11.099 1.00 90.38 175 LEU A N 1
ATOM 1335 C CA . LEU A 1 175 ? -4.770 -0.918 -11.053 1.00 90.38 175 LEU A CA 1
ATOM 1336 C C . LEU A 1 175 ? -5.415 -2.164 -10.431 1.00 90.38 175 LEU A C 1
ATOM 1338 O O . LEU A 1 175 ? -5.111 -3.290 -10.823 1.00 90.38 175 LEU A O 1
ATOM 1342 N N . ALA A 1 176 ? -6.309 -1.994 -9.458 1.00 87.31 176 ALA A N 1
ATOM 1343 C CA . ALA A 1 176 ? -7.058 -3.091 -8.858 1.00 87.31 176 ALA A CA 1
ATOM 1344 C C . ALA A 1 176 ? -8.132 -3.679 -9.796 1.00 87.31 176 ALA A C 1
ATOM 1346 O O . ALA A 1 176 ? -8.681 -4.739 -9.482 1.00 87.31 176 ALA A O 1
ATOM 1347 N N . GLY A 1 177 ? -8.392 -3.031 -10.936 1.00 84.62 177 GLY A N 1
ATOM 1348 C CA . GLY A 1 177 ? -9.452 -3.376 -11.878 1.00 84.62 177 GLY A CA 1
ATOM 1349 C C . GLY A 1 177 ? -10.814 -2.794 -11.524 1.00 84.62 177 GLY A C 1
ATOM 1350 O O . GLY A 1 177 ? -11.837 -3.252 -12.029 1.00 84.62 177 GLY A O 1
ATOM 1351 N N . GLN A 1 178 ? -10.832 -1.804 -10.636 1.00 81.00 178 GLN A N 1
ATOM 1352 C CA . GLN A 1 178 ? -12.023 -1.109 -10.177 1.00 81.00 178 GLN A CA 1
ATOM 1353 C C . GLN A 1 178 ? -12.047 0.266 -10.860 1.00 81.00 178 GLN A C 1
ATOM 1355 O O . GLN A 1 178 ? -11.194 1.116 -10.615 1.00 81.00 178 GLN A O 1
ATOM 1360 N N . GLY A 1 179 ? -12.982 0.457 -11.794 1.00 64.31 179 GLY A N 1
ATOM 1361 C CA . GLY A 1 179 ? -13.154 1.738 -12.482 1.00 64.31 179 GLY A CA 1
ATOM 1362 C C . GLY A 1 179 ? -13.647 2.837 -11.532 1.00 64.31 179 GLY A C 1
ATOM 1363 O O . GLY A 1 179 ? -14.154 2.514 -10.455 1.00 64.31 179 GLY A O 1
ATOM 1364 N N . PRO A 1 180 ? -13.519 4.121 -11.918 1.00 49.91 180 PRO A N 1
ATOM 1365 C CA . PRO A 1 180 ? -14.146 5.209 -11.179 1.00 49.91 180 PRO A CA 1
ATOM 1366 C C . PRO A 1 180 ? -15.642 4.909 -11.067 1.00 49.91 180 PRO A C 1
ATOM 1368 O O . PRO A 1 180 ? -16.315 4.687 -12.074 1.00 49.91 180 PRO A O 1
ATOM 1371 N N . GLU A 1 181 ? -16.137 4.809 -9.837 1.00 48.00 181 GLU A N 1
ATOM 1372 C CA . GLU A 1 181 ? -17.562 4.647 -9.581 1.00 48.00 181 GLU A CA 1
ATOM 1373 C C . GLU A 1 181 ? -18.275 5.890 -10.142 1.00 48.00 181 GLU A C 1
ATOM 1375 O O . GLU A 1 181 ? -17.912 7.017 -9.802 1.00 48.00 181 GLU A O 1
ATOM 1380 N N . ASP A 1 182 ? -19.268 5.693 -11.018 1.00 39.81 182 ASP A N 1
ATOM 1381 C CA . ASP A 1 182 ? -20.287 6.710 -11.275 1.00 39.81 182 ASP A CA 1
ATOM 1382 C C . ASP A 1 182 ? -20.915 7.036 -9.915 1.00 39.81 182 ASP A C 1
ATOM 1384 O O . ASP A 1 182 ? -21.676 6.240 -9.354 1.00 39.81 182 ASP A O 1
ATOM 1388 N N . GLU A 1 183 ? -20.583 8.203 -9.367 1.00 33.38 183 GLU A N 1
ATOM 1389 C CA . GLU A 1 183 ? -21.360 8.845 -8.316 1.00 33.38 183 GLU A CA 1
ATOM 1390 C C . GLU A 1 183 ? -22.760 9.144 -8.879 1.00 33.38 183 GLU A C 1
ATOM 1392 O O . GLU A 1 183 ? -23.066 10.241 -9.341 1.00 33.38 183 GLU A O 1
ATOM 1397 N N . GLY A 1 184 ? -23.630 8.138 -8.906 1.00 35.44 184 GLY A N 1
ATOM 1398 C CA . GLY A 1 184 ? -25.012 8.308 -9.320 1.00 35.44 184 GLY A CA 1
ATOM 1399 C C . GLY A 1 184 ? -25.799 9.081 -8.264 1.00 35.44 184 GLY A C 1
ATOM 1400 O O . GLY A 1 184 ? -26.105 8.518 -7.214 1.00 35.44 184 GLY A O 1
ATOM 1401 N N . ALA A 1 185 ? -26.151 10.339 -8.552 1.00 31.88 185 ALA A N 1
ATOM 1402 C CA . ALA A 1 185 ? -27.547 10.804 -8.592 1.00 31.88 185 ALA A CA 1
ATOM 1403 C C . ALA A 1 185 ? -27.667 12.320 -8.867 1.00 31.88 185 ALA A C 1
ATOM 1405 O O . ALA A 1 185 ? -27.110 13.151 -8.153 1.00 31.88 185 ALA A O 1
ATOM 1406 N N . ASP A 1 186 ? -28.517 12.616 -9.854 1.00 34.69 186 ASP A N 1
ATOM 1407 C CA . ASP A 1 186 ? -29.284 13.845 -10.086 1.00 34.69 186 ASP A CA 1
ATOM 1408 C C . ASP A 1 186 ? -28.566 15.083 -10.652 1.00 34.69 186 ASP A C 1
ATOM 1410 O O . ASP A 1 186 ? -28.370 16.101 -9.989 1.00 34.69 186 ASP A O 1
ATOM 1414 N N . ALA A 1 187 ? -28.348 15.062 -11.969 1.00 31.48 187 ALA A N 1
ATOM 1415 C CA . ALA A 1 187 ? -28.592 16.247 -12.785 1.00 31.48 187 ALA A CA 1
ATOM 1416 C C . ALA A 1 187 ? -29.588 15.873 -13.887 1.00 31.48 187 ALA A C 1
ATOM 1418 O O . ALA A 1 187 ? -29.280 15.097 -14.789 1.00 31.48 187 ALA A O 1
ATOM 1419 N N . GLU A 1 188 ? -30.801 16.401 -13.741 1.00 30.92 188 GLU A N 1
ATOM 1420 C CA . GLU A 1 188 ? -31.887 16.360 -14.711 1.00 30.92 188 GLU A CA 1
ATOM 1421 C C . GLU A 1 188 ? -31.363 16.599 -16.134 1.00 30.92 188 GLU A C 1
ATOM 1423 O O . GLU A 1 188 ? -30.658 17.576 -16.396 1.00 30.92 188 GLU A O 1
ATOM 1428 N N . GLU A 1 189 ? -31.749 15.731 -17.069 1.00 35.91 189 GLU A N 1
ATOM 1429 C CA . GLU A 1 189 ? -31.802 16.106 -18.477 1.00 35.91 189 GLU A CA 1
ATOM 1430 C C . GLU A 1 189 ? -32.722 17.328 -18.619 1.00 35.91 189 GLU A C 1
ATOM 1432 O O . GLU A 1 189 ? -33.865 17.285 -18.154 1.00 35.91 189 GLU A O 1
ATOM 1437 N N . PRO A 1 190 ? -32.330 18.371 -19.364 1.00 31.59 190 PRO A N 1
ATOM 1438 C CA . PRO A 1 190 ? -33.292 19.109 -20.138 1.00 31.59 190 PRO A CA 1
ATOM 1439 C C . PRO A 1 190 ? -33.132 18.710 -21.596 1.00 31.59 190 PRO A C 1
ATOM 1441 O O . PRO A 1 190 ? -32.077 18.843 -22.222 1.00 31.59 190 PRO A O 1
ATOM 1444 N N . GLU A 1 191 ? -34.250 18.219 -22.105 1.00 30.89 191 GLU A N 1
ATOM 1445 C CA . GLU A 1 191 ? -34.528 17.967 -23.498 1.00 30.89 191 GLU A CA 1
ATOM 1446 C C . GLU A 1 191 ? -34.061 19.095 -24.432 1.00 30.89 191 GLU A C 1
ATOM 1448 O O . GLU A 1 191 ? -34.042 20.289 -24.126 1.00 30.89 191 GLU A O 1
ATOM 1453 N N . SER A 1 192 ? -33.753 18.641 -25.640 1.00 30.98 192 SER A N 1
ATOM 1454 C CA . SER A 1 192 ? -33.709 19.355 -26.907 1.00 30.98 192 SER A CA 1
ATOM 1455 C C . SER A 1 192 ? -34.397 20.724 -26.979 1.00 30.98 192 SER A C 1
ATOM 1457 O O . SER A 1 192 ? -35.606 20.831 -26.804 1.00 30.98 192 SER A O 1
ATOM 1459 N N . HIS A 1 193 ? -33.678 21.700 -27.537 1.00 29.27 193 HIS A N 1
ATOM 1460 C CA . HIS A 1 193 ? -34.230 22.517 -28.617 1.00 29.27 193 HIS A CA 1
ATOM 1461 C C . HIS A 1 193 ? -33.140 22.875 -29.634 1.00 29.27 193 HIS A C 1
ATOM 1463 O O . HIS A 1 193 ? -32.207 23.628 -29.363 1.00 29.27 193 HIS A O 1
ATOM 1469 N N . ALA A 1 194 ? -33.290 22.329 -30.840 1.00 30.23 194 ALA A N 1
ATOM 1470 C CA . ALA A 1 194 ? -32.784 22.949 -32.054 1.00 30.23 194 ALA A CA 1
ATOM 1471 C C . ALA A 1 194 ? -33.452 24.328 -32.229 1.00 30.23 194 ALA A C 1
ATOM 1473 O O . ALA A 1 194 ? -34.643 24.448 -31.948 1.00 30.23 194 ALA A O 1
ATOM 1474 N N . ASP A 1 195 ? -32.733 25.350 -32.705 1.00 27.98 195 ASP A N 1
ATOM 1475 C CA . ASP A 1 195 ? -32.801 25.731 -34.124 1.00 27.98 195 ASP A CA 1
ATOM 1476 C C . ASP A 1 195 ? -31.911 26.945 -34.493 1.00 27.98 195 ASP A C 1
ATOM 1478 O O . ASP A 1 195 ? -31.811 27.940 -33.780 1.00 27.98 195 ASP A O 1
ATOM 1482 N N . THR A 1 196 ? -31.370 26.865 -35.710 1.00 28.94 196 THR A N 1
ATOM 1483 C CA . THR A 1 196 ? -31.008 27.931 -36.668 1.00 28.94 196 THR A CA 1
ATOM 1484 C C . THR A 1 196 ? -29.915 28.996 -36.424 1.00 28.94 196 THR A C 1
ATOM 1486 O O . THR A 1 196 ? -30.091 30.005 -35.755 1.00 28.94 196 THR A O 1
ATOM 1489 N N . ASP A 1 197 ? -28.858 28.850 -37.241 1.00 28.42 197 ASP A N 1
ATOM 1490 C CA . ASP A 1 197 ? -28.546 29.720 -38.400 1.00 28.42 197 ASP A CA 1
ATOM 1491 C C . ASP A 1 197 ? -28.052 31.170 -38.125 1.00 28.42 197 ASP A C 1
ATOM 1493 O O . ASP A 1 197 ? -28.834 32.072 -37.843 1.00 28.42 197 ASP A O 1
ATOM 1497 N N . ARG A 1 198 ? -26.757 31.448 -38.393 1.00 28.70 198 ARG A N 1
ATOM 1498 C CA . ARG A 1 198 ? -26.277 32.295 -39.527 1.00 28.70 198 ARG A CA 1
ATOM 1499 C C . ARG A 1 198 ? -24.890 32.952 -39.338 1.00 28.70 198 ARG A C 1
ATOM 1501 O O . ARG A 1 198 ? -24.710 33.882 -38.568 1.00 28.70 198 ARG A O 1
ATOM 1508 N N . ARG A 1 199 ? -24.021 32.625 -40.309 1.00 29.45 199 ARG A N 1
ATOM 1509 C CA . ARG A 1 199 ? -23.241 33.529 -41.198 1.00 29.45 199 ARG A CA 1
ATOM 1510 C C . ARG A 1 199 ? -21.986 34.297 -40.707 1.00 29.45 199 ARG A C 1
ATOM 1512 O O . ARG A 1 199 ? -22.066 35.324 -40.056 1.00 29.45 199 ARG A O 1
ATOM 1519 N N . ARG A 1 200 ? -20.907 33.966 -41.443 1.00 28.03 200 ARG A N 1
ATOM 1520 C CA . ARG A 1 200 ? -20.004 34.830 -42.257 1.00 28.03 200 ARG A CA 1
ATOM 1521 C C . ARG A 1 200 ? -18.910 35.689 -41.596 1.00 28.03 200 ARG A C 1
ATOM 1523 O O . ARG A 1 200 ? -19.188 36.732 -41.029 1.00 28.03 200 ARG A O 1
ATOM 1530 N N . GLY A 1 201 ? -17.690 35.419 -42.090 1.00 26.39 201 GLY A N 1
ATOM 1531 C CA . GLY A 1 201 ? -16.711 36.410 -42.584 1.00 26.39 201 GLY A CA 1
ATOM 1532 C C . GLY A 1 201 ? -15.799 36.992 -41.500 1.00 26.39 201 GLY A C 1
ATOM 1533 O O . GLY A 1 201 ? -16.257 37.338 -40.433 1.00 26.39 201 GLY A O 1
ATOM 1534 N N . GLY A 1 202 ? -14.486 37.146 -41.650 1.00 26.14 202 GLY A N 1
ATOM 1535 C CA . GLY A 1 202 ? -13.658 37.286 -42.838 1.00 26.14 202 GLY A CA 1
ATOM 1536 C C . GLY A 1 202 ? -12.849 38.591 -42.737 1.00 26.14 202 GLY A C 1
ATOM 1537 O O . GLY A 1 202 ? -13.436 39.660 -42.678 1.00 26.14 202 GLY A O 1
ATOM 1538 N N . ARG A 1 203 ? -11.515 38.472 -42.852 1.00 29.25 203 ARG A N 1
ATOM 1539 C CA . ARG A 1 203 ? -10.513 39.496 -43.250 1.00 29.25 203 ARG A CA 1
ATOM 1540 C C . ARG A 1 203 ? -9.911 40.474 -42.212 1.00 29.25 203 ARG A C 1
ATOM 1542 O O . ARG A 1 203 ? -10.495 41.471 -41.833 1.00 29.25 203 ARG A O 1
ATOM 1549 N N . ARG A 1 204 ? -8.599 40.255 -42.014 1.00 28.88 204 ARG A N 1
ATOM 1550 C CA . ARG A 1 204 ? -7.431 41.110 -42.363 1.00 28.88 204 ARG A CA 1
ATOM 1551 C C . ARG A 1 204 ? -7.351 42.581 -41.890 1.00 28.88 204 ARG A C 1
ATOM 1553 O O . ARG A 1 204 ? -8.032 43.444 -42.419 1.00 28.88 204 ARG A O 1
ATOM 1560 N N . ARG A 1 205 ? -6.206 42.817 -41.216 1.00 36.19 205 ARG A N 1
ATOM 1561 C CA . ARG A 1 205 ? -5.214 43.921 -41.335 1.00 36.19 205 ARG A CA 1
ATOM 1562 C C . ARG A 1 205 ? -5.627 45.339 -40.910 1.00 36.19 205 ARG A C 1
ATOM 1564 O O . ARG A 1 205 ? -6.401 45.975 -41.613 1.00 36.19 205 ARG A O 1
ATOM 1571 N N . ARG A 1 206 ? -4.831 45.923 -39.994 1.00 27.39 206 ARG A N 1
ATOM 1572 C CA . ARG A 1 206 ? -4.004 47.131 -40.251 1.00 27.39 206 ARG A CA 1
ATOM 1573 C C . ARG A 1 206 ? -3.064 47.499 -39.076 1.00 27.39 206 ARG A C 1
ATOM 1575 O O . ARG A 1 206 ? -3.519 47.750 -37.973 1.00 27.39 206 ARG A O 1
ATOM 1582 N N . ARG A 1 207 ? -1.755 47.574 -39.375 1.00 34.41 207 ARG A N 1
ATOM 1583 C CA . ARG A 1 207 ? -0.749 48.543 -38.843 1.00 34.41 207 ARG A CA 1
ATOM 1584 C C . ARG A 1 207 ? -1.182 49.980 -39.249 1.00 34.41 207 ARG A C 1
ATOM 1586 O O . ARG A 1 207 ? -1.982 50.027 -40.192 1.00 34.41 207 ARG A O 1
ATOM 1593 N N . PRO A 1 208 ? -0.659 51.126 -38.729 1.00 43.41 208 PRO A N 1
ATOM 1594 C CA . PRO A 1 208 ? 0.765 51.465 -38.437 1.00 43.41 208 PRO A CA 1
ATOM 1595 C C . PRO A 1 208 ? 0.909 52.513 -37.271 1.00 43.41 208 PRO A C 1
ATOM 1597 O O . PRO A 1 208 ? -0.010 52.546 -36.459 1.00 43.41 208 PRO A O 1
ATOM 1600 N N . PRO A 1 209 ? 1.901 53.447 -37.182 1.00 46.88 209 PRO A N 1
ATOM 1601 C CA . PRO A 1 209 ? 3.320 53.522 -37.595 1.00 46.88 209 PRO A CA 1
ATOM 1602 C C . PRO A 1 209 ? 4.297 53.839 -36.418 1.00 46.88 209 PRO A C 1
ATOM 1604 O O . PRO A 1 209 ? 3.903 53.933 -35.262 1.00 46.88 209 PRO A O 1
ATOM 1607 N N . ALA A 1 210 ? 5.584 53.997 -36.754 1.00 33.47 210 ALA A N 1
ATOM 1608 C CA . ALA A 1 210 ? 6.741 54.277 -35.895 1.00 33.47 210 ALA A CA 1
ATOM 1609 C C . ALA A 1 210 ? 7.276 55.724 -36.035 1.00 33.47 210 ALA A C 1
ATOM 1611 O O . ALA A 1 210 ? 7.031 56.336 -37.072 1.00 33.47 210 ALA A O 1
ATOM 1612 N N . ALA A 1 211 ? 8.071 56.194 -35.058 1.00 33.09 211 ALA A N 1
ATOM 1613 C CA . ALA A 1 211 ? 9.276 57.052 -35.191 1.00 33.09 211 ALA A CA 1
ATOM 1614 C C . ALA A 1 211 ? 9.890 57.266 -33.784 1.00 33.09 211 ALA A C 1
ATOM 1616 O O . ALA A 1 211 ? 9.167 57.694 -32.892 1.00 33.09 211 ALA A O 1
ATOM 1617 N N . GLY A 1 212 ? 11.105 56.771 -33.498 1.00 27.72 212 GLY A N 1
ATOM 1618 C CA . GLY A 1 212 ? 12.362 57.558 -33.420 1.00 27.72 212 GLY A CA 1
ATOM 1619 C C . GLY A 1 212 ? 12.652 57.924 -31.947 1.00 27.72 212 GLY A C 1
ATOM 1620 O O . GLY A 1 212 ? 11.722 58.246 -31.229 1.00 27.72 212 GLY A O 1
ATOM 1621 N N . ASP A 1 213 ? 13.844 57.879 -31.358 1.00 29.44 213 ASP A N 1
ATOM 1622 C CA . ASP A 1 213 ? 15.212 57.790 -31.856 1.00 29.44 213 ASP A CA 1
ATOM 1623 C C . ASP A 1 213 ? 16.157 57.522 -30.654 1.00 29.44 213 ASP A C 1
ATOM 1625 O O . ASP A 1 213 ? 15.783 57.778 -29.509 1.00 29.44 213 ASP A O 1
ATOM 1629 N N . SER A 1 214 ? 17.412 57.166 -30.949 1.00 31.28 214 SER A N 1
ATOM 1630 C CA . SER A 1 214 ? 18.623 57.234 -30.089 1.00 31.28 214 SER A CA 1
ATOM 1631 C C . SER A 1 214 ? 19.074 55.982 -29.312 1.00 31.28 214 SER A C 1
ATOM 1633 O O . SER A 1 214 ? 18.536 55.609 -28.273 1.00 31.28 214 SER A O 1
ATOM 1635 N N . ALA A 1 215 ? 20.185 55.409 -29.792 1.00 34.31 215 ALA A N 1
ATOM 1636 C CA . ALA A 1 215 ? 21.119 54.565 -29.040 1.00 34.31 215 ALA A CA 1
ATOM 1637 C C . ALA A 1 215 ? 22.002 55.418 -28.093 1.00 34.31 215 ALA A C 1
ATOM 1639 O O . ALA A 1 215 ? 22.146 56.623 -28.319 1.00 34.31 215 ALA A O 1
ATOM 1640 N N . PRO A 1 216 ? 22.645 54.814 -27.072 1.00 37.12 216 PRO A N 1
ATOM 1641 C CA . PRO A 1 216 ? 24.009 54.328 -27.307 1.00 37.12 216 PRO A CA 1
ATOM 1642 C C . PRO A 1 216 ? 24.335 52.959 -26.675 1.00 37.12 216 PRO A C 1
ATOM 1644 O O . PRO A 1 216 ? 23.669 52.473 -25.767 1.00 37.12 216 PRO A O 1
ATOM 1647 N N . SER A 1 217 ? 25.407 52.359 -27.200 1.00 38.84 217 SER A N 1
ATOM 1648 C CA . SER A 1 217 ? 26.040 51.096 -26.806 1.00 38.84 217 SER A CA 1
ATOM 1649 C C . SER A 1 217 ? 26.233 50.888 -25.301 1.00 38.84 217 SER A C 1
ATOM 1651 O O . SER A 1 217 ? 26.781 51.744 -24.611 1.00 38.84 217 SER A O 1
ATOM 1653 N N . GLY A 1 218 ? 25.945 49.669 -24.840 1.00 28.41 218 GLY A N 1
ATOM 1654 C CA . GLY A 1 218 ? 26.368 49.156 -23.539 1.00 28.41 218 GLY A CA 1
ATOM 1655 C C . GLY A 1 218 ? 26.229 47.635 -23.480 1.00 28.41 218 GLY A C 1
ATOM 1656 O O . GLY A 1 218 ? 25.123 47.119 -23.528 1.00 28.41 218 GLY A O 1
ATOM 1657 N N . ALA A 1 219 ? 27.376 46.956 -23.448 1.00 32.50 219 ALA A N 1
ATOM 1658 C CA . ALA A 1 219 ? 27.642 45.556 -23.109 1.00 32.50 219 ALA A CA 1
ATOM 1659 C C . ALA A 1 219 ? 26.449 44.587 -22.934 1.00 32.50 219 ALA A C 1
ATOM 1661 O O . ALA A 1 219 ? 25.665 44.673 -21.993 1.00 32.50 219 ALA A O 1
ATOM 1662 N N . THR A 1 220 ? 26.437 43.547 -23.769 1.00 34.31 220 THR A N 1
ATOM 1663 C CA . THR A 1 220 ? 25.753 42.273 -23.519 1.00 34.31 220 THR A CA 1
ATOM 1664 C C . THR A 1 220 ? 26.125 41.717 -22.140 1.00 34.31 220 THR A C 1
ATOM 1666 O O . THR A 1 220 ? 27.216 41.170 -21.961 1.00 34.31 220 THR A O 1
ATOM 1669 N N . ALA A 1 221 ? 25.222 41.839 -21.167 1.00 33.53 221 ALA A N 1
ATOM 1670 C CA . ALA A 1 221 ? 25.312 41.125 -19.902 1.00 33.53 221 ALA A CA 1
ATOM 1671 C C . ALA A 1 221 ? 25.012 39.641 -20.158 1.00 33.53 221 ALA A C 1
ATOM 1673 O O . ALA A 1 221 ? 23.873 39.253 -20.415 1.00 33.53 221 ALA A O 1
ATOM 1674 N N . GLN A 1 222 ? 26.058 38.816 -20.132 1.00 41.06 222 GLN A N 1
ATOM 1675 C CA . GLN A 1 222 ? 25.917 37.366 -20.050 1.00 41.06 222 GLN A CA 1
ATOM 1676 C C . GLN A 1 222 ? 25.165 37.004 -18.759 1.00 41.06 222 GLN A C 1
ATOM 1678 O O . GLN A 1 222 ? 25.469 37.583 -17.712 1.00 41.06 222 GLN A O 1
ATOM 1683 N N . PRO A 1 223 ? 24.233 36.035 -18.786 1.00 37.31 223 PRO A N 1
ATOM 1684 C CA . PRO A 1 223 ? 23.667 35.491 -17.561 1.00 37.31 223 PRO A CA 1
ATOM 1685 C C . PRO A 1 223 ? 24.800 34.886 -16.725 1.00 37.31 223 PRO A C 1
ATOM 1687 O O . PRO A 1 223 ? 25.597 34.073 -17.205 1.00 37.31 223 PRO A O 1
ATOM 1690 N N . SER A 1 224 ? 24.913 35.338 -15.479 1.00 41.12 224 SER A N 1
ATOM 1691 C CA . SER A 1 224 ? 25.879 34.833 -14.513 1.00 41.12 224 SER A CA 1
ATOM 1692 C C . SER A 1 224 ? 25.682 33.327 -14.338 1.00 41.12 224 SER A C 1
ATOM 1694 O O . SER A 1 224 ? 24.600 32.853 -13.999 1.00 41.12 224 SER A O 1
ATOM 1696 N N . LYS A 1 225 ? 26.751 32.563 -14.593 1.00 39.69 225 LYS A N 1
ATOM 1697 C CA . LYS A 1 225 ? 26.792 31.111 -14.381 1.00 39.69 225 LYS A CA 1
ATOM 1698 C C . LYS A 1 225 ? 26.303 30.783 -12.959 1.00 39.69 225 LYS A C 1
ATOM 1700 O O . LYS A 1 225 ? 26.796 31.412 -12.016 1.00 39.69 225 LYS A O 1
ATOM 1705 N N . PRO A 1 226 ? 25.401 29.800 -12.772 1.00 43.72 226 PRO A N 1
ATOM 1706 C CA . PRO A 1 226 ? 25.033 29.344 -11.440 1.00 43.72 226 PRO A CA 1
ATOM 1707 C C . PRO A 1 226 ? 26.296 28.845 -10.731 1.00 43.72 226 PRO A C 1
ATOM 1709 O O . PRO A 1 226 ? 27.102 28.104 -11.304 1.00 43.72 226 PRO A O 1
ATOM 1712 N N . LYS A 1 227 ? 26.514 29.315 -9.498 1.00 48.34 227 LYS A N 1
ATOM 1713 C CA . LYS A 1 227 ? 27.627 28.861 -8.659 1.00 48.34 227 LYS A CA 1
ATOM 1714 C C . LYS A 1 227 ? 27.519 27.339 -8.537 1.00 48.34 227 LYS A C 1
ATOM 1716 O O . LYS A 1 227 ? 26.500 26.844 -8.068 1.00 48.34 227 LYS A O 1
ATOM 1721 N N . LYS A 1 228 ? 28.550 26.611 -8.982 1.00 43.72 228 LYS A N 1
ATOM 1722 C CA . LYS A 1 228 ? 28.657 25.159 -8.792 1.00 43.72 228 LYS A CA 1
ATOM 1723 C C . LYS A 1 228 ? 28.631 24.881 -7.290 1.00 43.72 228 LYS A C 1
ATOM 1725 O O . LYS A 1 228 ? 29.620 25.147 -6.611 1.00 43.72 228 LYS A O 1
ATOM 1730 N N . ILE A 1 229 ? 27.497 24.401 -6.789 1.00 50.62 229 ILE A N 1
ATOM 1731 C CA . ILE A 1 229 ? 27.390 23.817 -5.454 1.00 50.62 229 ILE A CA 1
ATOM 1732 C C . ILE A 1 229 ? 28.322 22.603 -5.473 1.00 50.62 229 ILE A C 1
ATOM 1734 O O . ILE A 1 229 ? 28.189 21.726 -6.326 1.00 50.62 229 ILE A O 1
ATOM 1738 N N . THR A 1 230 ? 29.347 22.603 -4.627 1.00 55.69 230 THR A N 1
ATOM 1739 C CA . THR A 1 230 ? 30.272 21.471 -4.525 1.00 55.69 230 THR A CA 1
ATOM 1740 C C . THR A 1 230 ? 29.554 20.264 -3.929 1.00 55.69 230 THR A C 1
ATOM 1742 O O . THR A 1 230 ? 28.624 20.418 -3.141 1.00 55.69 230 THR A O 1
ATOM 1745 N N . ILE A 1 231 ? 30.009 19.055 -4.274 1.00 54.09 231 ILE A N 1
ATOM 1746 C CA . ILE A 1 231 ? 29.445 17.777 -3.799 1.00 54.09 231 ILE A CA 1
ATOM 1747 C C . ILE A 1 231 ? 29.295 17.767 -2.267 1.00 54.09 231 ILE A C 1
ATOM 1749 O O . ILE A 1 231 ? 28.295 17.293 -1.748 1.00 54.09 231 ILE A O 1
ATOM 1753 N N . GLU A 1 232 ? 30.232 18.379 -1.540 1.00 56.31 232 GLU A N 1
ATOM 1754 C CA . GLU A 1 232 ? 30.188 18.512 -0.077 1.00 56.31 232 GLU A CA 1
ATOM 1755 C C . GLU A 1 232 ? 29.117 19.486 0.445 1.00 56.31 232 GLU A C 1
ATOM 1757 O O . GLU A 1 232 ? 28.583 19.307 1.538 1.00 56.31 232 GLU A O 1
ATOM 1762 N N . GLN A 1 233 ? 28.790 20.534 -0.312 1.00 61.34 233 GLN A N 1
ATOM 1763 C CA . GLN A 1 233 ? 27.710 21.460 0.040 1.00 61.34 233 GLN A CA 1
ATOM 1764 C C . GLN A 1 233 ? 26.344 20.847 -0.263 1.00 61.34 233 GLN A C 1
ATOM 1766 O O . GLN A 1 233 ? 25.395 21.075 0.485 1.00 61.34 233 GLN A O 1
ATOM 1771 N N . ASP A 1 234 ? 26.257 20.036 -1.316 1.00 52.22 234 ASP A N 1
ATOM 1772 C CA . ASP A 1 234 ? 25.030 19.338 -1.680 1.00 52.22 234 ASP A CA 1
ATOM 1773 C C . ASP A 1 234 ? 24.727 18.169 -0.730 1.00 52.22 234 ASP A C 1
ATOM 1775 O O . ASP A 1 234 ? 23.599 18.040 -0.268 1.00 52.22 234 ASP A O 1
ATOM 1779 N N . THR A 1 235 ? 25.729 17.383 -0.317 1.00 61.97 235 THR A N 1
ATOM 1780 C CA . THR A 1 235 ? 25.544 16.345 0.717 1.00 61.97 235 THR A CA 1
ATOM 1781 C C . THR A 1 235 ? 25.152 16.942 2.062 1.00 61.97 235 THR A C 1
ATOM 1783 O O . THR A 1 235 ? 24.298 16.389 2.752 1.00 61.97 235 THR A O 1
ATOM 1786 N N . LYS A 1 236 ? 25.715 18.099 2.430 1.00 69.81 236 LYS A N 1
ATOM 1787 C CA . LYS A 1 236 ? 25.350 18.802 3.664 1.00 69.81 236 LYS A CA 1
ATOM 1788 C C . LYS A 1 236 ? 23.944 19.403 3.598 1.00 69.81 236 LYS A C 1
ATOM 1790 O O . LYS A 1 236 ? 23.246 19.388 4.608 1.00 69.81 236 LYS A O 1
ATOM 1795 N N . ARG A 1 237 ? 23.510 19.877 2.425 1.00 67.50 237 ARG A N 1
ATOM 1796 C CA . ARG A 1 237 ? 22.129 20.322 2.183 1.00 67.50 237 ARG A CA 1
ATOM 1797 C C . ARG A 1 237 ? 21.144 19.156 2.266 1.00 67.50 237 ARG A C 1
ATOM 1799 O O . ARG A 1 237 ? 20.191 19.255 3.021 1.00 67.50 237 ARG A O 1
ATOM 1806 N N . ARG A 1 238 ? 21.426 18.027 1.610 1.00 55.88 238 ARG A N 1
ATOM 1807 C CA . ARG A 1 238 ? 20.583 16.819 1.667 1.00 55.88 238 ARG A CA 1
ATOM 1808 C C . ARG A 1 238 ? 20.524 16.205 3.063 1.00 55.88 238 ARG A C 1
ATOM 1810 O O . ARG A 1 238 ? 19.474 15.750 3.493 1.00 55.88 238 ARG A O 1
ATOM 1817 N N . ALA A 1 239 ? 21.635 16.208 3.801 1.00 68.38 239 ALA A N 1
ATOM 1818 C CA . ALA A 1 239 ? 21.640 15.782 5.198 1.00 68.38 239 ALA A CA 1
ATOM 1819 C C . ALA A 1 239 ? 20.793 16.716 6.076 1.00 68.38 239 ALA A C 1
ATOM 1821 O O . ALA A 1 239 ? 20.119 16.239 6.983 1.00 68.38 239 ALA A O 1
ATOM 1822 N N . ALA A 1 240 ? 20.800 18.023 5.797 1.00 68.88 240 ALA A N 1
ATOM 1823 C CA . ALA A 1 240 ? 19.963 18.992 6.497 1.00 68.88 240 ALA A CA 1
ATOM 1824 C C . ALA A 1 240 ? 18.476 18.869 6.120 1.00 68.88 240 ALA A C 1
ATOM 1826 O O . ALA A 1 240 ? 17.642 18.939 7.011 1.00 68.88 240 ALA A O 1
ATOM 1827 N N . GLU A 1 241 ? 18.144 18.631 4.849 1.00 67.88 241 GLU A N 1
ATOM 1828 C CA . GLU A 1 241 ? 16.770 18.393 4.380 1.00 67.88 241 GLU A CA 1
ATOM 1829 C C . GLU A 1 241 ? 16.215 17.076 4.933 1.00 67.88 241 GLU A C 1
ATOM 1831 O O . GLU A 1 241 ? 15.132 17.068 5.501 1.00 67.88 241 GLU A O 1
ATOM 1836 N N . LYS A 1 242 ? 16.996 15.990 4.913 1.00 67.44 242 LYS A N 1
ATOM 1837 C CA . LYS A 1 242 ? 16.610 14.708 5.520 1.00 67.44 242 LYS A CA 1
ATOM 1838 C C . LYS A 1 242 ? 16.477 14.793 7.041 1.00 67.44 242 LYS A C 1
ATOM 1840 O O . LYS A 1 242 ? 15.615 14.145 7.625 1.00 67.44 242 LYS A O 1
ATOM 1845 N N . ALA A 1 243 ? 17.332 15.580 7.695 1.00 67.75 243 ALA A N 1
ATOM 1846 C CA . ALA A 1 243 ? 17.188 15.861 9.119 1.00 67.75 243 ALA A CA 1
ATOM 1847 C C . ALA A 1 243 ? 15.955 16.729 9.403 1.00 67.75 243 ALA A C 1
ATOM 1849 O O . ALA A 1 243 ? 15.319 16.530 10.430 1.00 67.75 243 ALA A O 1
ATOM 1850 N N . ALA A 1 244 ? 15.601 17.655 8.506 1.00 68.81 244 ALA A N 1
ATOM 1851 C CA . ALA A 1 244 ? 14.397 18.469 8.619 1.00 68.81 244 ALA A CA 1
ATOM 1852 C C . ALA A 1 244 ? 13.124 17.638 8.401 1.00 68.81 244 ALA A C 1
ATOM 1854 O O . ALA A 1 244 ? 12.213 17.753 9.205 1.00 68.81 244 ALA A O 1
ATOM 1855 N N . GLU A 1 245 ? 13.090 16.748 7.408 1.00 66.62 245 GLU A N 1
ATOM 1856 C CA . GLU A 1 245 ? 11.972 15.826 7.161 1.00 66.62 245 GLU A CA 1
ATOM 1857 C C . GLU A 1 245 ? 11.813 14.818 8.309 1.00 66.62 245 GLU A C 1
ATOM 1859 O O . GLU A 1 245 ? 10.710 14.593 8.803 1.00 66.62 245 GLU A O 1
ATOM 1864 N N . ALA A 1 246 ? 12.921 14.257 8.808 1.00 66.56 246 ALA A N 1
ATOM 1865 C CA . ALA A 1 246 ? 12.895 13.409 9.997 1.00 66.56 246 ALA A CA 1
ATOM 1866 C C . ALA A 1 246 ? 12.411 14.183 11.232 1.00 66.56 246 ALA A C 1
ATOM 1868 O O . ALA A 1 246 ? 11.626 13.646 12.009 1.00 66.56 246 ALA A O 1
ATOM 1869 N N . ALA A 1 247 ? 12.831 15.442 11.393 1.00 65.38 247 ALA A N 1
ATOM 1870 C CA . ALA A 1 247 ? 12.369 16.301 12.476 1.00 65.38 247 ALA A CA 1
ATOM 1871 C C . ALA A 1 247 ? 10.898 16.707 12.315 1.00 65.38 247 ALA A C 1
ATOM 1873 O O . ALA A 1 247 ? 10.213 16.848 13.319 1.00 65.38 247 ALA A O 1
ATOM 1874 N N . GLU A 1 248 ? 10.393 16.874 11.093 1.00 69.75 248 GLU A N 1
ATOM 1875 C CA . GLU A 1 248 ? 8.984 17.162 10.813 1.00 69.75 248 GLU A CA 1
ATOM 1876 C C . GLU A 1 248 ? 8.109 15.935 11.090 1.00 69.75 248 GLU A C 1
ATOM 1878 O O . GLU A 1 248 ? 7.079 16.052 11.747 1.00 69.75 248 GLU A O 1
ATOM 1883 N N . LEU A 1 249 ? 8.557 14.738 10.701 1.00 62.66 249 LEU A N 1
ATOM 1884 C CA . LEU A 1 249 ? 7.911 13.475 11.067 1.00 62.66 249 LEU A CA 1
ATOM 1885 C C . LEU A 1 249 ? 7.944 13.233 12.580 1.00 62.66 249 LEU A C 1
ATOM 1887 O O . LEU A 1 249 ? 6.954 12.778 13.151 1.00 62.66 249 LEU A O 1
ATOM 1891 N N . GLU A 1 250 ? 9.054 13.554 13.245 1.00 67.19 250 GLU A N 1
ATOM 1892 C CA . GLU A 1 250 ? 9.179 13.462 14.702 1.00 67.19 250 GLU A CA 1
ATOM 1893 C C . GLU A 1 250 ? 8.299 14.507 15.406 1.00 67.19 250 GLU A C 1
ATOM 1895 O O . GLU A 1 250 ? 7.631 14.186 16.390 1.00 67.19 250 GLU A O 1
ATOM 1900 N N . GLN A 1 251 ? 8.207 15.729 14.871 1.00 67.06 251 GLN A N 1
ATOM 1901 C CA . GLN A 1 251 ? 7.283 16.760 15.345 1.00 67.06 251 GLN A CA 1
ATOM 1902 C C . GLN A 1 251 ? 5.834 16.314 15.172 1.00 67.06 251 GLN A C 1
ATOM 1904 O O . GLN A 1 251 ? 5.098 16.327 16.157 1.00 67.06 251 GLN A O 1
ATOM 1909 N N . ARG A 1 252 ? 5.446 15.822 13.991 1.00 66.06 252 ARG A N 1
ATOM 1910 C CA . ARG A 1 252 ? 4.110 15.272 13.728 1.00 66.06 252 ARG A CA 1
ATOM 1911 C C . ARG A 1 252 ? 3.808 14.110 14.673 1.00 66.06 252 ARG A C 1
ATOM 1913 O O . ARG A 1 252 ? 2.780 14.132 15.338 1.00 66.06 252 ARG A O 1
ATOM 1920 N N . ALA A 1 253 ? 4.726 13.162 14.864 1.00 60.56 253 ALA A N 1
ATOM 1921 C CA . ALA A 1 253 ? 4.568 12.087 15.849 1.00 60.56 253 ALA A CA 1
ATOM 1922 C C . ALA A 1 253 ? 4.402 12.624 17.290 1.00 60.56 253 ALA A C 1
ATOM 1924 O O . ALA A 1 253 ? 3.570 12.133 18.058 1.00 60.56 253 ALA A O 1
ATOM 1925 N N . SER A 1 254 ? 5.137 13.677 17.661 1.00 62.62 254 SER A N 1
ATOM 1926 C CA . SER A 1 254 ? 5.029 14.335 18.971 1.00 62.62 254 SER A CA 1
ATOM 1927 C C . SER A 1 254 ? 3.741 15.156 19.153 1.00 62.62 254 SER A C 1
ATOM 1929 O O . SER A 1 254 ? 3.301 15.392 20.279 1.00 62.62 254 SER A O 1
ATOM 1931 N N . GLU A 1 255 ? 3.126 15.614 18.062 1.00 64.56 255 GLU A N 1
ATOM 1932 C CA . GLU A 1 255 ? 1.848 16.327 18.070 1.00 64.56 255 GLU A CA 1
ATOM 1933 C C . GLU A 1 255 ? 0.674 15.354 18.122 1.00 64.56 255 GLU A C 1
ATOM 1935 O O . GLU A 1 255 ? -0.239 15.538 18.930 1.00 64.56 255 GLU A O 1
ATOM 1940 N N . VAL A 1 256 ? 0.747 14.275 17.340 1.00 63.06 256 VAL A N 1
ATOM 1941 C CA . VAL A 1 256 ? -0.246 13.196 17.307 1.00 63.06 256 VAL A CA 1
ATOM 1942 C C . VAL A 1 256 ? -0.370 12.514 18.670 1.00 63.06 256 VAL A C 1
ATOM 1944 O O . VAL A 1 256 ? -1.469 12.148 19.070 1.00 63.06 256 VAL A O 1
ATOM 1947 N N . THR A 1 257 ? 0.722 12.410 19.431 1.00 66.56 257 THR A N 1
ATOM 1948 C CA . THR A 1 257 ? 0.758 11.774 20.763 1.00 66.56 257 THR A CA 1
ATOM 1949 C C . THR A 1 257 ? 0.157 12.622 21.895 1.00 66.56 257 THR A C 1
ATOM 1951 O O . THR A 1 257 ? -0.039 12.116 23.001 1.00 66.56 257 THR A O 1
ATOM 1954 N N . LYS A 1 258 ? -0.171 13.904 21.680 1.00 70.12 258 LYS A N 1
ATOM 1955 C CA . LYS A 1 258 ? -0.718 14.768 22.744 1.00 70.12 258 LYS A CA 1
ATOM 1956 C C . LYS A 1 258 ? -2.230 14.584 22.898 1.00 70.12 258 LYS A C 1
ATOM 1958 O O . LYS A 1 258 ? -2.996 14.848 21.973 1.00 70.12 258 LYS A O 1
ATOM 1963 N N . ASN A 1 259 ? -2.663 14.246 24.116 1.00 75.25 259 ASN A N 1
ATOM 1964 C CA . ASN A 1 259 ? -4.075 14.105 24.500 1.00 75.25 259 ASN A CA 1
ATOM 1965 C C . ASN A 1 259 ? -4.842 13.118 23.606 1.00 75.25 259 ASN A C 1
ATOM 1967 O O . ASN A 1 259 ? -5.914 13.439 23.088 1.00 75.25 259 ASN A O 1
ATOM 1971 N N . LEU A 1 260 ? -4.267 11.931 23.407 1.00 87.00 260 LEU A N 1
ATOM 1972 C CA . LEU A 1 260 ? -4.927 10.850 22.686 1.00 87.00 260 LEU A CA 1
ATOM 1973 C C . LEU A 1 260 ? -6.184 10.403 23.448 1.00 87.00 260 LEU A C 1
ATOM 1975 O O . LEU A 1 260 ? -6.064 10.025 24.616 1.00 87.00 260 LEU A O 1
ATOM 1979 N N . PRO A 1 261 ? -7.378 10.431 22.828 1.00 92.62 261 PRO A N 1
ATOM 1980 C CA . PRO A 1 261 ? -8.555 9.804 23.409 1.00 92.62 261 PRO A CA 1
ATOM 1981 C C . PRO A 1 261 ? -8.319 8.298 23.523 1.00 92.62 261 PRO A C 1
ATOM 1983 O O . PRO A 1 261 ? -7.784 7.678 22.604 1.00 92.62 261 PRO A O 1
ATOM 1986 N N . TYR A 1 262 ? -8.717 7.702 24.637 1.00 94.69 262 TYR A N 1
ATOM 1987 C CA . TYR A 1 262 ? -8.619 6.264 24.840 1.00 94.69 262 TYR A CA 1
ATOM 1988 C C . TYR A 1 262 ? -9.764 5.780 25.723 1.00 94.69 262 TYR A C 1
ATOM 1990 O O . TYR A 1 262 ? -10.264 6.543 26.548 1.00 94.69 262 TYR A O 1
ATOM 1998 N N . GLU A 1 263 ? -10.120 4.507 25.582 1.00 95.81 263 GLU A N 1
ATOM 1999 C CA . GLU A 1 263 ? -11.111 3.841 26.428 1.00 95.81 263 GLU A CA 1
ATOM 2000 C C . GLU A 1 263 ? -10.573 2.485 26.894 1.00 95.81 263 GLU A C 1
ATOM 2002 O O . GLU A 1 263 ? -9.925 1.762 26.129 1.00 95.81 263 GLU A O 1
ATOM 2007 N N . LEU A 1 264 ? -10.813 2.160 28.167 1.00 93.94 264 LEU A N 1
ATOM 2008 C CA . LEU A 1 264 ? -10.395 0.901 28.780 1.00 93.94 264 LEU A CA 1
ATOM 2009 C C . LEU A 1 264 ? -11.516 -0.129 28.709 1.00 93.94 264 LEU A C 1
ATOM 2011 O O . LEU A 1 264 ? -12.685 0.195 28.889 1.00 93.94 264 LEU A O 1
ATOM 2015 N N . ASP A 1 265 ? -11.142 -1.389 28.543 1.00 93.31 265 ASP A N 1
ATOM 2016 C CA . ASP A 1 265 ? -12.078 -2.500 28.603 1.00 93.31 265 ASP A CA 1
ATOM 2017 C C . ASP A 1 265 ? -11.441 -3.765 29.202 1.00 93.31 265 ASP A C 1
ATOM 2019 O O . ASP A 1 265 ? -10.353 -3.745 29.792 1.00 93.31 265 ASP A O 1
ATOM 2023 N N . GLU A 1 266 ? -12.144 -4.893 29.098 1.00 90.56 266 GLU A N 1
ATOM 2024 C CA . GLU A 1 266 ? -11.670 -6.162 29.649 1.00 90.56 266 GLU A CA 1
ATOM 2025 C C . GLU A 1 266 ? -10.346 -6.608 29.006 1.00 90.56 266 GLU A C 1
ATOM 2027 O O . GLU A 1 266 ? -9.440 -7.046 29.727 1.00 90.56 266 GLU A O 1
ATOM 2032 N N . LEU A 1 267 ? -10.200 -6.418 27.687 1.00 92.06 267 LEU A N 1
ATOM 2033 C CA . LEU A 1 267 ? -9.019 -6.815 26.912 1.00 92.06 267 LEU A CA 1
ATOM 2034 C C . LEU A 1 267 ? -7.819 -5.882 27.086 1.00 92.06 267 LEU A C 1
ATOM 2036 O O . LEU A 1 267 ? -6.682 -6.338 26.947 1.00 92.06 267 LEU A O 1
ATOM 2040 N N . GLY A 1 268 ? -8.046 -4.605 27.394 1.00 94.56 268 GLY A N 1
ATOM 2041 C CA . GLY A 1 268 ? -6.981 -3.628 27.583 1.00 94.56 268 GLY A CA 1
ATOM 2042 C C . GLY A 1 268 ? -7.436 -2.207 27.30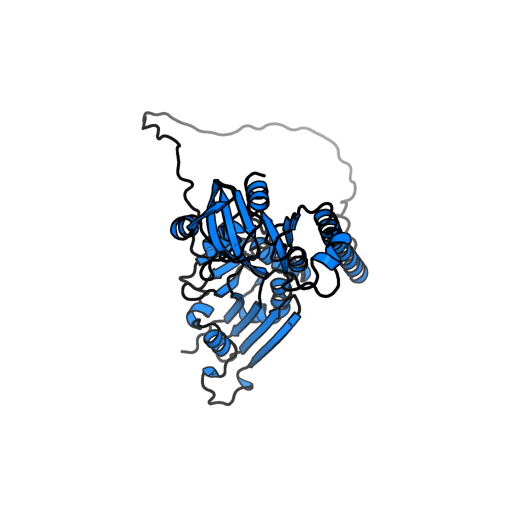6 1.00 94.56 268 GLY A C 1
ATOM 2043 O O . GLY A 1 268 ? -8.271 -1.677 28.034 1.00 94.56 268 GLY A O 1
ATOM 2044 N N . VAL A 1 269 ? -6.840 -1.574 26.296 1.00 96.12 269 VAL A N 1
ATOM 2045 C CA . VAL A 1 269 ? -7.156 -0.196 25.897 1.00 96.12 269 VAL A CA 1
ATOM 2046 C C . VAL A 1 269 ? -7.305 -0.090 24.384 1.00 96.12 269 VAL A C 1
ATOM 2048 O O . VAL A 1 269 ? -6.560 -0.732 23.642 1.00 96.12 269 VAL A O 1
ATOM 2051 N N . VAL A 1 270 ? -8.242 0.743 23.930 1.00 97.00 270 VAL A N 1
ATOM 2052 C CA . VAL A 1 270 ? -8.314 1.208 22.539 1.00 97.00 270 VAL A CA 1
ATOM 2053 C C . VAL A 1 270 ? -7.983 2.694 22.507 1.00 97.00 270 VAL A C 1
ATOM 2055 O O . VAL A 1 270 ? -8.604 3.481 23.217 1.00 97.00 270 VAL A O 1
ATOM 2058 N N . VAL A 1 271 ? -7.004 3.078 21.691 1.00 96.31 271 VAL A N 1
ATOM 2059 C CA . VAL A 1 271 ? -6.503 4.455 21.582 1.00 96.31 271 VAL A CA 1
ATOM 2060 C C . VAL A 1 271 ? -6.906 5.053 20.238 1.00 96.31 271 VAL A C 1
ATOM 2062 O O . VAL A 1 271 ? -6.577 4.498 19.195 1.00 96.31 271 VAL A O 1
ATOM 2065 N N . ALA A 1 272 ? -7.589 6.195 20.234 1.00 95.38 272 ALA A N 1
ATOM 2066 C CA . ALA A 1 272 ? -7.885 6.929 19.008 1.00 95.38 272 ALA A CA 1
ATOM 2067 C C . ALA A 1 272 ? -6.656 7.734 18.578 1.00 95.38 272 ALA A C 1
ATOM 2069 O O . ALA A 1 272 ? -6.395 8.818 19.105 1.00 95.38 272 ALA A O 1
ATOM 2070 N N . VAL A 1 273 ? -5.888 7.197 17.633 1.00 93.25 273 VAL A N 1
ATOM 2071 C CA . VAL A 1 273 ? -4.662 7.837 17.150 1.00 93.25 273 VAL A CA 1
ATOM 2072 C C . VAL A 1 273 ? -5.024 8.842 16.062 1.00 93.25 273 VAL A C 1
ATOM 2074 O O . VAL A 1 273 ? -5.740 8.519 15.121 1.00 93.25 273 VAL A O 1
ATOM 2077 N N . LYS A 1 274 ? -4.535 10.080 16.177 1.00 89.31 274 LYS A N 1
ATOM 2078 C CA . LYS A 1 274 ? -4.759 11.133 15.173 1.00 89.31 274 LYS A CA 1
ATOM 2079 C C . LYS A 1 274 ? -3.801 10.976 13.988 1.00 89.31 274 LYS A C 1
ATOM 2081 O O . LYS A 1 274 ? -2.959 11.836 13.767 1.00 89.31 274 LYS A O 1
ATOM 2086 N N . ALA A 1 275 ? -3.889 9.857 13.285 1.00 88.75 275 ALA A N 1
ATOM 2087 C CA . ALA A 1 275 ? -3.055 9.545 12.131 1.00 88.75 275 ALA A CA 1
ATOM 2088 C C . ALA A 1 275 ? -3.893 8.874 11.036 1.00 88.75 275 ALA A C 1
ATOM 2090 O O . ALA A 1 275 ? -4.939 8.290 11.326 1.00 88.75 275 ALA A O 1
ATOM 2091 N N . GLU A 1 276 ? -3.418 8.942 9.797 1.00 87.75 276 GLU A N 1
ATOM 2092 C CA . GLU A 1 276 ? -3.989 8.189 8.677 1.00 87.75 276 GLU A CA 1
ATOM 2093 C C . GLU A 1 276 ? -3.640 6.700 8.802 1.00 87.75 276 GLU A C 1
ATOM 2095 O O . GLU A 1 276 ? -2.584 6.341 9.336 1.00 87.75 276 GLU A O 1
ATOM 2100 N N . LEU A 1 277 ? -4.467 5.807 8.244 1.00 88.00 277 LEU A N 1
ATOM 2101 C CA . LEU A 1 277 ? -4.178 4.367 8.268 1.00 88.00 277 LEU A CA 1
ATOM 2102 C C . LEU A 1 277 ? -2.862 4.036 7.531 1.00 88.00 277 LEU A C 1
ATOM 2104 O O . LEU A 1 277 ? -2.175 3.068 7.869 1.00 88.00 277 LEU A O 1
ATOM 2108 N N . SER A 1 278 ? -2.466 4.889 6.578 1.00 81.94 278 SER A N 1
ATOM 2109 C CA . SER A 1 278 ? -1.187 4.815 5.861 1.00 81.94 278 SER A CA 1
ATOM 2110 C C . SER A 1 278 ? 0.050 5.132 6.731 1.00 81.94 278 SER A C 1
ATOM 2112 O O . SER A 1 278 ? 1.151 4.648 6.436 1.00 81.94 278 SER A O 1
ATOM 2114 N N . GLU A 1 279 ? -0.106 5.841 7.859 1.00 81.69 279 GLU A N 1
ATOM 2115 C CA . GLU A 1 279 ? 0.967 6.234 8.794 1.00 81.69 279 GLU A CA 1
ATOM 2116 C C . GLU A 1 279 ? 1.374 5.082 9.738 1.00 81.69 279 GLU A C 1
ATOM 2118 O O . GLU A 1 279 ? 1.453 5.194 10.965 1.00 81.69 279 GLU A O 1
ATOM 2123 N N . THR A 1 280 ? 1.685 3.927 9.151 1.00 83.50 280 THR A N 1
ATOM 2124 C CA . THR A 1 280 ? 1.922 2.662 9.868 1.00 83.50 280 THR A CA 1
ATOM 2125 C C . THR A 1 280 ? 3.078 2.709 10.873 1.00 83.50 280 THR A C 1
ATOM 2127 O O . THR A 1 280 ? 3.064 1.967 11.854 1.00 83.50 280 THR A O 1
ATOM 2130 N N . ASN A 1 281 ? 4.062 3.592 10.677 1.00 81.50 281 ASN A N 1
ATOM 2131 C CA . ASN A 1 281 ? 5.160 3.797 11.627 1.00 81.50 281 ASN A CA 1
ATOM 2132 C C . ASN A 1 281 ? 4.687 4.422 12.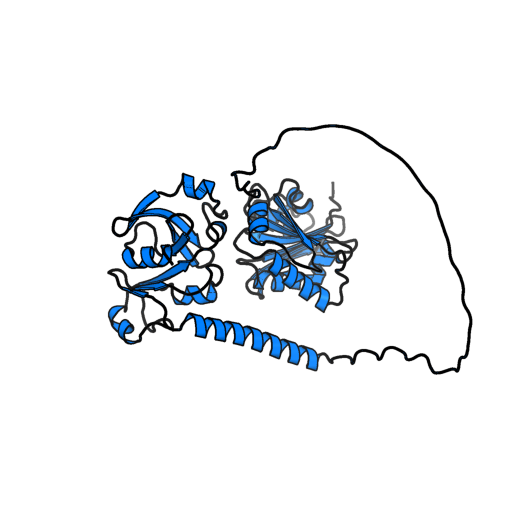950 1.00 81.50 281 ASN A C 1
ATOM 2134 O O . ASN A 1 281 ? 5.265 4.128 13.992 1.00 81.50 281 ASN A O 1
ATOM 2138 N N . ILE A 1 282 ? 3.630 5.240 12.917 1.00 86.31 282 ILE A N 1
ATOM 2139 C CA . ILE A 1 282 ? 3.005 5.816 14.114 1.00 86.31 282 ILE A CA 1
ATOM 2140 C C . ILE A 1 282 ? 2.098 4.764 14.761 1.00 86.31 282 ILE A C 1
ATOM 2142 O O . ILE A 1 282 ? 2.226 4.466 15.948 1.00 86.31 282 ILE A O 1
ATOM 2146 N N . LEU A 1 283 ? 1.221 4.147 13.961 1.00 89.81 283 LEU A N 1
ATOM 2147 C CA . LEU A 1 283 ? 0.181 3.234 14.448 1.00 89.81 283 LEU A CA 1
ATOM 2148 C C . LEU A 1 283 ? 0.726 1.943 15.067 1.00 89.81 283 LEU A C 1
ATOM 2150 O O . LEU A 1 283 ? 0.156 1.438 16.032 1.00 89.81 283 LEU A O 1
ATOM 2154 N N . ARG A 1 284 ? 1.860 1.424 14.576 1.00 89.00 284 ARG A N 1
ATOM 2155 C CA . ARG A 1 284 ? 2.499 0.217 15.131 1.00 89.00 284 ARG A CA 1
ATOM 2156 C C . ARG A 1 284 ? 2.848 0.330 16.610 1.00 89.00 284 ARG A C 1
ATOM 2158 O O . ARG A 1 284 ? 2.837 -0.687 17.297 1.00 89.00 284 ARG A O 1
ATOM 2165 N N . ASN A 1 285 ? 3.115 1.536 17.105 1.00 90.06 285 ASN A N 1
ATOM 2166 C CA . ASN A 1 285 ? 3.426 1.746 18.518 1.00 90.06 285 ASN A CA 1
ATOM 2167 C C . ASN A 1 285 ? 2.219 1.458 19.424 1.00 90.06 285 ASN A C 1
ATOM 2169 O O . ASN A 1 285 ? 2.404 1.124 20.587 1.00 90.06 285 ASN A O 1
ATOM 2173 N N . TYR A 1 286 ? 0.998 1.529 18.890 1.00 92.69 286 TYR A N 1
ATOM 2174 C CA . TYR A 1 286 ? -0.255 1.259 19.603 1.00 92.69 286 TYR A CA 1
ATOM 2175 C C . TYR A 1 286 ? -0.861 -0.096 19.229 1.00 92.69 286 TYR A C 1
ATOM 2177 O O . TYR A 1 286 ? -2.045 -0.321 19.451 1.00 92.69 286 TYR A O 1
ATOM 2185 N N . LEU A 1 287 ? -0.063 -0.990 18.637 1.00 91.94 287 LEU A N 1
ATOM 2186 C CA . LEU A 1 287 ? -0.470 -2.333 18.243 1.00 91.94 287 LEU A CA 1
ATOM 2187 C C . LEU A 1 287 ? 0.280 -3.377 19.075 1.00 91.94 287 LEU A C 1
ATOM 2189 O O . LEU A 1 287 ? 1.171 -4.071 18.584 1.00 91.94 287 LEU A O 1
ATOM 2193 N N . VAL A 1 288 ? -0.071 -3.479 20.355 1.00 91.75 288 VAL A N 1
ATOM 2194 C CA . VAL A 1 288 ? 0.631 -4.320 21.333 1.00 91.75 288 VAL A CA 1
ATOM 2195 C C . VAL A 1 288 ? -0.284 -5.453 21.775 1.00 91.75 288 VAL A C 1
ATOM 2197 O O . VAL A 1 288 ? -1.349 -5.213 22.329 1.00 91.75 288 VAL A O 1
ATOM 2200 N N . SER A 1 289 ? 0.117 -6.705 21.556 1.00 88.94 289 SER A N 1
ATOM 2201 C CA . SER A 1 289 ? -0.712 -7.860 21.942 1.00 88.94 289 SER A CA 1
ATOM 2202 C C . SER A 1 289 ? -0.744 -8.101 23.455 1.00 88.94 289 SER A C 1
ATOM 2204 O O . SER A 1 289 ? -1.762 -8.541 23.978 1.00 88.94 289 SER A O 1
ATOM 2206 N N . ALA A 1 290 ? 0.364 -7.825 24.146 1.00 91.50 290 ALA A N 1
ATOM 2207 C CA . ALA A 1 290 ? 0.484 -7.904 25.596 1.00 91.50 290 ALA A CA 1
ATOM 2208 C C . ALA A 1 290 ? 1.545 -6.897 26.061 1.00 91.50 290 ALA A C 1
ATOM 2210 O O . ALA A 1 290 ? 2.696 -6.968 25.633 1.00 91.50 290 ALA A O 1
ATOM 2211 N N . LEU A 1 291 ? 1.159 -5.933 26.895 1.00 91.69 291 LEU A N 1
ATOM 2212 C CA . LEU A 1 291 ? 2.074 -4.911 27.399 1.00 91.69 291 LEU A CA 1
ATOM 2213 C C . LEU A 1 291 ? 3.013 -5.495 28.463 1.00 91.69 291 LEU A C 1
ATOM 2215 O O . LEU A 1 291 ? 2.572 -5.838 29.560 1.00 91.69 291 LEU A O 1
ATOM 2219 N N . GLU A 1 292 ? 4.307 -5.563 28.166 1.00 87.81 292 GLU A N 1
ATOM 2220 C CA . GLU A 1 292 ? 5.318 -6.061 29.109 1.00 87.81 292 GLU A CA 1
ATOM 2221 C C . GLU A 1 292 ? 5.941 -4.923 29.924 1.00 87.81 292 GLU A C 1
ATOM 2223 O O . GLU A 1 292 ? 5.859 -4.919 31.154 1.00 87.81 292 GLU A O 1
ATOM 2228 N N . ASP A 1 293 ? 6.495 -3.928 29.225 1.00 81.62 293 ASP A N 1
ATOM 2229 C CA . ASP A 1 293 ? 7.395 -2.949 29.835 1.00 81.62 293 ASP A CA 1
ATOM 2230 C C . ASP A 1 293 ? 6.828 -1.535 29.863 1.00 81.62 293 ASP A C 1
ATOM 2232 O O . ASP A 1 293 ? 6.411 -1.054 30.912 1.00 81.62 293 ASP A O 1
ATOM 2236 N N . ARG A 1 294 ? 6.850 -0.831 28.728 1.00 88.00 294 ARG A N 1
ATOM 2237 C CA . ARG A 1 294 ? 6.593 0.610 28.663 1.00 88.00 294 ARG A CA 1
ATOM 2238 C C . ARG A 1 294 ? 5.364 0.900 27.815 1.00 88.00 294 ARG A C 1
ATOM 2240 O O . ARG A 1 294 ? 5.265 0.426 26.687 1.00 88.00 294 ARG A O 1
ATOM 2247 N N . LEU A 1 295 ? 4.473 1.733 28.348 1.00 89.75 295 LEU A N 1
ATOM 2248 C CA . LEU A 1 295 ? 3.353 2.279 27.593 1.00 89.75 295 LEU A CA 1
ATOM 2249 C C . LEU A 1 295 ? 3.823 3.094 26.376 1.00 89.75 295 LEU A C 1
ATOM 2251 O O . LEU A 1 295 ? 4.785 3.862 26.491 1.00 89.75 295 LEU A O 1
ATOM 2255 N N . PRO A 1 296 ? 3.104 2.995 25.246 1.00 89.00 296 PRO A N 1
ATOM 2256 C CA . PRO A 1 296 ? 3.257 3.907 24.124 1.00 89.00 296 PRO A CA 1
ATOM 2257 C C . PRO A 1 296 ? 3.130 5.366 24.565 1.00 89.00 296 PRO A C 1
ATOM 2259 O O . PRO A 1 296 ? 2.389 5.694 25.499 1.00 89.00 296 PRO A O 1
ATOM 2262 N N . ASP A 1 297 ? 3.850 6.249 23.879 1.00 85.75 297 ASP A N 1
ATOM 2263 C CA . ASP A 1 297 ? 3.825 7.674 24.193 1.00 85.75 297 ASP A CA 1
ATOM 2264 C C . ASP A 1 297 ? 2.405 8.249 24.032 1.00 85.75 297 ASP A C 1
ATOM 2266 O O . ASP A 1 297 ? 1.592 7.769 23.244 1.00 85.75 297 ASP A O 1
ATOM 2270 N N . GLY A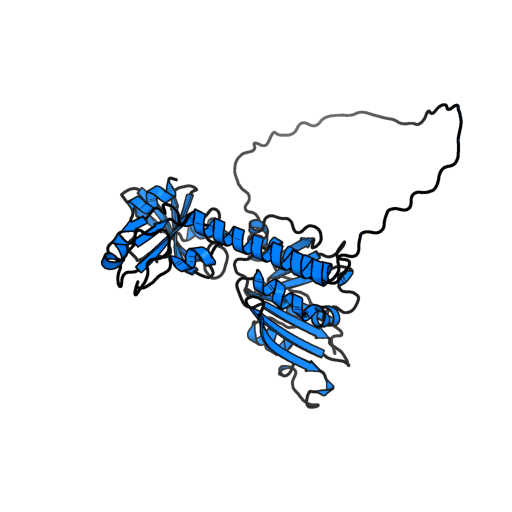 1 298 ? 2.066 9.261 24.830 1.00 84.12 298 GLY A N 1
ATOM 2271 C CA . GLY A 1 298 ? 0.725 9.858 24.845 1.00 84.12 298 GLY A CA 1
ATOM 2272 C C . GLY A 1 298 ? -0.289 9.188 25.776 1.00 84.12 298 GLY A C 1
ATOM 2273 O O . GLY A 1 298 ? -1.267 9.837 26.149 1.00 84.12 298 GLY A O 1
ATOM 2274 N N . LEU A 1 299 ? -0.045 7.953 26.234 1.00 88.62 299 LEU A N 1
ATOM 2275 C CA . LEU A 1 299 ? -0.857 7.335 27.287 1.00 88.62 299 LEU A CA 1
ATOM 2276 C C . LEU A 1 299 ? -0.382 7.747 28.695 1.00 88.62 299 LEU A C 1
ATOM 2278 O O . LEU A 1 299 ? 0.826 7.813 28.953 1.00 88.62 299 LEU A O 1
ATOM 2282 N N . PRO A 1 300 ? -1.301 8.001 29.650 1.00 89.19 300 PRO A N 1
ATOM 2283 C CA . PRO A 1 300 ? -0.928 8.318 31.024 1.00 89.19 300 PRO A CA 1
ATOM 2284 C C . PRO A 1 300 ? -0.159 7.177 31.695 1.00 89.19 300 PRO A C 1
ATOM 2286 O O . PRO A 1 300 ? -0.602 6.031 31.698 1.00 89.19 300 PRO A O 1
ATOM 2289 N N . ARG A 1 301 ? 0.952 7.502 32.370 1.00 88.81 301 ARG A N 1
ATOM 2290 C CA . ARG A 1 301 ? 1.765 6.516 33.115 1.00 88.81 301 ARG A CA 1
ATOM 2291 C C . ARG A 1 301 ? 0.978 5.754 34.185 1.00 88.81 301 ARG A C 1
ATOM 2293 O O . ARG A 1 301 ? 1.365 4.649 34.542 1.00 88.81 301 ARG A O 1
ATOM 2300 N N . SER A 1 302 ? -0.121 6.321 34.681 1.00 90.06 302 SER A N 1
ATOM 2301 C CA . SER A 1 302 ? -1.028 5.655 35.622 1.00 90.06 302 SER A CA 1
ATOM 2302 C C . SER A 1 302 ? -1.685 4.392 35.053 1.00 90.06 302 SER A C 1
ATOM 2304 O O . SER A 1 302 ? -2.130 3.554 35.829 1.00 90.06 302 SER A O 1
ATOM 2306 N N . LEU A 1 303 ? -1.731 4.227 33.725 1.00 91.69 303 LEU A N 1
ATOM 2307 C CA . LEU A 1 303 ? -2.289 3.041 33.068 1.00 91.69 303 LEU A CA 1
ATOM 2308 C C . LEU A 1 303 ? -1.298 1.874 32.962 1.00 91.69 303 LEU A C 1
ATOM 2310 O O . LEU A 1 303 ? -1.690 0.788 32.547 1.00 91.69 303 LEU A O 1
ATOM 2314 N N . GLN A 1 304 ? -0.032 2.072 33.343 1.00 91.75 304 GLN A N 1
ATOM 2315 C CA . GLN A 1 304 ? 1.035 1.094 33.123 1.00 91.75 304 GLN A CA 1
ATOM 2316 C C . GLN A 1 304 ? 0.767 -0.230 33.844 1.00 91.75 304 GLN A C 1
ATOM 2318 O O . GLN A 1 304 ? 0.883 -1.297 33.245 1.00 91.75 304 GLN A O 1
ATOM 2323 N N . ASP A 1 305 ? 0.408 -0.163 35.125 1.00 90.69 305 ASP A N 1
ATOM 2324 C CA . ASP A 1 305 ? 0.130 -1.361 35.915 1.00 90.69 305 ASP A CA 1
ATOM 2325 C C . ASP A 1 305 ? -1.222 -2.004 35.553 1.00 90.69 305 ASP A C 1
ATOM 2327 O O . ASP A 1 305 ? -1.240 -3.218 35.350 1.00 90.69 305 ASP A O 1
ATOM 2331 N N . PRO A 1 306 ? -2.330 -1.248 35.374 1.00 92.44 306 PRO A N 1
ATOM 2332 C CA . PRO A 1 306 ? -3.605 -1.811 34.916 1.00 92.44 306 PRO A CA 1
ATOM 2333 C C . PRO A 1 306 ? -3.563 -2.510 33.551 1.00 92.44 306 PRO A C 1
ATOM 2335 O O . PRO A 1 306 ? -4.338 -3.439 33.318 1.00 92.44 306 PRO A O 1
ATOM 2338 N N . LEU A 1 307 ? -2.695 -2.054 32.641 1.00 93.56 307 LEU A N 1
ATOM 2339 C CA . LEU A 1 307 ? -2.576 -2.602 31.288 1.00 93.56 307 LEU A CA 1
ATOM 2340 C C . LEU A 1 307 ? -1.496 -3.675 31.152 1.00 93.56 307 LEU A C 1
ATOM 2342 O O . LEU A 1 307 ? -1.352 -4.241 30.072 1.00 93.56 307 LEU A O 1
ATOM 2346 N N . ARG A 1 308 ? -0.744 -3.996 32.209 1.00 93.94 308 ARG A N 1
ATOM 2347 C CA . ARG A 1 308 ? 0.307 -5.016 32.128 1.00 93.94 308 ARG A CA 1
ATOM 2348 C C . ARG A 1 308 ? -0.280 -6.373 31.719 1.00 93.94 308 ARG A C 1
ATOM 2350 O O . ARG A 1 308 ? -1.239 -6.852 32.318 1.00 93.94 308 ARG A O 1
ATOM 2357 N N . GLY A 1 309 ? 0.299 -6.986 30.689 1.00 92.25 309 GLY A N 1
ATOM 2358 C CA . GLY A 1 309 ? -0.172 -8.231 30.077 1.00 92.25 309 GLY A CA 1
ATOM 2359 C C . GLY A 1 309 ? -1.436 -8.092 29.219 1.00 92.25 309 GLY A C 1
ATOM 2360 O O . GLY A 1 309 ? -1.885 -9.088 28.657 1.00 92.25 309 GLY A O 1
ATOM 2361 N N . LYS A 1 310 ? -2.005 -6.886 29.100 1.00 94.19 310 LYS A N 1
ATOM 2362 C CA . LYS A 1 310 ? -3.190 -6.591 28.286 1.00 94.19 310 LYS A CA 1
ATOM 2363 C C . LYS A 1 310 ? -2.820 -6.024 26.919 1.00 94.19 310 LYS A C 1
ATOM 2365 O O . LYS A 1 310 ? -1.693 -5.569 26.710 1.00 94.19 310 LYS A O 1
ATOM 2370 N N . ALA A 1 311 ? -3.780 -6.043 25.998 1.00 94.19 311 ALA A N 1
ATOM 2371 C CA . ALA A 1 311 ? -3.590 -5.512 24.658 1.00 94.19 311 ALA A CA 1
ATOM 2372 C C . ALA A 1 311 ? -3.701 -3.979 24.629 1.00 94.19 311 ALA A C 1
ATOM 2374 O O . ALA A 1 311 ? -4.509 -3.374 25.338 1.00 94.19 311 ALA A O 1
ATOM 2375 N N . ILE A 1 312 ? -2.903 -3.359 23.767 1.00 95.31 312 ILE A N 1
ATOM 2376 C CA . ILE A 1 312 ? -3.090 -1.983 23.318 1.00 95.31 312 ILE A CA 1
ATOM 2377 C C . ILE A 1 312 ? -3.490 -2.076 21.858 1.00 95.31 312 ILE A C 1
ATOM 2379 O O . ILE A 1 312 ? -2.746 -2.611 21.033 1.00 95.31 312 ILE A O 1
ATOM 2383 N N . ASP A 1 313 ? -4.685 -1.584 21.578 1.00 96.56 313 ASP A N 1
ATOM 2384 C CA . ASP A 1 313 ? -5.255 -1.487 20.250 1.00 96.56 313 ASP A CA 1
ATOM 2385 C C . ASP A 1 313 ? -5.435 -0.018 19.876 1.00 96.56 313 ASP A C 1
ATOM 2387 O O . ASP A 1 313 ? -5.483 0.864 20.738 1.00 96.56 313 ASP A O 1
ATOM 2391 N N . PHE A 1 314 ? -5.581 0.248 18.583 1.00 96.38 314 PHE A N 1
ATOM 2392 C CA . PHE A 1 314 ? -5.847 1.589 18.086 1.00 96.38 314 PHE A CA 1
ATOM 2393 C C . PHE A 1 314 ? -7.141 1.648 17.282 1.00 96.38 314 PHE A C 1
ATOM 2395 O O . PHE A 1 314 ? -7.589 0.652 16.706 1.00 96.38 314 PHE A O 1
ATOM 2402 N N . ALA A 1 315 ? -7.705 2.849 17.233 1.00 96.94 315 ALA A N 1
ATOM 2403 C CA . ALA A 1 315 ? -8.769 3.246 16.336 1.00 96.94 315 ALA A CA 1
ATOM 2404 C C . ALA A 1 315 ? -8.314 4.464 15.521 1.00 96.94 315 ALA A C 1
ATOM 2406 O O . ALA A 1 315 ? -7.697 5.381 16.068 1.00 96.94 315 ALA A O 1
ATOM 2407 N N . VAL A 1 316 ? -8.618 4.476 14.227 1.00 95.62 316 VAL A N 1
ATOM 2408 C CA . VAL A 1 316 ? -8.342 5.603 13.325 1.00 95.62 316 VAL A CA 1
ATOM 2409 C C . VAL A 1 316 ? -9.534 5.849 12.417 1.00 95.62 316 VAL A C 1
ATOM 2411 O O . VAL A 1 316 ? -10.241 4.910 12.043 1.00 95.62 316 VAL A O 1
ATOM 2414 N N . LYS A 1 317 ? -9.750 7.114 12.059 1.00 94.69 317 LYS A N 1
ATOM 2415 C CA . LYS A 1 317 ? -10.694 7.471 11.002 1.00 94.69 317 LYS A CA 1
ATOM 2416 C C . LYS A 1 317 ? -10.125 6.994 9.669 1.00 94.69 317 LYS A C 1
ATOM 2418 O O . LYS A 1 317 ? -8.921 7.084 9.447 1.00 94.69 317 LYS A O 1
ATOM 2423 N N . VAL A 1 318 ? -10.992 6.441 8.834 1.00 93.94 318 VAL A N 1
ATOM 2424 C CA . VAL A 1 318 ? -10.643 5.988 7.490 1.00 93.94 318 VAL A CA 1
ATOM 2425 C C . VAL A 1 318 ? -11.446 6.826 6.516 1.00 93.94 318 VAL A C 1
ATOM 2427 O O . VAL A 1 318 ? -12.682 6.754 6.489 1.00 93.94 318 VAL A O 1
ATOM 2430 N N . ASP A 1 319 ? -10.736 7.636 5.744 1.00 88.50 319 ASP A N 1
ATOM 2431 C CA . ASP A 1 319 ? -11.361 8.546 4.795 1.00 88.50 319 ASP A CA 1
ATOM 2432 C C . ASP A 1 319 ? -11.812 7.768 3.553 1.00 88.50 319 ASP A C 1
ATOM 2434 O O . ASP A 1 319 ? -12.897 8.025 3.024 1.00 88.50 319 ASP A O 1
ATOM 2438 N N . PHE A 1 320 ? -11.061 6.726 3.167 1.00 86.88 320 PHE A N 1
ATOM 2439 C CA . PHE A 1 320 ? -11.347 5.935 1.971 1.00 86.88 320 PHE A CA 1
ATOM 2440 C C . PHE A 1 320 ? -11.374 4.429 2.244 1.00 86.88 320 PHE A C 1
ATOM 2442 O O . PHE A 1 320 ? -10.456 3.862 2.831 1.00 86.88 320 PHE A O 1
ATOM 2449 N N . LEU A 1 321 ? -12.410 3.736 1.751 1.00 88.69 321 LEU A N 1
ATOM 2450 C CA . LEU A 1 321 ? -12.530 2.275 1.902 1.00 88.69 321 LEU A CA 1
ATOM 2451 C C . LEU A 1 321 ? -11.333 1.527 1.300 1.00 88.69 321 LEU A C 1
ATOM 2453 O O . LEU A 1 321 ? -10.898 0.525 1.858 1.00 88.69 321 LEU A O 1
ATOM 2457 N N . SER A 1 322 ? -10.747 2.059 0.229 1.00 84.12 322 SER A N 1
ATOM 2458 C CA . SER A 1 322 ? -9.575 1.494 -0.441 1.00 84.12 322 SER A CA 1
ATOM 2459 C C . SER A 1 322 ? -8.324 1.428 0.441 1.00 84.12 322 SER A C 1
ATOM 2461 O O . SER A 1 322 ? -7.384 0.725 0.087 1.00 84.12 322 SER A O 1
ATOM 2463 N N . GLU A 1 323 ? -8.287 2.121 1.587 1.00 85.81 323 GLU A N 1
ATOM 2464 C CA . GLU A 1 323 ? -7.186 2.012 2.555 1.00 85.81 323 GLU A CA 1
ATOM 2465 C C . GLU A 1 323 ? -7.110 0.634 3.233 1.00 85.81 323 GLU A C 1
ATOM 2467 O O . GLU A 1 323 ? -6.070 0.266 3.789 1.00 85.81 323 GLU A O 1
ATOM 2472 N N . VAL A 1 324 ? -8.194 -0.144 3.183 1.00 90.81 324 VAL A N 1
ATOM 2473 C CA . VAL A 1 324 ? -8.269 -1.499 3.733 1.00 90.81 324 VAL A CA 1
ATOM 2474 C C . VAL A 1 324 ? -8.547 -2.528 2.645 1.00 90.81 324 VAL A C 1
ATOM 2476 O O . VAL A 1 324 ? -9.082 -2.222 1.584 1.00 90.81 324 VAL A O 1
ATOM 2479 N N . PHE A 1 325 ? -8.141 -3.770 2.903 1.00 90.69 325 PHE A N 1
ATOM 2480 C CA . PHE A 1 325 ? -8.137 -4.840 1.913 1.00 90.69 325 PHE A CA 1
ATOM 2481 C C . PHE A 1 325 ? -9.118 -5.943 2.283 1.00 90.69 325 PHE A C 1
ATOM 2483 O O . PHE A 1 325 ? -9.232 -6.344 3.446 1.00 90.69 325 PHE A O 1
ATOM 2490 N N . LEU A 1 326 ? -9.754 -6.493 1.256 1.00 88.38 326 LEU A N 1
ATOM 2491 C CA . LEU A 1 326 ? -10.567 -7.696 1.313 1.00 88.38 326 LEU A CA 1
ATOM 2492 C C . LEU A 1 326 ? -10.108 -8.633 0.189 1.00 88.38 326 LEU A C 1
ATOM 2494 O O . LEU A 1 326 ? -9.974 -8.216 -0.957 1.00 88.38 326 LEU A O 1
ATOM 2498 N N . ASP A 1 327 ? -9.813 -9.892 0.516 1.00 83.62 327 ASP A N 1
ATOM 2499 C CA . ASP A 1 327 ? -9.304 -10.888 -0.443 1.00 83.62 327 ASP A CA 1
ATOM 2500 C C . ASP A 1 327 ? -8.093 -10.385 -1.269 1.00 83.62 327 ASP A C 1
ATOM 2502 O O . ASP A 1 327 ? -8.002 -10.615 -2.474 1.00 83.62 327 ASP A O 1
ATOM 2506 N N . ASN A 1 328 ? -7.157 -9.678 -0.616 1.00 74.69 328 ASN A N 1
ATOM 2507 C CA . ASN A 1 328 ? -5.961 -9.061 -1.218 1.00 74.69 328 ASN A CA 1
ATOM 2508 C C . ASN A 1 328 ? -6.230 -7.994 -2.296 1.00 74.69 328 ASN A C 1
ATOM 2510 O O . ASN A 1 328 ? -5.350 -7.707 -3.106 1.00 74.69 328 ASN A O 1
ATOM 2514 N N . ARG A 1 329 ? -7.412 -7.376 -2.297 1.00 79.75 329 ARG A N 1
ATOM 2515 C CA . ARG A 1 329 ? -7.727 -6.218 -3.142 1.00 79.75 329 ARG A CA 1
ATOM 2516 C C . ARG A 1 329 ? -8.169 -5.038 -2.272 1.00 79.75 329 ARG A C 1
ATOM 2518 O O . ARG A 1 329 ? -8.752 -5.289 -1.213 1.00 79.75 329 ARG A O 1
ATOM 2525 N N . PRO A 1 330 ? -7.902 -3.785 -2.689 1.00 85.81 330 PRO A N 1
ATOM 2526 C CA . PRO A 1 330 ? -8.506 -2.615 -2.064 1.00 85.81 330 PRO A CA 1
ATOM 2527 C C . PRO A 1 330 ? -10.025 -2.780 -1.982 1.00 85.81 330 PRO A C 1
ATOM 2529 O O . PRO A 1 330 ? -10.666 -3.238 -2.932 1.00 85.81 330 PRO A O 1
ATOM 2532 N N . LEU A 1 331 ? -10.590 -2.461 -0.823 1.00 89.69 331 LEU A N 1
ATOM 2533 C CA . LEU A 1 331 ? -12.015 -2.602 -0.580 1.00 89.69 331 LEU A CA 1
ATOM 2534 C C . LEU A 1 331 ? -12.788 -1.512 -1.335 1.00 89.69 331 LEU A C 1
ATOM 2536 O O . LEU A 1 331 ? -12.600 -0.319 -1.098 1.00 89.69 331 LEU A O 1
ATOM 2540 N N . SER A 1 332 ? -13.713 -1.944 -2.189 1.00 88.00 332 SER A N 1
ATOM 2541 C CA . SER A 1 332 ? -14.670 -1.067 -2.871 1.00 88.00 332 SER A CA 1
ATOM 2542 C C . SER A 1 332 ? -15.973 -0.899 -2.079 1.00 88.00 332 SER A C 1
ATOM 2544 O O . SER A 1 332 ? -16.292 -1.694 -1.184 1.00 88.00 332 SER A O 1
ATOM 2546 N N . ARG A 1 333 ? -16.770 0.125 -2.415 1.00 90.12 333 ARG A N 1
ATOM 2547 C CA . ARG A 1 333 ? -18.060 0.372 -1.756 1.00 90.12 333 ARG A CA 1
ATOM 2548 C C . ARG A 1 333 ? -19.072 -0.765 -1.984 1.00 90.12 333 ARG A C 1
ATOM 2550 O O . ARG A 1 333 ? -19.639 -1.216 -0.985 1.00 90.12 333 ARG A O 1
ATOM 2557 N N . PRO A 1 334 ? -19.261 -1.296 -3.211 1.00 89.75 334 PRO A N 1
ATOM 2558 C CA . PRO A 1 334 ? -20.160 -2.424 -3.451 1.00 89.75 334 PRO A CA 1
ATOM 2559 C C . PRO A 1 334 ? -19.753 -3.686 -2.689 1.00 89.75 334 PRO A C 1
ATOM 2561 O O . PRO A 1 334 ? -20.609 -4.388 -2.154 1.00 89.75 334 PRO A O 1
ATOM 2564 N N . GLU A 1 335 ? -18.449 -3.975 -2.602 1.00 91.44 335 GLU A N 1
ATOM 2565 C CA . GLU A 1 335 ? -17.957 -5.130 -1.842 1.00 91.44 335 GLU A CA 1
ATOM 2566 C C . GLU A 1 335 ? -18.200 -4.965 -0.342 1.00 91.44 335 GLU A C 1
ATOM 2568 O O . GLU A 1 335 ? -18.590 -5.931 0.318 1.00 91.44 335 GLU A O 1
ATOM 2573 N N . PHE A 1 336 ? -18.022 -3.752 0.192 1.00 94.25 336 PHE A N 1
ATOM 2574 C CA . PHE A 1 336 ? -18.363 -3.468 1.581 1.00 94.25 336 PHE A CA 1
ATOM 2575 C C . PHE A 1 336 ? -19.857 -3.668 1.833 1.00 94.25 336 PHE A C 1
ATOM 2577 O O . PHE A 1 336 ? -20.216 -4.429 2.724 1.00 94.25 336 PHE A O 1
ATOM 2584 N N . ASP A 1 337 ? -20.730 -3.051 1.035 1.00 92.38 337 ASP A N 1
ATOM 2585 C CA . ASP A 1 337 ? -22.180 -3.134 1.242 1.00 92.38 337 ASP A CA 1
ATOM 2586 C C . ASP A 1 337 ? -22.715 -4.567 1.078 1.00 92.38 337 ASP A C 1
ATOM 2588 O O . ASP A 1 337 ? -23.651 -4.961 1.773 1.00 92.38 337 ASP A O 1
ATOM 2592 N N . ALA A 1 338 ? -22.090 -5.377 0.218 1.00 94.06 338 ALA A N 1
ATOM 2593 C CA . ALA A 1 338 ? -22.457 -6.776 0.023 1.00 94.06 338 ALA A CA 1
ATOM 2594 C C . ALA A 1 338 ? -22.004 -7.706 1.162 1.00 94.06 338 ALA A C 1
ATOM 2596 O O . ALA A 1 338 ? -22.645 -8.731 1.400 1.00 94.06 338 ALA A O 1
ATOM 2597 N N . ARG A 1 339 ? -20.879 -7.406 1.829 1.00 95.31 339 ARG A N 1
ATOM 2598 C CA . ARG A 1 339 ? -20.265 -8.312 2.820 1.00 95.31 339 ARG A CA 1
ATOM 2599 C C . ARG A 1 339 ? -20.335 -7.825 4.260 1.00 95.31 339 ARG A C 1
ATOM 2601 O O . ARG A 1 339 ? -20.122 -8.627 5.171 1.00 95.31 339 ARG A O 1
ATOM 2608 N N . ALA A 1 340 ? -20.591 -6.541 4.484 1.00 96.00 340 ALA A N 1
ATOM 2609 C CA . ALA A 1 340 ? -20.689 -5.989 5.821 1.00 96.00 340 ALA A CA 1
ATOM 2610 C C . ALA A 1 340 ? -21.873 -6.602 6.575 1.00 96.00 340 ALA A C 1
ATOM 2612 O O . ALA A 1 340 ? -22.935 -6.887 6.022 1.00 96.00 340 ALA A O 1
ATOM 2613 N N . THR A 1 341 ? -21.682 -6.787 7.875 1.00 96.56 341 THR A N 1
ATOM 2614 C CA . THR A 1 341 ? -22.722 -7.266 8.786 1.00 96.56 341 THR A CA 1
ATOM 2615 C C . THR A 1 341 ? -23.203 -6.119 9.655 1.00 96.56 341 THR A C 1
ATOM 2617 O O . THR A 1 341 ? -22.406 -5.282 10.080 1.00 96.56 341 THR A O 1
ATOM 2620 N N . THR A 1 342 ? -24.502 -6.073 9.935 1.00 96.06 342 THR A N 1
ATOM 2621 C CA . THR A 1 342 ? -25.052 -5.103 10.884 1.00 96.06 342 THR A CA 1
ATOM 2622 C C . THR A 1 342 ? -24.723 -5.533 12.308 1.00 96.06 342 THR A C 1
ATOM 2624 O O . THR A 1 342 ? -24.939 -6.686 12.688 1.00 96.06 342 THR A O 1
ATOM 2627 N N . ARG A 1 343 ? -24.223 -4.596 13.111 1.00 94.25 343 ARG A N 1
ATOM 2628 C CA . ARG A 1 343 ? -23.981 -4.760 14.545 1.00 94.25 343 ARG A CA 1
ATOM 2629 C C . ARG A 1 343 ? -24.586 -3.583 15.291 1.00 94.25 343 ARG A C 1
ATOM 2631 O O . ARG A 1 343 ? -24.430 -2.443 14.872 1.00 94.25 343 ARG A O 1
ATOM 2638 N N . ALA A 1 344 ? -25.246 -3.851 16.411 1.00 94.50 344 ALA A N 1
ATOM 2639 C CA . ALA A 1 344 ? -25.637 -2.796 17.333 1.00 94.50 344 ALA A CA 1
ATOM 2640 C C . ALA A 1 344 ? -24.435 -2.425 18.214 1.00 94.50 344 ALA A C 1
ATOM 2642 O O . ALA A 1 344 ? -23.859 -3.304 18.852 1.00 94.50 344 ALA A O 1
ATOM 2643 N N . LEU A 1 345 ? -24.070 -1.145 18.242 1.00 93.19 345 LEU A N 1
ATOM 2644 C CA . LEU A 1 345 ? -23.159 -0.555 19.223 1.00 93.19 345 LEU A CA 1
ATOM 2645 C C . LEU A 1 345 ? -23.971 0.431 20.057 1.00 93.19 345 LEU A C 1
ATOM 2647 O O . LEU A 1 345 ? -24.584 1.329 19.484 1.00 93.19 345 LEU A O 1
ATOM 2651 N N . ALA A 1 346 ? -24.038 0.247 21.375 1.00 91.12 346 ALA A N 1
ATOM 2652 C CA . ALA A 1 346 ? -24.824 1.068 22.305 1.00 91.12 346 ALA A CA 1
ATOM 2653 C C . ALA A 1 346 ? -26.247 1.414 21.793 1.00 91.12 346 ALA A C 1
ATOM 2655 O O . ALA A 1 346 ? -26.738 2.534 21.939 1.00 91.12 346 ALA A O 1
ATOM 2656 N N . GLY A 1 347 ? -26.912 0.447 21.144 1.00 90.56 347 GLY A N 1
ATOM 2657 C CA . GLY A 1 347 ? -28.259 0.598 20.574 1.00 90.56 347 GLY A CA 1
ATOM 2658 C C . GLY A 1 347 ? -28.341 1.273 19.195 1.00 90.56 347 GLY A C 1
ATOM 2659 O O . GLY A 1 347 ? -29.441 1.452 18.681 1.00 90.56 347 GLY A O 1
ATOM 2660 N N . VAL A 1 348 ? -27.210 1.627 18.584 1.00 95.25 348 VAL A N 1
ATOM 2661 C CA . VAL A 1 348 ? -27.107 2.198 17.233 1.00 95.25 348 VAL A CA 1
ATOM 2662 C C . VAL A 1 348 ? -26.640 1.120 16.265 1.00 95.25 348 VAL A C 1
ATOM 2664 O O . VAL A 1 348 ? -25.619 0.476 16.496 1.00 95.25 348 VAL A O 1
ATOM 2667 N N . GLU A 1 349 ? -27.364 0.929 15.167 1.00 96.50 349 GLU A N 1
ATOM 2668 C CA . GLU A 1 349 ? -26.945 0.002 14.118 1.00 96.50 349 GLU A CA 1
ATOM 2669 C C . GLU A 1 349 ? -25.800 0.596 13.294 1.00 96.50 349 GLU A C 1
ATOM 2671 O O . GLU A 1 349 ? -25.907 1.689 12.739 1.00 96.50 349 GLU A O 1
ATOM 2676 N N . VAL A 1 350 ? -24.699 -0.145 13.206 1.00 96.69 350 VAL A N 1
ATOM 2677 C CA . VAL A 1 350 ? -23.545 0.166 12.362 1.00 96.69 350 VAL A CA 1
ATOM 2678 C C . VAL A 1 350 ? -23.246 -1.018 11.453 1.00 96.69 350 VAL A C 1
ATOM 2680 O O . VAL A 1 350 ? -23.515 -2.172 11.796 1.00 96.69 350 VAL A O 1
ATOM 2683 N N . GLN A 1 351 ? -22.652 -0.747 10.298 1.00 97.44 351 GLN A N 1
ATOM 2684 C CA . GLN A 1 351 ? -22.091 -1.789 9.446 1.00 97.44 351 GLN A CA 1
ATOM 2685 C C . GLN A 1 351 ? -20.668 -2.101 9.916 1.00 97.44 351 GLN A C 1
ATOM 2687 O O . GLN A 1 351 ? -19.902 -1.190 10.224 1.00 97.44 351 GLN A O 1
ATOM 2692 N N . GLN A 1 352 ? -20.302 -3.379 9.971 1.00 97.00 352 GLN A N 1
ATOM 2693 C CA . GLN A 1 352 ? -18.939 -3.812 10.268 1.00 97.00 352 GLN A CA 1
ATOM 2694 C C . GLN A 1 352 ? -18.449 -4.856 9.264 1.00 97.00 352 GLN A C 1
ATOM 2696 O O . GLN A 1 352 ? -19.212 -5.721 8.821 1.00 97.00 352 GLN A O 1
ATOM 2701 N N . LEU A 1 353 ? -17.157 -4.816 8.956 1.00 97.56 353 LEU A N 1
ATOM 2702 C CA . LEU A 1 353 ? -16.483 -5.807 8.125 1.00 97.56 353 LEU A CA 1
ATOM 2703 C C . LEU A 1 353 ? -15.074 -6.066 8.666 1.00 97.56 353 LEU A C 1
ATOM 2705 O O . LEU A 1 353 ? -14.339 -5.127 8.968 1.00 97.56 353 LEU A O 1
ATOM 2709 N N . GLU A 1 354 ? -14.692 -7.339 8.789 1.00 97.12 354 GLU A N 1
ATOM 2710 C CA . GLU A 1 354 ? -13.301 -7.701 9.068 1.00 97.12 354 GLU A CA 1
ATOM 2711 C C . GLU A 1 354 ? -12.471 -7.492 7.795 1.00 97.12 354 GLU A C 1
ATOM 2713 O O . GLU A 1 354 ? -12.789 -8.034 6.737 1.00 97.12 354 GLU A O 1
ATOM 2718 N N . VAL A 1 355 ? -11.427 -6.675 7.900 1.00 96.00 355 VAL A N 1
ATOM 2719 C CA . VAL A 1 355 ? -10.599 -6.230 6.775 1.00 96.00 355 VAL A CA 1
ATOM 2720 C C . VAL A 1 355 ? -9.124 -6.291 7.147 1.00 96.00 355 VAL A C 1
ATOM 2722 O O . VAL A 1 355 ? -8.746 -6.264 8.322 1.00 96.00 355 VAL A O 1
ATOM 2725 N N . LEU A 1 356 ? -8.260 -6.345 6.143 1.00 92.38 356 LEU A N 1
ATOM 2726 C CA . LEU A 1 356 ? -6.820 -6.262 6.325 1.00 92.38 356 LEU A CA 1
ATOM 2727 C C . LEU A 1 356 ? -6.363 -4.804 6.204 1.00 92.38 356 LEU A C 1
ATOM 2729 O O . LEU A 1 356 ? -6.465 -4.225 5.128 1.00 92.38 356 LEU A O 1
ATOM 2733 N N . ALA A 1 357 ? -5.804 -4.233 7.275 1.00 90.06 357 ALA A N 1
ATOM 2734 C CA . ALA A 1 357 ? -5.044 -2.989 7.186 1.00 90.06 357 ALA A CA 1
ATOM 2735 C C . ALA A 1 357 ? -3.581 -3.317 6.828 1.00 90.06 357 ALA A C 1
ATOM 2737 O O . ALA A 1 357 ? -2.901 -4.014 7.604 1.00 90.06 357 ALA A O 1
ATOM 2738 N N . PRO A 1 358 ? -3.070 -2.852 5.675 1.00 80.75 358 PRO A N 1
ATOM 2739 C CA . PRO A 1 358 ? -1.712 -3.143 5.233 1.00 80.75 358 PRO A CA 1
ATOM 2740 C C . PRO A 1 358 ? -0.663 -2.805 6.287 1.00 80.75 358 PRO A C 1
ATOM 2742 O O . PRO A 1 358 ? -0.739 -1.783 6.964 1.00 80.75 358 PRO A O 1
ATOM 2745 N N . ARG A 1 359 ? 0.339 -3.683 6.446 1.00 79.44 359 ARG A N 1
ATOM 2746 C CA . ARG A 1 359 ? 1.469 -3.542 7.396 1.00 79.44 359 ARG A CA 1
ATOM 2747 C C . ARG A 1 359 ? 1.110 -3.446 8.892 1.00 79.44 359 ARG A C 1
ATOM 2749 O O . ARG A 1 359 ? 2.053 -3.405 9.694 1.00 79.44 359 ARG A O 1
ATOM 2756 N N . LEU A 1 360 ? -0.171 -3.438 9.264 1.00 83.69 360 LEU A N 1
ATOM 2757 C CA . LEU A 1 360 ? -0.652 -3.410 10.647 1.00 83.69 360 LEU A CA 1
ATOM 2758 C C . LEU A 1 360 ? -1.134 -4.803 11.049 1.00 83.69 360 LEU A C 1
ATOM 2760 O O . LEU A 1 360 ? -0.426 -5.467 11.801 1.00 83.69 360 LEU A O 1
ATOM 2764 N N . ARG A 1 361 ? -2.283 -5.250 10.520 1.00 87.94 361 ARG A N 1
ATOM 2765 C CA . ARG A 1 361 ? -2.851 -6.617 10.574 1.00 87.94 361 ARG A CA 1
ATOM 2766 C C . ARG A 1 361 ? -4.341 -6.566 10.206 1.00 87.94 361 ARG A C 1
ATOM 2768 O O . ARG A 1 361 ? -4.877 -5.514 9.872 1.00 87.94 361 ARG A O 1
ATOM 2775 N N . VAL A 1 362 ? -5.006 -7.715 10.303 1.00 93.06 362 VAL A N 1
ATOM 2776 C CA . VAL A 1 362 ? -6.469 -7.811 10.268 1.00 93.06 362 VAL A CA 1
ATOM 2777 C C . VAL A 1 362 ? -7.085 -7.055 11.447 1.00 93.06 362 VAL A C 1
ATOM 2779 O O . VAL A 1 362 ? -6.643 -7.215 12.586 1.00 93.06 362 VAL A O 1
ATOM 2782 N N . GLY A 1 363 ? -8.118 -6.272 11.161 1.00 96.12 363 GLY A N 1
ATOM 2783 C CA . GLY A 1 363 ? -8.947 -5.576 12.135 1.00 96.12 363 GLY A CA 1
ATOM 2784 C C . GLY A 1 363 ? -10.373 -5.427 11.616 1.00 96.12 363 GLY A C 1
ATOM 2785 O O . GLY A 1 363 ? -10.767 -6.102 10.666 1.00 96.12 363 GLY A O 1
ATOM 2786 N N . THR A 1 364 ? -11.150 -4.547 12.231 1.00 97.75 364 THR A N 1
ATOM 2787 C CA . THR A 1 364 ? -12.560 -4.343 11.885 1.00 97.75 364 THR A CA 1
ATOM 2788 C C . THR A 1 364 ? -12.770 -2.917 11.422 1.00 97.75 364 THR A C 1
ATOM 2790 O O . THR A 1 364 ? -12.437 -1.974 12.140 1.00 97.75 364 THR A O 1
ATOM 2793 N N . LEU A 1 365 ? -13.336 -2.766 10.228 1.00 97.88 365 LEU A N 1
ATOM 2794 C CA . LEU A 1 365 ? -13.836 -1.495 9.735 1.00 97.88 365 LEU A CA 1
ATOM 2795 C C . LEU A 1 365 ? -15.296 -1.350 10.156 1.00 97.88 365 LEU A C 1
ATOM 2797 O O . LEU A 1 365 ? -16.128 -2.182 9.794 1.00 97.88 365 LEU A O 1
ATOM 2801 N N . PHE A 1 366 ? -15.596 -0.292 10.899 1.00 97.56 366 PHE A N 1
ATOM 2802 C CA . PHE A 1 366 ? -16.949 0.117 11.244 1.00 97.56 366 PHE A CA 1
ATOM 2803 C C . PHE A 1 366 ? -17.374 1.284 10.370 1.00 97.56 366 PHE A C 1
ATOM 2805 O O . PHE A 1 366 ? -16.574 2.181 10.095 1.00 97.56 366 PHE A O 1
ATOM 2812 N N . ARG A 1 367 ? -18.645 1.294 9.979 1.00 96.94 367 ARG A N 1
ATOM 2813 C CA . ARG A 1 367 ? -19.248 2.374 9.214 1.00 96.94 367 ARG A CA 1
ATOM 2814 C C . ARG A 1 367 ? -20.605 2.759 9.778 1.00 96.94 367 ARG A C 1
ATOM 2816 O O . ARG A 1 367 ? -21.466 1.908 10.006 1.00 96.94 367 ARG A O 1
ATOM 2823 N N . LEU A 1 368 ? -20.794 4.063 9.929 1.00 95.94 368 LEU A N 1
ATOM 2824 C CA . LEU A 1 368 ? -22.077 4.690 10.205 1.00 95.94 368 LEU A CA 1
ATOM 2825 C C . LEU A 1 368 ? -22.279 5.789 9.161 1.00 95.94 368 LEU A C 1
ATOM 2827 O O . LEU A 1 368 ? -21.491 6.729 9.082 1.00 95.94 368 LEU A O 1
ATOM 2831 N N . GLU A 1 369 ? -23.310 5.642 8.329 1.00 90.06 369 GLU A N 1
ATOM 2832 C CA . GLU A 1 369 ? -23.589 6.540 7.201 1.00 90.06 369 GLU A CA 1
ATOM 2833 C C . GLU A 1 369 ? -22.391 6.682 6.236 1.00 90.06 369 GLU A C 1
ATOM 2835 O O . GLU A 1 369 ? -22.131 5.782 5.431 1.00 90.06 369 GLU A O 1
ATOM 2840 N N . ARG A 1 370 ? -21.664 7.807 6.294 1.00 88.06 370 ARG A N 1
ATOM 2841 C CA . ARG A 1 370 ? -20.472 8.098 5.477 1.00 88.06 370 ARG A CA 1
ATOM 2842 C C . ARG A 1 370 ? -19.157 8.005 6.256 1.00 88.06 370 ARG A C 1
ATOM 2844 O O . ARG A 1 370 ? -18.104 7.997 5.630 1.00 88.06 370 ARG A O 1
ATOM 2851 N N . ALA A 1 371 ? -19.204 7.931 7.584 1.00 94.56 371 ALA A N 1
ATOM 2852 C CA . ALA A 1 371 ? -18.012 7.890 8.421 1.00 94.56 371 ALA A CA 1
ATOM 2853 C C . ALA A 1 371 ? -17.508 6.453 8.580 1.00 94.56 371 ALA A C 1
ATOM 2855 O O . ALA A 1 371 ? -18.297 5.552 8.878 1.00 94.56 371 ALA A O 1
ATOM 2856 N N . ASN A 1 372 ? -16.196 6.252 8.423 1.00 96.44 372 ASN A N 1
ATOM 2857 C CA . ASN A 1 372 ? -15.551 4.960 8.636 1.00 96.44 372 ASN A CA 1
ATOM 2858 C C . ASN A 1 372 ? -14.486 5.067 9.734 1.00 96.44 372 ASN A C 1
ATOM 2860 O O . ASN A 1 372 ? -13.722 6.032 9.791 1.00 96.44 372 ASN A O 1
ATOM 2864 N N . VAL A 1 373 ? -14.420 4.054 10.593 1.00 97.31 373 VAL A N 1
ATOM 2865 C CA . VAL A 1 373 ? -13.401 3.922 11.639 1.00 97.31 373 VAL A CA 1
ATOM 2866 C C . VAL A 1 373 ? -12.840 2.510 11.587 1.00 97.31 373 VAL A C 1
ATOM 2868 O O . VAL A 1 373 ? -13.586 1.536 11.685 1.00 97.31 373 VAL A O 1
ATOM 2871 N N . PHE A 1 374 ? -11.523 2.388 11.449 1.00 97.69 374 PHE A N 1
ATOM 2872 C CA . PHE A 1 374 ? -10.828 1.111 11.569 1.00 97.69 374 PHE A CA 1
ATOM 2873 C C . PHE A 1 374 ? -10.350 0.911 13.002 1.00 97.69 374 PHE A C 1
ATOM 2875 O O . PHE A 1 374 ? -9.782 1.823 13.601 1.00 97.69 374 PHE A O 1
ATOM 2882 N N . ILE A 1 375 ? -10.526 -0.302 13.524 1.00 97.44 375 ILE A N 1
ATOM 2883 C CA . ILE A 1 375 ? -10.010 -0.728 14.826 1.00 97.44 375 ILE A CA 1
ATOM 2884 C C . ILE A 1 375 ? -9.137 -1.960 14.630 1.00 97.44 375 ILE A C 1
ATOM 2886 O O . ILE A 1 375 ? -9.538 -2.910 13.961 1.00 97.44 375 ILE A O 1
ATOM 2890 N N . SER A 1 376 ? -7.974 -2.007 15.281 1.00 96.50 376 SER A N 1
ATOM 2891 C CA . SER A 1 376 ? -7.024 -3.128 15.180 1.00 96.50 376 SER A CA 1
ATOM 2892 C C . SER A 1 376 ? -7.486 -4.456 15.799 1.00 96.50 376 SER A C 1
ATOM 2894 O O . SER A 1 376 ? -6.703 -5.415 15.856 1.00 96.50 376 SER A O 1
ATOM 2896 N N . ARG A 1 377 ? -8.734 -4.511 16.274 1.00 95.81 377 ARG A N 1
ATOM 2897 C CA . ARG A 1 377 ? -9.405 -5.685 16.833 1.00 95.81 377 ARG A CA 1
ATOM 2898 C C . ARG A 1 377 ? -10.229 -6.394 15.771 1.00 95.81 377 ARG A C 1
ATOM 2900 O O . ARG A 1 377 ? -10.799 -5.760 14.887 1.00 95.81 377 ARG A O 1
ATOM 2907 N N . ARG A 1 378 ? -10.315 -7.716 15.880 1.00 94.56 378 ARG A N 1
ATOM 2908 C CA . ARG A 1 378 ? -11.155 -8.561 15.021 1.00 94.56 378 ARG A CA 1
ATOM 2909 C C . ARG A 1 378 ? -12.632 -8.406 15.351 1.00 94.56 378 ARG A C 1
ATOM 2911 O O . ARG A 1 378 ? -12.977 -8.059 16.480 1.00 94.56 378 ARG A O 1
ATOM 2918 N N . ALA A 1 379 ? -13.498 -8.764 14.405 1.00 92.50 379 ALA A N 1
ATOM 2919 C CA . ALA A 1 379 ? -14.938 -8.541 14.543 1.00 92.50 379 ALA A CA 1
ATOM 2920 C C . ALA A 1 379 ? -15.542 -9.311 15.733 1.00 92.50 379 ALA A C 1
ATOM 2922 O O . ALA A 1 379 ? -16.505 -8.860 16.355 1.00 92.50 379 ALA A O 1
ATOM 2923 N N . SER A 1 380 ? -14.944 -10.455 16.083 1.00 90.38 380 SER A N 1
ATOM 2924 C CA . SER A 1 380 ? -15.350 -11.301 17.209 1.00 90.38 380 SER A CA 1
ATOM 2925 C C . SER A 1 380 ? -14.907 -10.786 18.582 1.00 90.38 380 SER A C 1
ATOM 2927 O O . SER A 1 380 ? -15.330 -11.339 19.595 1.00 90.38 380 SER A O 1
ATOM 2929 N N . GLN A 1 381 ? -14.008 -9.802 18.645 1.00 92.62 381 GLN A N 1
ATOM 2930 C CA . GLN A 1 381 ? -13.495 -9.284 19.912 1.00 92.62 381 GLN A CA 1
ATOM 2931 C C . GLN A 1 381 ? -14.433 -8.198 20.472 1.00 92.62 381 GLN A C 1
ATOM 2933 O O . GLN A 1 381 ? -15.049 -7.453 19.699 1.00 92.62 381 GLN A O 1
ATOM 2938 N N . PRO A 1 382 ? -14.563 -8.085 21.808 1.00 92.56 382 PRO A N 1
ATOM 2939 C CA . PRO A 1 382 ? -15.254 -6.958 22.420 1.00 92.56 382 PRO A CA 1
ATOM 2940 C C . PRO A 1 382 ? -14.562 -5.643 22.046 1.00 92.56 382 PRO A C 1
ATOM 2942 O O . PRO A 1 382 ? -13.347 -5.595 21.827 1.00 92.56 382 PRO A O 1
ATOM 2945 N N . ILE A 1 383 ? -15.353 -4.579 21.955 1.00 94.38 383 ILE A N 1
ATOM 2946 C CA . ILE A 1 383 ? -14.894 -3.215 21.686 1.00 94.38 383 ILE A CA 1
ATOM 2947 C C . ILE A 1 383 ? -15.623 -2.243 22.622 1.00 94.38 383 ILE A C 1
ATOM 2949 O O . ILE A 1 383 ? -16.762 -2.522 23.000 1.00 94.38 383 ILE A O 1
ATOM 2953 N N . PRO A 1 384 ? -15.007 -1.107 22.985 1.00 95.19 384 PRO A N 1
ATOM 2954 C CA . PRO A 1 384 ? -15.682 -0.061 23.747 1.00 95.19 384 PRO A CA 1
ATOM 2955 C C . PRO A 1 384 ? -16.721 0.661 22.869 1.00 95.19 384 PRO A C 1
ATOM 2957 O O . PRO A 1 384 ? -16.393 1.586 22.130 1.00 95.19 384 PRO A O 1
ATOM 2960 N N . GLU A 1 385 ? -17.976 0.212 22.912 1.00 95.06 385 GLU A N 1
ATOM 2961 C CA . GLU A 1 385 ? -19.024 0.600 21.951 1.00 95.06 385 GLU A CA 1
ATOM 2962 C C . GLU A 1 385 ? -19.272 2.117 21.887 1.00 95.06 385 GLU A C 1
ATOM 2964 O O . GLU A 1 385 ? -19.257 2.693 20.797 1.00 95.06 385 GLU A O 1
ATOM 2969 N N . ASP A 1 386 ? -19.423 2.779 23.039 1.00 95.44 386 ASP A N 1
ATOM 2970 C CA . ASP A 1 386 ? -19.651 4.230 23.123 1.00 95.44 386 ASP A CA 1
ATOM 2971 C C . ASP A 1 386 ? -18.480 5.041 22.550 1.00 95.44 386 ASP A C 1
ATOM 2973 O O . ASP A 1 386 ? -18.670 6.067 21.886 1.00 95.44 386 ASP A O 1
ATOM 2977 N N . PHE A 1 387 ? -17.254 4.560 22.764 1.00 96.06 387 PHE A N 1
ATOM 2978 C CA . PHE A 1 387 ? -16.045 5.186 22.241 1.00 96.06 387 PHE A CA 1
ATOM 2979 C C . PHE A 1 387 ? -16.005 5.108 20.713 1.00 96.06 387 PHE A C 1
ATOM 2981 O O . PHE A 1 387 ? -15.791 6.117 20.044 1.00 96.06 387 PHE A O 1
ATOM 2988 N N . VAL A 1 388 ? -16.294 3.934 20.147 1.00 95.69 388 VAL A N 1
ATOM 2989 C CA . VAL A 1 388 ? -16.326 3.729 18.690 1.00 95.69 388 VAL A CA 1
ATOM 2990 C C . VAL A 1 388 ? -17.411 4.576 18.032 1.00 95.69 388 VAL A C 1
ATOM 2992 O O . VAL A 1 388 ? -17.157 5.218 17.014 1.00 95.69 388 VAL A O 1
ATOM 2995 N N . LEU A 1 389 ? -18.601 4.651 18.631 1.00 96.12 389 LEU A N 1
ATOM 2996 C CA . LEU A 1 389 ? -19.670 5.522 18.138 1.00 96.12 389 LEU A CA 1
ATOM 2997 C C . LEU A 1 389 ? -19.302 6.999 18.193 1.00 96.12 389 LEU A C 1
ATOM 2999 O O . LEU A 1 389 ? -19.676 7.749 17.295 1.00 96.12 389 LEU A O 1
ATOM 3003 N N . THR A 1 390 ? -18.581 7.422 19.231 1.00 95.88 390 THR A N 1
ATOM 3004 C CA . THR A 1 390 ? -18.100 8.802 19.338 1.00 95.88 390 THR A CA 1
ATOM 3005 C C . THR A 1 390 ? -17.159 9.132 18.183 1.00 95.88 390 THR A C 1
ATOM 3007 O O . THR A 1 390 ? -17.298 10.191 17.582 1.00 95.88 390 THR A O 1
ATOM 3010 N N . LEU A 1 391 ? -16.263 8.210 17.814 1.00 95.19 391 LEU A N 1
ATOM 3011 C CA . LEU A 1 391 ? -15.366 8.384 16.667 1.00 95.19 391 LEU A CA 1
ATOM 3012 C C . LEU A 1 391 ? -16.111 8.387 15.328 1.00 95.19 391 LEU A C 1
ATOM 3014 O O . LEU A 1 391 ? -15.762 9.159 14.444 1.00 95.19 391 LEU A O 1
ATOM 3018 N N . LEU A 1 392 ? -17.147 7.558 15.179 1.00 95.38 392 LEU A N 1
ATOM 3019 C CA . LEU A 1 392 ? -17.977 7.519 13.969 1.00 95.38 392 LEU A CA 1
ATOM 3020 C C . LEU A 1 392 ? -18.853 8.770 13.799 1.00 95.38 392 LEU A C 1
ATOM 3022 O O . LEU A 1 392 ? -19.259 9.082 12.685 1.00 95.38 392 LEU A O 1
ATOM 3026 N N . ARG A 1 393 ? -19.169 9.473 14.891 1.00 93.56 393 ARG A N 1
ATOM 3027 C CA . ARG A 1 393 ? -19.980 10.704 14.891 1.00 93.56 393 ARG A CA 1
ATOM 3028 C C . ARG A 1 393 ? -19.148 11.990 14.848 1.00 93.56 393 ARG A C 1
ATOM 3030 O O . ARG A 1 393 ? -19.738 13.067 14.768 1.00 93.56 393 ARG A O 1
ATOM 3037 N N . ALA A 1 394 ? -17.824 11.876 14.949 1.00 84.25 394 ALA A N 1
ATOM 3038 C CA . ALA A 1 394 ? -16.873 12.983 14.898 1.00 84.25 394 ALA A CA 1
ATOM 3039 C C . ALA A 1 394 ? -16.436 13.293 13.457 1.00 84.25 394 ALA A C 1
ATOM 3041 O O . ALA A 1 394 ? -16.387 14.497 13.127 1.00 84.25 394 ALA A O 1
#

Radius of gyration: 28.28 Å; chains: 1; bounding box: 65×85×79 Å

pLDDT: mean 80.67, std 20.64, range [26.14, 97.94]